Protein 8QFU (pdb70)

Radius of gyration: 28.44 Å; Cα contacts (8 Å, |Δi|>4): 1563; chains: 4; bounding box: 62×61×77 Å

Solvent-accessible surface area: 24102 Å² total; per-residue (Å²): 89,93,23,24,5,20,71,1,56,55,4,52,23,62,141,83,118,70,88,25,76,130,87,58,14,43,73,28,31,60,4,126,21,47,12,48,0,50,45,134,95,53,51,92,42,10,58,3,53,6,62,18,30,0,22,9,81,25,96,69,88,36,0,19,10,0,34,6,66,3,68,0,64,13,112,59,10,37,0,40,0,43,6,56,7,17,19,39,43,14,116,73,38,108,107,9,50,1,42,2,61,4,72,45,54,121,5,123,57,13,54,3,3,2,19,24,58,52,34,88,101,217,140,5,6,47,4,26,0,0,0,0,78,166,82,15,53,9,22,96,1,61,52,5,54,21,77,108,71,89,68,86,21,71,136,95,64,13,41,76,46,29,65,5,101,22,32,13,46,0,50,45,170,92,54,49,91,41,9,58,2,55,6,66,19,114,1,36,10,80,24,66,6,67,36,0,19,8,0,58,6,71,4,68,0,67,13,110,51,9,37,0,50,0,61,5,72,7,13,16,40,39,13,111,74,34,107,96,5,62,1,52,2,59,5,73,44,54,158,8,127,59,27,58,4,3,3,16,26,59,48,45,71,101,213,117,10,7,49,3,29,0,0,0,0,95,174,92,17,36,9,21,99,0,64,53,2,58,34,70,117,45,106,41,83,11,80,12,18,22,14,47,74,43,25,62,4,103,21,25,12,45,0,47,44,170,89,52,52,92,40,8,57,2,53,6,65,20,127,1,44,9,79,23,93,69,88,32,0,20,9,0,64,4,71,3,66,0,66,13,111,61,8,38,0,49,0,60,6,67,7,14,12,38,43,8,44,23,36,107,103,5,58,2,41,2,62,5,73,43,54,145,4,126,56,28,56,4,3,3,19,29,62,25,71,5,38,74,126,14,11,51,4,26,0,0,0,0,106,170,79,14,31,10,19,63,1,56,52,2,51,21,72,124,64,98,68,92,18,69,109,91,66,23,44,76,45,28,62,5,84,21,42,10,50,0,51,37,127,94,52,53,92,42,9,58,2,47,4,56,17,128,1,45,10,77,25,93,70,86,35,0,21,10,0,57,6,71,4,67,0,67,14,110,63,10,37,0,50,0,58,5,69,8,17,12,61,42,12,112,84,39,119,101,5,61,1,45,2,62,5,73,45,55,131,4,126,56,29,57,4,3,2,17,23,56,52,33,86,104,197,95,7,6,49,4,24,0,0,0,0,90

Foldseek 3Di:
DQKDKAWFAKKFWPDKDWDADVPDGDFFTKMWTKIWTAHPVRDTFWIKTKMKGQHDQDVVPRFRKMKIWMWTDGPFFIKIWIDIDGVVQQVVFHKDKTKIQTDDGPRHPKIDMKMKTADPDPRIIIIMDMIGD/DQKDKDWFAKKFWPDKDWPADLVDGDAAIKMWTKIWTADPVRDTFWMKTWMKGQHDQDPVPRFRKMKIWMWIDGPFFIKTWIDIDGVVQQSVFHKDKTKIQTPDGPRHPWIDMKMWTDHPPDRMIIIMDMIGD/DFKDKAWFAKKWWPDKDWDADLVDGDFFTKMWTKIWTADPVRDTFWMKTKMKGQHDQDPVPRFRKMWIWMWIDGPFFIKTWIDIDGSVQQSVFHKTKTKIQTVDGPRHPKIGMKIWTDPDVSTMITIMDMIGD/DQKDKDWFAKKFFPDKDWPAPLVDGDFQTKMWTKIWTADPVRDTFWMKTWMKGFHDQDVVPRFRKMKIWMWIDGPFFIKTWIDIDGVVQQSVFHKTKTKIQTDDGPRHPKIDMKIWTADPDPRIIIIMDMIGD

B-factor: mean 40.86, std 17.47, range [19.28, 162.32]

Structure (mmCIF, N/CA/C/O backbone):
data_8QFU
#
_entry.id   8QFU
#
_cell.length_a   49.710
_cell.length_b   53.820
_cell.length_c   60.480
_cell.angle_alpha   90.110
_cell.angle_beta   96.980
_cell.angle_gamma   94.660
#
_symmetry.space_group_name_H-M   'P 1'
#
loop_
_entity.id
_entity.type
_entity.pdbx_description
1 polymer 'YD repeat-containing protein'
2 non-polymer '4-(2-HYDROXYETHYL)-1-PIPERAZINE ETHANESULFONIC ACID'
3 water water
#
loop_
_atom_site.group_PDB
_atom_site.id
_atom_site.type_symbol
_atom_site.label_atom_id
_atom_site.label_alt_id
_atom_site.label_comp_id
_atom_site.label_asym_id
_atom_site.label_entity_id
_atom_site.label_seq_id
_atom_site.pdbx_PDB_ins_code
_atom_site.Cartn_x
_atom_site.Cartn_y
_atom_site.Cartn_z
_atom_site.occupancy
_atom_site.B_iso_or_equiv
_atom_site.auth_seq_id
_atom_site.auth_comp_id
_atom_site.auth_asym_id
_atom_site.auth_atom_id
_atom_site.pdbx_PDB_model_num
ATOM 1 N N . PRO A 1 28 ? 17.331 3.451 25.232 1.000 69.908 9 PRO A N 1
ATOM 2 C CA . PRO A 1 28 ? 18.088 4.120 26.325 1.000 93.737 9 PRO A CA 1
ATOM 3 C C . PRO A 1 28 ? 17.361 3.893 27.655 1.000 81.600 9 PRO A C 1
ATOM 4 O O . PRO A 1 28 ? 16.739 2.842 27.812 1.000 90.105 9 PRO A O 1
ATOM 16 N N . GLN A 1 29 ? 17.440 4.831 28.623 1.000 81.094 10 GLN A N 1
ATOM 17 C CA . GLN A 1 29 ? 16.356 4.889 29.594 1.000 55.280 10 GLN A CA 1
ATOM 18 C C . GLN A 1 29 ? 15.195 5.652 28.947 1.000 40.590 10 GLN A C 1
ATOM 19 O O . GLN A 1 29 ? 14.131 5.059 28.950 1.000 35.584 10 GLN A O 1
ATOM 33 N N . ALA A 1 30 ? 15.357 6.921 28.507 1.000 38.027 11 ALA A N 1
ATOM 34 C CA . ALA A 1 30 ? 14.251 7.712 27.972 1.000 35.479 11 ALA A CA 1
ATOM 35 C C . ALA A 1 30 ? 14.672 8.503 26.727 1.000 34.460 11 ALA A C 1
ATOM 36 O O . ALA A 1 30 ? 15.755 9.032 26.681 1.000 32.220 11 ALA A O 1
ATOM 43 N N . LEU A 1 31 ? 13.776 8.623 25.776 1.000 26.566 12 LEU A N 1
ATOM 44 C CA . LEU A 1 31 ? 14.062 9.271 24.481 1.000 28.500 12 LEU A CA 1
ATOM 45 C C . LEU A 1 31 ? 12.916 10.188 24.124 1.000 28.774 12 LEU A C 1
ATOM 46 O O . LEU A 1 31 ? 11.734 9.788 24.112 1.000 27.238 12 LEU A O 1
ATOM 62 N N . LEU A 1 32 ? 13.224 11.410 23.731 1.000 27.727 13 LEU A N 1
ATOM 63 C CA . LEU A 1 32 ? 12.236 12.296 23.187 1.000 24.965 13 LEU A CA 1
ATOM 64 C C . LEU A 1 32 ? 12.670 12.624 21.761 1.000 26.272 13 LEU A C 1
ATOM 65 O O . LEU A 1 32 ? 13.842 13.062 21.580 1.000 31.550 13 LEU A O 1
ATOM 81 N N . ILE A 1 33 ? 11.795 12.298 20.814 1.000 23.580 14 ILE A N 1
ATOM 82 C CA . ILE A 1 33 ? 11.981 12.648 19.435 1.000 25.857 14 ILE A CA 1
ATOM 83 C C . ILE A 1 33 ? 11.095 13.821 19.184 1.000 26.281 14 ILE A C 1
ATOM 84 O O . ILE A 1 33 ? 9.865 13.687 19.161 1.000 24.769 14 ILE A O 1
ATOM 100 N N . LYS A 1 34 ? 11.687 14.989 18.856 1.000 27.148 15 LYS A N 1
ATOM 101 C CA . LYS A 1 34 ? 10.929 16.155 18.485 1.000 25.879 15 LYS A CA 1
ATOM 102 C C . LYS A 1 34 ? 10.740 16.179 16.973 1.000 25.577 15 LYS A C 1
ATOM 103 O O . LYS A 1 34 ? 11.667 15.842 16.258 1.000 28.960 15 LYS A O 1
ATOM 122 N N . VAL A 1 35 ? 9.521 16.479 16.555 1.000 25.077 16 VAL A N 1
ATOM 123 C CA . VAL A 1 35 ? 9.142 16.494 15.140 1.000 26.248 16 VAL A CA 1
ATOM 124 C C . VAL A 1 35 ? 8.495 17.853 14.887 1.000 25.354 16 VAL A C 1
ATOM 125 O O . VAL A 1 35 ? 7.274 18.029 14.975 1.000 25.278 16 VAL A O 1
ATOM 138 N N . PRO A 1 36 ? 9.283 18.931 14.766 1.000 25.619 17 PRO A N 1
ATOM 139 C CA . PRO A 1 36 ? 8.709 20.262 14.632 1.000 27.558 17 PRO A CA 1
ATOM 140 C C . PRO A 1 36 ? 7.814 20.500 13.458 1.000 28.076 17 PRO A C 1
ATOM 141 O O . PRO A 1 36 ? 6.933 21.382 13.560 1.000 29.740 17 PRO A O 1
ATOM 152 N N . THR A 1 37 ? 8.013 19.714 12.389 1.000 22.986 18 THR A N 1
ATOM 153 C CA . THR A 1 37 ? 7.154 19.743 11.240 1.000 27.304 18 THR A CA 1
ATOM 154 C C . THR A 1 37 ? 6.824 18.323 10.773 1.000 24.456 18 THR A C 1
ATOM 155 O O . THR A 1 37 ? 7.719 17.567 10.497 1.000 26.294 18 THR A O 1
ATOM 166 N N . GLU A 1 38 ? 5.549 18.063 10.669 1.000 25.453 19 GLU A N 1
ATOM 167 C CA . GLU A 1 38 ? 5.056 16.849 10.069 1.000 26.361 19 GLU A CA 1
ATOM 168 C C . GLU A 1 38 ? 4.067 17.262 8.997 1.000 29.457 19 GLU A C 1
ATOM 169 O O . GLU A 1 38 ? 3.083 17.936 9.292 1.000 31.775 19 GLU A O 1
ATOM 181 N N . ILE A 1 39 ? 4.402 16.928 7.735 1.000 28.841 20 ILE A N 1
ATOM 182 C CA . ILE A 1 39 ? 3.600 17.308 6.560 1.000 33.571 20 ILE A CA 1
ATOM 183 C C . ILE A 1 39 ? 2.726 16.127 6.130 1.000 30.447 20 ILE A C 1
ATOM 184 O O . ILE A 1 39 ? 3.228 15.008 5.998 1.000 33.122 20 ILE A O 1
ATOM 200 N N . VAL A 1 40 ? 1.459 16.400 5.901 1.000 33.043 21 VAL A N 1
ATOM 201 C CA . VAL A 1 40 ? 0.585 15.392 5.337 1.000 43.416 21 VAL A CA 1
ATOM 202 C C . VAL A 1 40 ? 0.724 15.407 3.827 1.000 45.622 21 VAL A C 1
ATOM 203 O O . VAL A 1 40 ? 0.339 16.413 3.225 1.000 48.817 21 VAL A O 1
ATOM 216 N N . VAL A 1 41 ? 1.283 14.336 3.261 1.000 44.201 22 VAL A N 1
ATOM 217 C CA . VAL A 1 41 ? 1.568 14.279 1.830 1.000 46.335 22 VAL A CA 1
ATOM 218 C C . VAL A 1 41 ? 0.419 13.616 1.076 1.000 59.680 22 VAL A C 1
ATOM 219 O O . VAL A 1 41 ? 0.311 13.798 -0.125 1.000 56.403 22 VAL A O 1
ATOM 232 N N . LYS A 1 42 ? -0.448 12.877 1.766 1.000 46.435 23 LYS A N 1
ATOM 233 C CA . LYS A 1 42 ? -1.615 12.261 1.136 1.000 51.631 23 LYS A CA 1
ATOM 234 C C . LYS A 1 42 ? -2.638 12.012 2.231 1.000 49.023 23 LYS A C 1
ATOM 235 O O . LYS A 1 42 ? -2.259 11.386 3.223 1.000 40.075 23 LYS A O 1
ATOM 254 N N . VAL A 1 43 ? -3.870 12.513 2.072 1.000 45.039 24 VAL A N 1
ATOM 255 C CA . VAL A 1 43 ? -5.004 12.153 2.923 1.000 47.727 24 VAL A CA 1
ATOM 256 C C . VAL A 1 43 ? -6.243 11.845 2.065 1.000 56.014 24 VAL A C 1
ATOM 257 O O . VAL A 1 43 ? -6.695 12.672 1.270 1.000 52.629 24 VAL A O 1
ATOM 270 N N . VAL A 1 44 ? -6.787 10.637 2.229 1.000 47.358 25 VAL A N 1
ATOM 271 C CA . VAL A 1 44 ? -8.042 10.237 1.602 1.000 49.058 25 VAL A CA 1
ATOM 272 C C . VAL A 1 44 ? -9.013 10.005 2.748 1.000 50.853 25 VAL A C 1
ATOM 273 O O . VAL A 1 44 ? -8.760 9.096 3.546 1.000 46.823 25 VAL A O 1
ATOM 286 N N . ASP A 1 45 ? -10.088 10.800 2.841 1.000 49.923 26 ASP A N 1
ATOM 287 C CA . ASP A 1 45 ? -11.057 10.637 3.925 1.000 50.990 26 ASP A CA 1
ATOM 288 C C . ASP A 1 45 ? -12.463 10.958 3.424 1.000 56.732 26 ASP A C 1
ATOM 289 O O . ASP A 1 45 ? -12.624 11.412 2.288 1.000 55.352 26 ASP A O 1
ATOM 298 N N . ASP A 1 46 ? -13.463 10.740 4.285 1.000 50.380 27 ASP A N 1
ATOM 299 C CA . ASP A 1 46 ? -14.855 11.105 4.007 1.000 49.421 27 ASP A CA 1
ATOM 300 C C . ASP A 1 46 ? -15.413 11.914 5.177 1.000 46.731 27 ASP A C 1
ATOM 301 O O . ASP A 1 46 ? -16.601 11.867 5.473 1.000 54.119 27 ASP A O 1
ATOM 310 N N . VAL A 1 47 ? -14.530 12.628 5.885 1.000 46.825 28 VAL A N 1
ATOM 311 C CA . VAL A 1 47 ? -14.888 13.399 7.058 1.000 58.006 28 VAL A CA 1
ATOM 312 C C . VAL A 1 47 ? -15.644 14.623 6.547 1.000 62.977 28 VAL A C 1
ATOM 313 O O . VAL A 1 47 ? -15.152 15.290 5.639 1.000 58.502 28 VAL A O 1
ATOM 326 N N . ASP A 1 48 ? -16.834 14.868 7.096 1.000 67.092 29 ASP A N 1
ATOM 327 C CA . ASP A 1 48 ? -17.613 16.042 6.727 1.000 76.263 29 ASP A CA 1
ATOM 328 C C . ASP A 1 48 ? -17.006 17.239 7.456 1.000 67.600 29 ASP A C 1
ATOM 329 O O . ASP A 1 48 ? -17.049 17.330 8.683 1.000 74.614 29 ASP A O 1
ATOM 338 N N . VAL A 1 49 ? -16.334 18.098 6.689 1.000 78.929 30 VAL A N 1
ATOM 339 C CA . VAL A 1 49 ? -15.714 19.287 7.247 1.000 81.463 30 VAL A CA 1
ATOM 340 C C . VAL A 1 49 ? -16.801 20.021 8.032 1.000 82.404 30 VAL A C 1
ATOM 341 O O . VAL A 1 49 ? -17.990 19.901 7.718 1.000 79.509 30 VAL A O 1
ATOM 354 N N . ALA A 1 50 ? -16.406 20.652 9.144 1.000 76.641 31 ALA A N 1
ATOM 355 C CA . ALA A 1 50 ? -17.325 21.392 10.003 1.000 78.223 31 ALA A CA 1
ATOM 356 C C . ALA A 1 50 ? -18.298 20.471 10.745 1.000 85.247 31 ALA A C 1
ATOM 357 O O . ALA A 1 50 ? -18.601 20.731 11.907 1.000 92.768 31 ALA A O 1
ATOM 364 N N . ALA A 1 51 ? -18.799 19.403 10.100 1.000 78.291 32 ALA A N 1
ATOM 365 C CA . ALA A 1 51 ? -19.745 18.508 10.757 1.000 61.178 32 ALA A CA 1
ATOM 366 C C . ALA A 1 51 ? -19.215 17.071 10.781 1.000 57.798 32 ALA A C 1
ATOM 367 O O . ALA A 1 51 ? -19.862 16.178 10.262 1.000 50.918 32 ALA A O 1
ATOM 374 N N . PRO A 1 52 ? -18.042 16.788 11.390 1.000 53.653 33 PRO A N 1
ATOM 375 C CA . PRO A 1 52 ? -17.533 15.407 11.479 1.000 49.778 33 PRO A CA 1
ATOM 376 C C . PRO A 1 52 ? -18.484 14.487 12.222 1.000 48.796 33 PRO A C 1
ATOM 377 O O . PRO A 1 52 ? -19.133 14.934 13.185 1.000 49.674 33 PRO A O 1
ATOM 388 N N . ALA A 1 53 ? -18.516 13.190 11.842 1.000 46.835 34 ALA A N 1
ATOM 389 C CA . ALA A 1 53 ? -19.498 12.303 12.453 1.000 47.863 34 ALA A CA 1
ATOM 390 C C . ALA A 1 53 ? -18.971 10.873 12.573 1.000 39.424 34 ALA A C 1
ATOM 391 O O . ALA A 1 53 ? -18.140 10.471 11.773 1.000 39.593 34 ALA A O 1
ATOM 398 N N . VAL A 1 54 ? -19.611 10.123 13.470 1.000 38.805 35 VAL A N 1
ATOM 399 C CA . VAL A 1 54 ? -19.371 8.696 13.663 1.000 38.776 35 VAL A CA 1
ATOM 400 C C . VAL A 1 54 ? -19.419 7.964 12.321 1.000 45.169 35 VAL A C 1
ATOM 401 O O . VAL A 1 54 ? -20.290 8.196 11.474 1.000 44.230 35 VAL A O 1
ATOM 414 N N . GLY A 1 55 ? -18.415 7.121 12.078 1.000 41.357 36 GLY A N 1
ATOM 415 C CA . GLY A 1 55 ? -18.320 6.303 10.887 1.000 37.767 36 GLY A CA 1
ATOM 416 C C . GLY A 1 55 ? -17.459 6.895 9.799 1.000 33.482 36 GLY A C 1
ATOM 417 O O . GLY A 1 55 ? -17.023 6.181 8.919 1.000 39.981 36 GLY A O 1
ATOM 421 N N . GLN A 1 56 ? -17.077 8.184 9.912 1.000 32.517 37 GLN A N 1
ATOM 422 C CA . GLN A 1 56 ? -16.145 8.762 8.991 1.000 34.141 37 GLN A CA 1
ATOM 423 C C . GLN A 1 56 ? -14.741 8.252 9.301 1.000 33.125 37 GLN A C 1
ATOM 424 O O . GLN A 1 56 ? -14.400 8.013 10.468 1.000 39.343 37 GLN A O 1
ATOM 438 N N . VAL A 1 57 ? -14.018 8.057 8.224 1.000 33.706 38 VAL A N 1
ATOM 439 C CA . VAL A 1 57 ? -12.706 7.426 8.172 1.000 35.275 38 VAL A CA 1
ATOM 440 C C . VAL A 1 57 ? -11.744 8.275 7.364 1.000 41.402 38 VAL A C 1
ATOM 441 O O . VAL A 1 57 ? -12.155 9.134 6.597 1.000 40.867 38 VAL A O 1
ATOM 454 N N . GLY A 1 58 ? -10.441 8.009 7.537 1.000 35.490 39 GLY A N 1
ATOM 455 C CA . GLY A 1 58 ? -9.360 8.704 6.871 1.000 36.349 39 GLY A CA 1
ATOM 456 C C . GLY A 1 58 ? -8.121 7.827 6.850 1.000 36.886 39 GLY A C 1
ATOM 457 O O . GLY A 1 58 ? -7.922 6.966 7.739 1.000 35.221 39 GLY A O 1
ATOM 461 N N . LYS A 1 59 ? -7.320 8.019 5.813 1.000 34.708 40 LYS A N 1
ATOM 462 C CA . LYS A 1 59 ? -6.025 7.389 5.596 1.000 35.390 40 LYS A CA 1
ATOM 463 C C . LYS A 1 59 ? -5.042 8.516 5.355 1.000 39.464 40 LYS A C 1
ATOM 464 O O . LYS A 1 59 ? -5.374 9.494 4.709 1.000 45.082 40 LYS A O 1
ATOM 483 N N . PHE A 1 60 ? -3.846 8.432 5.926 1.000 36.396 41 PHE A N 1
ATOM 484 C CA . PHE A 1 60 ? -2.872 9.503 5.854 1.000 31.955 41 PHE A CA 1
ATOM 485 C C . PHE A 1 60 ? -1.504 8.906 5.685 1.000 31.245 41 PHE A C 1
ATOM 486 O O . PHE A 1 60 ? -1.208 7.825 6.138 1.000 32.529 41 PHE A O 1
ATOM 503 N N . ASP A 1 61 ? -0.692 9.681 4.942 1.000 28.236 42 ASP A N 1
ATOM 504 C CA . ASP A 1 61 ? 0.699 9.421 4.752 1.000 30.298 42 ASP A CA 1
ATOM 505 C C . ASP A 1 61 ? 1.404 10.745 5.034 1.000 34.519 42 ASP A C 1
ATOM 506 O O . ASP A 1 61 ? 1.114 11.766 4.377 1.000 31.174 42 ASP A O 1
ATOM 515 N N . ASP A 1 62 ? 2.387 10.706 5.961 1.000 30.240 43 ASP A N 1
ATOM 516 C CA . ASP A 1 62 ? 3.039 11.933 6.426 1.000 30.227 43 ASP A CA 1
ATOM 517 C C . ASP A 1 62 ? 4.533 11.813 6.291 1.000 28.209 43 ASP A C 1
ATOM 518 O O . ASP A 1 62 ? 5.118 10.748 6.178 1.000 31.318 43 ASP A O 1
ATOM 527 N N . GLU A 1 63 ? 5.223 12.976 6.179 1.000 25.676 44 GLU A N 1
ATOM 528 C CA . GLU A 1 63 ? 6.648 13.014 6.262 1.000 24.919 44 GLU A CA 1
ATOM 529 C C . GLU A 1 63 ? 7.008 13.849 7.502 1.000 27.729 44 GLU A C 1
ATOM 530 O O . GLU A 1 63 ? 6.377 14.901 7.746 1.000 28.842 44 GLU A O 1
ATOM 542 N N . LEU A 1 64 ? 8.049 13.404 8.195 1.000 25.360 45 LEU A N 1
ATOM 543 C CA . LEU A 1 64 ? 8.463 13.935 9.491 1.000 25.203 45 LEU A CA 1
ATOM 544 C C . LEU A 1 64 ? 9.825 14.590 9.358 1.000 24.923 45 LEU A C 1
ATOM 545 O O . LEU A 1 64 ? 10.761 14.056 8.742 1.000 28.701 45 LEU A O 1
ATOM 561 N N . TYR A 1 65 ? 9.952 15.803 9.935 1.000 25.916 46 TYR A N 1
ATOM 562 C CA . TYR A 1 65 ? 11.175 16.579 9.851 1.000 25.327 46 TYR A CA 1
ATOM 563 C C . TYR A 1 65 ? 11.683 17.035 11.205 1.000 26.745 46 TYR A C 1
ATOM 564 O O . TYR A 1 65 ? 10.892 17.276 12.114 1.000 27.935 46 TYR A O 1
ATOM 582 N N . ASP A 1 66 ? 13.005 17.040 11.360 1.000 26.842 47 ASP A N 1
ATOM 583 C CA . ASP A 1 66 ? 13.643 17.438 12.577 1.000 29.274 47 ASP A CA 1
ATOM 584 C C . ASP A 1 66 ? 13.918 18.963 12.595 1.000 29.634 47 ASP A C 1
ATOM 585 O O . ASP A 1 66 ? 13.360 19.672 11.720 1.000 29.673 47 ASP A O 1
ATOM 594 N N . GLU A 1 67 ? 14.573 19.435 13.668 1.000 28.907 48 GLU A N 1
ATOM 595 C CA A GLU A 1 67 ? 14.730 20.866 13.946 0.500 30.787 48 GLU A CA 1
ATOM 596 C CA B GLU A 1 67 ? 14.755 20.863 13.962 0.500 30.735 48 GLU A CA 1
ATOM 597 C C . GLU A 1 67 ? 15.549 21.586 12.875 1.000 35.874 48 GLU A C 1
ATOM 598 O O . GLU A 1 67 ? 15.482 22.822 12.752 1.000 35.517 48 GLU A O 1
ATOM 620 N N . ALA A 1 68 ? 16.348 20.847 12.116 1.000 29.826 49 ALA A N 1
ATOM 621 C CA . ALA A 1 68 ? 17.149 21.391 11.019 1.000 36.224 49 ALA A CA 1
ATOM 622 C C . ALA A 1 68 ? 16.462 21.288 9.678 1.000 32.093 49 ALA A C 1
ATOM 623 O O . ALA A 1 68 ? 17.065 21.591 8.654 1.000 34.260 49 ALA A O 1
ATOM 630 N N . GLY A 1 69 ? 15.219 20.839 9.648 1.000 28.471 50 GLY A N 1
ATOM 631 C CA . GLY A 1 69 ? 14.463 20.708 8.412 1.000 29.921 50 GLY A CA 1
ATOM 632 C C . GLY A 1 69 ? 14.837 19.474 7.552 1.000 30.165 50 GLY A C 1
ATOM 633 O O . GLY A 1 69 ? 14.498 19.384 6.407 1.000 32.288 50 GLY A O 1
ATOM 637 N N . ALA A 1 70 ? 15.500 18.491 8.154 1.000 29.579 51 ALA A N 1
ATOM 638 C CA . ALA A 1 70 ? 15.882 17.268 7.436 1.000 32.187 51 ALA A CA 1
ATOM 639 C C . ALA A 1 70 ? 14.788 16.218 7.671 1.000 30.923 51 ALA A C 1
ATOM 640 O O . ALA A 1 70 ? 14.257 16.138 8.806 1.000 29.689 51 ALA A O 1
ATOM 647 N N . GLN A 1 71 ? 14.350 15.536 6.604 1.000 29.899 52 GLN A N 1
ATOM 648 C CA . GLN A 1 71 ? 13.354 14.471 6.763 1.000 30.087 52 GLN A CA 1
ATOM 649 C C . GLN A 1 71 ? 13.962 13.358 7.607 1.000 33.456 52 GLN A C 1
ATOM 650 O O . GLN A 1 71 ? 15.075 12.929 7.326 1.000 33.312 52 GLN A O 1
ATOM 664 N N . ILE A 1 72 ? 13.250 12.955 8.678 1.000 28.307 53 ILE A N 1
ATOM 665 C CA . ILE A 1 72 ? 13.655 11.881 9.583 1.000 30.654 53 ILE A CA 1
ATOM 666 C C . ILE A 1 72 ? 12.818 10.626 9.409 1.000 30.543 53 ILE A C 1
ATOM 667 O O . ILE A 1 72 ? 13.207 9.588 9.942 1.000 31.617 53 ILE A O 1
ATOM 683 N N . GLY A 1 73 ? 11.672 10.713 8.747 1.000 30.387 54 GLY A N 1
ATOM 684 C CA . GLY A 1 73 ? 10.875 9.532 8.511 1.000 30.402 54 GLY A CA 1
ATOM 685 C C . GLY A 1 73 ? 9.568 9.855 7.883 1.000 29.487 54 GLY A C 1
ATOM 686 O O . GLY A 1 73 ? 9.378 10.944 7.328 1.000 30.605 54 GLY A O 1
ATOM 690 N N . THR A 1 74 ? 8.734 8.826 7.875 1.000 24.466 55 THR A N 1
ATOM 691 C CA . THR A 1 74 ? 7.387 8.882 7.379 1.000 23.061 55 THR A CA 1
ATOM 692 C C . THR A 1 74 ? 6.447 8.217 8.361 1.000 26.116 55 THR A C 1
ATOM 693 O O . THR A 1 74 ? 6.930 7.475 9.205 1.000 29.151 55 THR A O 1
ATOM 704 N N . SER A 1 75 ? 5.129 8.479 8.193 1.000 26.811 56 SER A N 1
ATOM 705 C CA . SER A 1 75 ? 4.122 7.679 8.854 1.000 28.380 56 SER A CA 1
ATOM 706 C C . SER A 1 75 ? 3.006 7.356 7.901 1.000 32.284 56 SER A C 1
ATOM 707 O O . SER A 1 75 ? 2.632 8.175 7.076 1.000 31.885 56 SER A O 1
ATOM 715 N N . SER A 1 76 ? 2.376 6.231 8.141 1.000 27.696 57 SER A N 1
ATOM 716 C CA . SER A 1 76 ? 1.221 5.806 7.392 1.000 29.608 57 SER A CA 1
ATOM 717 C C . SER A 1 76 ? 0.228 5.289 8.379 1.000 26.837 57 SER A C 1
ATOM 718 O O . SER A 1 76 ? 0.598 4.373 9.171 1.000 28.113 57 SER A O 1
ATOM 726 N N . GLY A 1 77 ? -0.994 5.826 8.347 1.000 29.809 58 GLY A N 1
ATOM 727 C CA . GLY A 1 77 ? -1.962 5.386 9.312 1.000 32.513 58 GLY A CA 1
ATOM 728 C C . GLY A 1 77 ? -3.376 5.630 8.824 1.000 30.416 58 GLY A C 1
ATOM 729 O O . GLY A 1 77 ? -3.588 6.079 7.696 1.000 30.063 58 GLY A O 1
ATOM 733 N N . ASN A 1 78 ? -4.323 5.356 9.695 1.000 27.993 59 ASN A N 1
ATOM 734 C CA . ASN A 1 78 ? -5.712 5.593 9.424 1.000 29.061 59 ASN A CA 1
ATOM 735 C C . ASN A 1 78 ? -6.460 5.881 10.697 1.000 33.291 59 ASN A C 1
ATOM 736 O O . ASN A 1 78 ? -5.952 5.689 11.811 1.000 34.815 59 ASN A O 1
ATOM 747 N N . PHE A 1 79 ? -7.705 6.334 10.551 1.000 29.735 60 PHE A N 1
ATOM 748 C CA . PHE A 1 79 ? -8.549 6.586 11.689 1.000 30.446 60 PHE A CA 1
ATOM 749 C C . PHE A 1 79 ? -10.001 6.363 11.343 1.000 30.831 60 PHE A C 1
ATOM 750 O O . PHE A 1 79 ? -10.345 6.377 10.168 1.000 31.695 60 PHE A O 1
ATOM 767 N N . ARG A 1 80 ? -10.774 6.188 12.395 1.000 31.318 61 ARG A N 1
ATOM 768 C CA . ARG A 1 80 ? -12.228 6.101 12.285 1.000 28.996 61 ARG A CA 1
ATOM 769 C C . ARG A 1 80 ? -12.837 6.787 13.454 1.000 31.310 61 ARG A C 1
ATOM 770 O O . ARG A 1 80 ? -12.498 6.491 14.623 1.000 32.114 61 ARG A O 1
ATOM 791 N N . ILE A 1 81 ? -13.793 7.691 13.188 1.000 30.366 62 ILE A N 1
ATOM 792 C CA . ILE A 1 81 ? -14.587 8.248 14.243 1.000 29.015 62 ILE A CA 1
ATOM 793 C C . ILE A 1 81 ? -15.600 7.196 14.721 1.000 32.655 62 ILE A C 1
ATOM 794 O O . ILE A 1 81 ? -16.406 6.673 13.961 1.000 34.420 62 ILE A O 1
ATOM 810 N N . GLU A 1 82 ? -15.565 6.908 16.003 1.000 32.227 63 GLU A N 1
ATOM 811 C CA . GLU A 1 82 ? -16.172 5.735 16.586 1.000 34.727 63 GLU A CA 1
ATOM 812 C C . GLU A 1 82 ? -17.417 6.033 17.410 1.000 40.861 63 GLU A C 1
ATOM 813 O O . GLU A 1 82 ? -18.381 5.258 17.339 1.000 36.506 63 GLU A O 1
ATOM 825 N N . TYR A 1 83 ? -17.392 7.065 18.247 1.000 36.741 64 TYR A N 1
ATOM 826 C CA . TYR A 1 83 ? -18.500 7.325 19.138 1.000 35.703 64 TYR A CA 1
ATOM 827 C C . TYR A 1 83 ? -18.452 8.746 19.671 1.000 38.304 64 TYR A C 1
ATOM 828 O O . TYR A 1 83 ? -17.433 9.422 19.618 1.000 35.905 64 TYR A O 1
ATOM 846 N N . VAL A 1 84 ? -19.615 9.195 20.156 1.000 39.282 65 VAL A N 1
ATOM 847 C CA . VAL A 1 84 ? -19.754 10.493 20.770 1.000 36.926 65 VAL A CA 1
ATOM 848 C C . VAL A 1 84 ? -19.676 10.320 22.270 1.000 40.648 65 VAL A C 1
ATOM 849 O O . VAL A 1 84 ? -20.432 9.518 22.848 1.000 40.509 65 VAL A O 1
ATOM 862 N N . ARG A 1 85 ? -18.735 11.041 22.882 1.000 40.935 66 ARG A N 1
ATOM 863 C CA . ARG A 1 85 ? -18.519 10.974 24.309 1.000 37.673 66 ARG A CA 1
ATOM 864 C C . ARG A 1 85 ? -19.621 11.826 24.916 1.000 43.923 66 ARG A C 1
ATOM 865 O O . ARG A 1 85 ? -19.673 12.986 24.597 1.000 39.670 66 ARG A O 1
ATOM 886 N N . PRO A 1 86 ? -20.482 11.268 25.798 1.000 53.598 67 PRO A N 1
ATOM 887 C CA . PRO A 1 86 ? -21.604 12.029 26.358 1.000 53.359 67 PRO A CA 1
ATOM 888 C C . PRO A 1 86 ? -21.251 13.188 27.287 1.000 56.113 67 PRO A C 1
ATOM 889 O O . PRO A 1 86 ? -22.083 14.077 27.478 1.000 56.584 67 PRO A O 1
ATOM 900 N N . THR A 1 87 ? -20.074 13.162 27.933 1.000 47.683 68 THR A N 1
ATOM 901 C CA . THR A 1 87 ? -19.717 14.199 28.880 1.000 47.589 68 THR A CA 1
ATOM 902 C C . THR A 1 87 ? -19.525 15.552 28.211 1.000 57.633 68 THR A C 1
ATOM 903 O O . THR A 1 87 ? -19.854 16.563 28.816 1.000 61.051 68 THR A O 1
ATOM 914 N N . ASP A 1 88 ? -18.986 15.592 26.986 1.000 51.089 69 ASP A N 1
ATOM 915 C CA . ASP A 1 88 ? -18.644 16.868 26.387 1.000 42.702 69 ASP A CA 1
ATOM 916 C C . ASP A 1 88 ? -18.989 16.913 24.889 1.000 39.852 69 ASP A C 1
ATOM 917 O O . ASP A 1 88 ? -18.604 17.820 24.171 1.000 46.227 69 ASP A O 1
ATOM 926 N N . GLY A 1 89 ? -19.618 15.881 24.357 1.000 43.064 70 GLY A N 1
ATOM 927 C CA . GLY A 1 89 ? -19.800 15.776 22.916 1.000 42.490 70 GLY A CA 1
ATOM 928 C C . GLY A 1 89 ? -18.507 15.499 22.133 1.000 46.228 70 GLY A C 1
ATOM 929 O O . GLY A 1 89 ? -18.526 15.556 20.900 1.000 38.965 70 GLY A O 1
ATOM 933 N N . GLY A 1 90 ? -17.406 15.107 22.790 1.000 41.868 71 GLY A N 1
ATOM 934 C CA . GLY A 1 90 ? -16.229 14.673 22.016 1.000 38.791 71 GLY A CA 1
ATOM 935 C C . GLY A 1 90 ? -16.518 13.654 20.903 1.000 35.653 71 GLY A C 1
ATOM 936 O O . GLY A 1 90 ? -17.319 12.733 21.082 1.000 38.205 71 GLY A O 1
ATOM 940 N N . LEU A 1 91 ? -15.826 13.780 19.763 1.000 36.492 72 LEU A N 1
ATOM 941 C CA . LEU A 1 91 ? -15.878 12.796 18.707 1.000 38.652 72 LEU A CA 1
ATOM 942 C C . LEU A 1 91 ? -14.659 11.883 18.842 1.000 35.376 72 LEU A C 1
ATOM 943 O O . LEU A 1 91 ? -13.603 12.121 18.227 1.000 32.513 72 LEU A O 1
ATOM 959 N N . LEU A 1 92 ? -14.898 10.780 19.570 1.000 33.030 73 LEU A N 1
ATOM 960 C CA . LEU A 1 92 ? -13.817 9.900 19.956 1.000 34.475 73 LEU A CA 1
ATOM 961 C C . LEU A 1 92 ? -13.461 9.003 18.783 1.000 33.516 73 LEU A C 1
ATOM 962 O O . LEU A 1 92 ? -14.283 8.305 18.151 1.000 32.690 73 LEU A O 1
ATOM 978 N N . THR A 1 93 ? -12.180 9.155 18.400 1.000 30.498 74 THR A N 1
ATOM 979 C CA . THR A 1 93 ? -11.676 8.676 17.149 1.000 32.436 74 THR A CA 1
ATOM 980 C C . THR A 1 93 ? -10.493 7.759 17.443 1.000 33.488 74 THR A C 1
ATOM 981 O O . THR A 1 93 ? -9.730 8.040 18.360 1.000 30.393 74 THR A O 1
ATOM 992 N N . TYR A 1 94 ? -10.422 6.656 16.737 1.000 29.391 75 TYR A N 1
ATOM 993 C CA . TYR A 1 94 ? -9.411 5.654 16.971 1.000 29.282 75 TYR A CA 1
ATOM 994 C C . TYR A 1 94 ? -8.419 5.753 15.829 1.000 29.637 75 TYR A C 1
ATOM 995 O O . TYR A 1 94 ? -8.771 5.539 14.653 1.000 29.071 75 TYR A O 1
ATOM 1013 N N . PHE A 1 95 ? -7.148 6.067 16.176 1.000 27.680 76 PHE A N 1
ATOM 1014 C CA . PHE A 1 95 ? -6.028 6.216 15.264 1.000 27.889 76 PHE A CA 1
ATOM 1015 C C . PHE A 1 95 ? -5.103 5.024 15.336 1.000 27.509 76 PHE A C 1
ATOM 1016 O O . PHE A 1 95 ? -4.845 4.503 16.406 1.000 26.617 76 PHE A O 1
ATOM 1033 N N . GLN A 1 96 ? -4.528 4.627 14.202 1.000 26.727 77 GLN A N 1
ATOM 1034 C CA A GLN A 1 96 ? -3.481 3.633 14.131 0.500 29.092 77 GLN A CA 1
ATOM 1035 C CA B GLN A 1 96 ? -3.479 3.630 14.125 0.500 29.079 77 GLN A CA 1
ATOM 1036 C C . GLN A 1 96 ? -2.479 4.070 13.077 1.000 30.447 77 GLN A C 1
ATOM 1037 O O . GLN A 1 96 ? -2.879 4.542 11.985 1.000 31.121 77 GLN A O 1
ATOM 1063 N N . GLU A 1 97 ? -1.166 3.968 13.406 1.000 26.219 78 GLU A N 1
ATOM 1064 C CA . GLU A 1 97 ? -0.170 4.306 12.410 1.000 26.543 78 GLU A CA 1
ATOM 1065 C C . GLU A 1 97 ? 1.136 3.587 12.709 1.000 24.501 78 GLU A C 1
ATOM 1066 O O . GLU A 1 97 ? 1.406 3.081 13.802 1.000 27.606 78 GLU A O 1
ATOM 1078 N N . ASP A 1 98 ? 1.903 3.432 11.682 1.000 25.477 79 ASP A N 1
ATOM 1079 C CA . ASP A 1 98 ? 3.275 2.980 11.736 1.000 27.721 79 ASP A CA 1
ATOM 1080 C C . ASP A 1 98 ? 4.173 4.136 11.313 1.000 27.507 79 ASP A C 1
ATOM 1081 O O . ASP A 1 98 ? 4.061 4.680 10.191 1.000 27.687 79 ASP A O 1
ATOM 1090 N N . ILE A 1 99 ? 5.135 4.489 12.149 1.000 25.035 80 ILE A N 1
ATOM 1091 C CA . ILE A 1 99 ? 6.070 5.580 11.959 1.000 23.027 80 ILE A CA 1
ATOM 1092 C C . ILE A 1 99 ? 7.420 4.967 11.688 1.000 26.706 80 ILE A C 1
ATOM 1093 O O . ILE A 1 99 ? 7.970 4.224 12.510 1.000 25.615 80 ILE A O 1
ATOM 1109 N N . THR A 1 100 ? 7.866 5.132 10.424 1.000 25.616 81 THR A N 1
ATOM 1110 C CA . THR A 1 100 ? 9.131 4.608 9.975 1.000 27.098 81 THR A CA 1
ATOM 1111 C C . THR A 1 100 ? 10.177 5.690 10.018 1.000 28.991 81 THR A C 1
ATOM 1112 O O . THR A 1 100 ? 10.161 6.616 9.167 1.000 30.927 81 THR A O 1
ATOM 1123 N N . LEU A 1 101 ? 11.160 5.534 10.893 1.000 28.048 82 LEU A N 1
ATOM 1124 C CA . LEU A 1 101 ? 12.268 6.474 11.001 1.000 29.865 82 LEU A CA 1
ATOM 1125 C C . LEU A 1 101 ? 13.447 5.786 10.343 1.000 35.240 82 LEU A C 1
ATOM 1126 O O . LEU A 1 101 ? 13.331 4.611 10.028 1.000 33.447 82 LEU A O 1
ATOM 1142 N N . SER A 1 102 ? 14.577 6.486 10.279 1.000 36.200 83 SER A N 1
ATOM 1143 C CA . SER A 1 102 ? 15.773 5.996 9.603 1.000 38.922 83 SER A CA 1
ATOM 1144 C C . SER A 1 102 ? 16.358 4.796 10.336 1.000 37.387 83 SER A C 1
ATOM 1145 O O . SER A 1 102 ? 17.002 3.983 9.701 1.000 36.486 83 SER A O 1
ATOM 1153 N N . ASP A 1 103 ? 16.163 4.653 11.653 1.000 34.601 84 ASP A N 1
ATOM 1154 C CA . ASP A 1 103 ? 16.816 3.616 12.423 1.000 34.100 84 ASP A CA 1
ATOM 1155 C C . ASP A 1 103 ? 15.827 2.695 13.162 1.000 29.825 84 ASP A C 1
ATOM 1156 O O . ASP A 1 103 ? 16.283 1.907 14.015 1.000 31.770 84 ASP A O 1
ATOM 1165 N N . GLY A 1 104 ? 14.570 2.693 12.730 1.000 30.131 85 GLY A N 1
ATOM 1166 C CA . GLY A 1 104 ? 13.601 1.771 13.327 1.000 27.783 85 GLY A CA 1
ATOM 1167 C C . GLY A 1 104 ? 12.188 2.193 13.053 1.000 25.738 85 GLY A C 1
ATOM 1168 O O . GLY A 1 104 ? 11.944 3.241 12.545 1.000 30.102 85 GLY A O 1
ATOM 1172 N N . VAL A 1 105 ? 11.254 1.405 13.529 1.000 23.215 86 VAL A N 1
ATOM 1173 C CA . VAL A 1 105 ? 9.842 1.614 13.321 1.000 22.180 86 VAL A CA 1
ATOM 1174 C C . VAL A 1 105 ? 9.112 1.642 14.680 1.000 23.121 86 VAL A C 1
ATOM 1175 O O . VAL A 1 105 ? 9.452 0.870 15.609 1.000 21.936 86 VAL A O 1
ATOM 1188 N N . ILE A 1 106 ? 8.119 2.525 14.764 1.000 23.900 87 ILE A N 1
ATOM 1189 C CA . ILE A 1 106 ? 7.293 2.744 15.955 1.000 22.641 87 ILE A CA 1
ATOM 1190 C C . ILE A 1 106 ? 5.851 2.659 15.548 1.000 22.273 87 ILE A C 1
ATOM 1191 O O . ILE A 1 106 ? 5.429 3.381 14.675 1.000 25.384 87 ILE A O 1
ATOM 1207 N N . HIS A 1 107 ? 5.126 1.763 16.226 1.000 20.645 88 HIS A N 1
ATOM 1208 C CA . HIS A 1 107 ? 3.709 1.656 16.030 1.000 20.548 88 HIS A CA 1
ATOM 1209 C C . HIS A 1 107 ? 3.024 2.556 17.053 1.000 23.269 88 H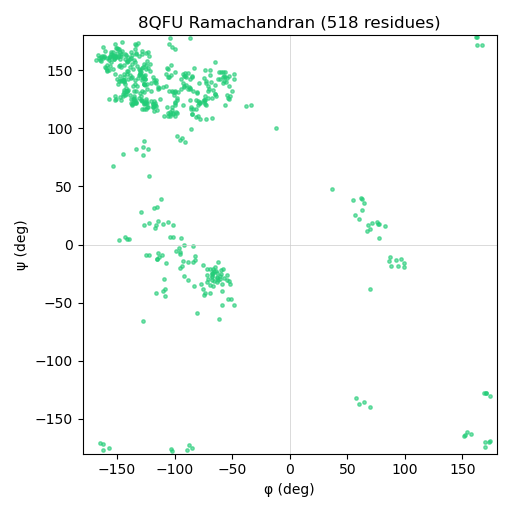IS A C 1
ATOM 1210 O O . HIS A 1 107 ? 3.479 2.642 18.188 1.000 27.377 88 HIS A O 1
ATOM 1225 N N . ALA A 1 108 ? 1.918 3.163 16.668 1.000 23.348 89 ALA A N 1
ATOM 1226 C CA . ALA A 1 108 ? 1.169 3.940 17.637 1.000 22.534 89 ALA A CA 1
ATOM 1227 C C . ALA A 1 108 ? -0.303 3.777 17.360 1.000 23.621 89 ALA A C 1
ATOM 1228 O O . ALA A 1 108 ? -0.702 3.744 16.213 1.000 24.993 89 ALA A O 1
ATOM 1235 N N . GLU A 1 109 ? -1.094 3.667 18.404 1.000 22.505 90 GLU A N 1
ATOM 1236 C CA . GLU A 1 109 ? -2.545 3.547 18.219 1.000 24.253 90 GLU A CA 1
ATOM 1237 C C . GLU A 1 109 ? -3.265 3.944 19.496 1.000 24.484 90 GLU A C 1
ATOM 1238 O O . GLU A 1 109 ? -2.814 3.679 20.604 1.000 26.608 90 GLU A O 1
ATOM 1250 N N . GLY A 1 110 ? -4.461 4.479 19.321 1.000 23.943 91 GLY A N 1
ATOM 1251 C CA . GLY A 1 110 ? -5.323 4.818 20.413 1.000 26.286 91 GLY A CA 1
ATOM 1252 C C . GLY A 1 110 ? -6.354 5.873 20.071 1.000 24.143 91 GLY A C 1
ATOM 1253 O O . GLY A 1 110 ? -6.543 6.218 18.909 1.000 25.944 91 GLY A O 1
ATOM 1257 N N . TRP A 1 111 ? -6.896 6.440 21.156 1.000 25.893 92 TRP A N 1
ATOM 1258 C CA . TRP A 1 111 ? -8.041 7.351 21.130 1.000 27.113 92 TRP A CA 1
ATOM 1259 C C . TRP A 1 111 ? -7.617 8.829 21.098 1.000 28.416 92 TRP A C 1
ATOM 1260 O O . TRP A 1 111 ? -6.773 9.212 21.855 1.000 27.480 92 TRP A O 1
ATOM 1281 N N . ALA A 1 112 ? -8.354 9.660 20.347 1.000 27.892 93 ALA A N 1
ATOM 1282 C CA . ALA A 1 112 ? -8.259 11.088 20.391 1.000 29.315 93 ALA A CA 1
ATOM 1283 C C . ALA A 1 112 ? -9.632 11.661 20.103 1.000 32.476 93 ALA A C 1
ATOM 1284 O O . ALA A 1 112 ? -10.410 11.045 19.377 1.000 31.101 93 ALA A O 1
ATOM 1291 N N . ASP A 1 113 ? -9.842 12.865 20.617 1.000 29.787 94 ASP A N 1
ATOM 1292 C CA . ASP A 1 113 ? -11.041 13.633 20.358 1.000 30.919 94 ASP A CA 1
ATOM 1293 C C . ASP A 1 113 ? -10.853 14.418 19.067 1.000 29.072 94 ASP A C 1
ATOM 1294 O O . ASP A 1 113 ? -9.979 15.288 18.937 1.000 30.356 94 ASP A O 1
ATOM 1303 N N . PHE A 1 114 ? -11.682 14.120 18.051 1.000 30.703 95 PHE A N 1
ATOM 1304 C CA . PHE A 1 114 ? -11.497 14.791 16.771 1.000 31.377 95 PHE A CA 1
ATOM 1305 C C . PHE A 1 114 ? -11.808 16.288 16.901 1.000 31.411 95 PHE A C 1
ATOM 1306 O O . PHE A 1 114 ? -11.403 17.094 16.066 1.000 33.396 95 PHE A O 1
ATOM 1323 N N . ASN A 1 115 ? -12.565 16.670 17.919 1.000 34.513 96 ASN A N 1
ATOM 1324 C CA . ASN A 1 115 ? -12.802 18.089 18.153 1.000 36.135 96 ASN A CA 1
ATOM 1325 C C . ASN A 1 115 ? -11.517 18.789 18.589 1.000 42.899 96 ASN A C 1
ATOM 1326 O O . ASN A 1 115 ? -11.267 19.942 18.228 1.000 41.108 96 ASN A O 1
ATOM 1337 N N . ASP A 1 116 ? -10.609 18.050 19.228 1.000 35.576 97 ASP A N 1
ATOM 1338 C CA . ASP A 1 116 ? -9.284 18.607 19.489 1.000 30.650 97 ASP A CA 1
ATOM 1339 C C . ASP A 1 116 ? -8.437 18.647 18.222 1.000 30.654 97 ASP A C 1
ATOM 1340 O O . ASP A 1 116 ? -7.663 19.608 18.024 1.000 34.357 97 ASP A O 1
ATOM 1349 N N . VAL A 1 117 ? -8.459 17.570 17.434 1.000 27.586 98 VAL A N 1
ATOM 1350 C CA . VAL A 1 117 ? -7.748 17.499 16.198 1.000 29.145 98 VAL A CA 1
ATOM 1351 C C . VAL A 1 117 ? -8.065 18.768 15.416 1.000 35.128 98 VAL A C 1
ATOM 1352 O O . VAL A 1 117 ? -7.170 19.469 14.980 1.000 33.574 98 VAL A O 1
ATOM 1365 N N . ARG A 1 118 ? -9.350 19.076 15.261 1.000 34.723 99 ARG A N 1
ATOM 1366 C CA . ARG A 1 118 ? -9.691 20.124 14.278 1.000 37.301 99 ARG A CA 1
ATOM 1367 C C . ARG A 1 118 ? -9.577 21.524 14.856 1.000 38.158 99 ARG A C 1
ATOM 1368 O O . ARG A 1 118 ? -9.768 22.474 14.097 1.000 41.364 99 ARG A O 1
ATOM 1389 N N . THR A 1 119 ? -9.221 21.688 16.127 1.000 36.091 100 THR A N 1
ATOM 1390 C CA . THR A 1 119 ? -9.050 22.978 16.757 1.000 36.666 100 THR A CA 1
ATOM 1391 C C . THR A 1 119 ? -7.586 23.188 17.140 1.000 37.551 100 THR A C 1
ATOM 1392 O O . THR A 1 119 ? -7.259 23.969 18.049 1.000 33.291 100 THR A O 1
ATOM 1403 N N . SER A 1 120 ? -6.678 22.421 16.481 1.000 34.845 101 SER A N 1
ATOM 1404 C CA . SER A 1 120 ? -5.253 22.562 16.717 1.000 36.806 101 SER A CA 1
ATOM 1405 C C . SER A 1 120 ? -4.850 22.412 18.188 1.000 32.782 101 SER A C 1
ATOM 1406 O O . SER A 1 120 ? -3.914 23.078 18.637 1.000 34.440 101 SER A O 1
ATOM 1414 N N . LYS A 1 121 ? -5.473 21.502 18.922 1.000 30.156 102 LYS A N 1
ATOM 1415 C CA . LYS A 1 121 ? -5.043 21.089 20.236 1.000 30.955 102 LYS A CA 1
ATOM 1416 C C . LYS A 1 121 ? -4.266 19.752 20.180 1.000 27.546 102 LYS A C 1
ATOM 1417 O O . LYS A 1 121 ? -4.434 19.045 19.173 1.000 30.384 102 LYS A O 1
ATOM 1436 N N . TRP A 1 122 ? -3.313 19.605 21.110 1.000 29.296 103 TRP A N 1
ATOM 1437 C CA . TRP A 1 122 ? -2.517 18.364 21.157 1.000 26.869 103 TRP A CA 1
ATOM 1438 C C . TRP A 1 122 ? -3.450 17.175 21.395 1.000 25.763 103 TRP A C 1
ATOM 1439 O O . TRP A 1 122 ? -4.364 17.225 22.215 1.000 27.310 103 TRP A O 1
ATOM 1460 N N . VAL A 1 123 ? -3.153 16.063 20.755 1.000 24.320 104 VAL A N 1
ATOM 1461 C CA . VAL A 1 123 ? -3.716 14.750 21.047 1.000 23.582 104 VAL A CA 1
ATOM 1462 C C . VAL A 1 123 ? -2.554 13.779 21.224 1.000 25.289 104 VAL A C 1
ATOM 1463 O O . VAL A 1 123 ? -1.367 14.110 20.932 1.000 23.429 104 VAL A O 1
ATOM 1476 N N . PHE A 1 124 ? -2.850 12.605 21.768 1.000 23.275 105 PHE A N 1
ATOM 1477 C CA . PHE A 1 124 ? -1.776 11.653 21.992 1.000 23.171 105 PHE A CA 1
ATOM 1478 C C . PHE A 1 124 ? -2.400 10.250 22.046 1.000 25.991 105 PHE A C 1
ATOM 1479 O O . PHE A 1 124 ? -3.602 10.134 22.320 1.000 25.046 105 PHE A O 1
ATOM 1496 N N . TYR A 1 125 ? -1.575 9.236 21.885 1.000 22.673 106 TYR A N 1
ATOM 1497 C CA . TYR A 1 125 ? -1.965 7.841 22.130 1.000 22.394 106 TYR A CA 1
ATOM 1498 C C . TYR A 1 125 ? -0.739 7.004 22.298 1.000 22.714 106 TYR A C 1
ATOM 1499 O O . TYR A 1 125 ? 0.366 7.440 21.998 1.000 21.743 106 TYR A O 1
ATOM 1517 N N . PRO A 1 126 ? -0.835 5.811 22.895 1.000 21.982 107 PRO A N 1
ATOM 1518 C CA . PRO A 1 126 ? 0.337 4.974 23.105 1.000 22.320 107 PRO A CA 1
ATOM 1519 C C . PRO A 1 126 ? 1.119 4.592 21.870 1.000 22.032 107 PRO A C 1
ATOM 1520 O O . PRO A 1 126 ? 0.568 4.443 20.799 1.000 24.039 107 PRO A O 1
ATOM 1531 N N . ALA A 1 127 ? 2.414 4.440 22.077 1.000 22.437 108 ALA A N 1
ATOM 1532 C CA . ALA A 1 127 ? 3.376 4.100 21.050 1.000 23.548 108 ALA A CA 1
ATOM 1533 C C . ALA A 1 127 ? 4.242 2.957 21.566 1.000 24.261 108 ALA A C 1
ATOM 1534 O O . ALA A 1 127 ? 4.583 2.865 22.740 1.000 25.790 108 ALA A O 1
ATOM 1541 N N . THR A 1 128 ? 4.589 2.066 20.638 1.000 21.594 109 THR A N 1
ATOM 1542 C CA . THR A 1 128 ? 5.358 0.883 20.910 1.000 24.940 109 THR A CA 1
ATOM 1543 C C . THR A 1 128 ? 6.435 0.763 19.850 1.000 22.862 109 THR A C 1
ATOM 1544 O O . THR A 1 128 ? 6.070 0.631 18.668 1.000 24.603 109 THR A O 1
ATOM 1555 N N . GLY A 1 129 ? 7.706 0.725 20.227 1.000 22.844 110 GLY A N 1
ATOM 1556 C CA . GLY A 1 129 ? 8.791 0.474 19.268 1.000 24.457 110 GLY A CA 1
ATOM 1557 C C . GLY A 1 129 ? 8.759 -0.968 18.816 1.000 24.704 110 GLY A C 1
ATOM 1558 O O . GLY A 1 129 ? 8.555 -1.844 19.651 1.000 26.383 110 GLY A O 1
ATOM 1562 N N . VAL A 1 130 ? 8.721 -1.209 17.504 1.000 22.858 111 VAL A N 1
ATOM 1563 C CA . VAL A 1 130 ? 8.601 -2.580 16.976 1.000 23.435 111 VAL A CA 1
ATOM 1564 C C . VAL A 1 130 ? 9.824 -3.036 16.221 1.000 27.823 111 VAL A C 1
ATOM 1565 O O . VAL A 1 130 ? 9.970 -4.241 16.059 1.000 28.418 111 VAL A O 1
ATOM 1578 N N . SER A 1 131 ? 10.813 -2.160 15.892 1.000 24.427 112 SER A N 1
ATOM 1579 C CA . SER A 1 131 ? 12.058 -2.627 15.279 1.000 29.147 112 SER A CA 1
ATOM 1580 C C . SER A 1 131 ? 13.153 -1.598 15.342 1.000 31.534 112 SER A C 1
ATOM 1581 O O . SER A 1 131 ? 12.904 -0.396 15.603 1.000 27.455 112 SER A O 1
ATOM 1589 N N . GLY A 1 132 ? 14.396 -2.079 15.166 1.000 27.569 113 GLY A N 1
ATOM 1590 C CA . GLY A 1 132 ? 15.558 -1.240 15.171 1.000 32.009 113 GLY A CA 1
ATOM 1591 C C . GLY A 1 132 ? 15.839 -0.706 16.578 1.000 29.586 113 GLY A C 1
ATOM 1592 O O . GLY A 1 132 ? 15.655 -1.377 17.589 1.000 27.479 113 GLY A O 1
ATOM 1596 N N . ARG A 1 133 ? 16.215 0.554 16.593 1.000 27.980 114 ARG A N 1
ATOM 1597 C CA . ARG A 1 133 ? 16.570 1.269 17.804 1.000 31.852 114 ARG A CA 1
ATOM 1598 C C . ARG A 1 133 ? 15.411 1.225 18.813 1.000 29.121 114 ARG A C 1
ATOM 1599 O O . ARG A 1 133 ? 15.647 1.355 19.984 1.000 30.336 114 ARG A O 1
ATOM 1620 N N . TYR A 1 134 ? 14.183 1.132 18.332 1.000 27.166 115 TYR A N 1
ATOM 1621 C CA . TYR A 1 134 ? 13.047 1.386 19.216 1.000 26.205 115 TYR A CA 1
ATOM 1622 C C . TYR A 1 134 ? 12.483 0.099 19.805 1.000 27.909 115 TYR A C 1
ATOM 1623 O O . TYR A 1 134 ? 11.589 0.113 20.665 1.000 24.306 115 TYR A O 1
ATOM 1641 N N . LEU A 1 135 ? 12.950 -1.063 19.344 1.000 25.003 116 LEU A N 1
ATOM 1642 C CA . LEU A 1 135 ? 12.461 -2.311 19.948 1.000 24.503 116 LEU A CA 1
ATOM 1643 C C . LEU A 1 135 ? 12.620 -2.354 21.450 1.000 29.095 116 LEU A C 1
ATOM 1644 O O . LEU A 1 135 ? 13.678 -2.059 21.987 1.000 33.001 116 LEU A O 1
ATOM 1660 N N . GLY A 1 136 ? 11.514 -2.616 22.113 1.000 30.821 117 GLY A N 1
ATOM 1661 C CA . GLY A 1 136 ? 11.502 -2.737 23.546 1.000 36.466 117 GLY A CA 1
ATOM 1662 C C . GLY A 1 136 ? 11.010 -1.454 24.203 1.000 40.406 117 GLY A C 1
ATOM 1663 O O . GLY A 1 136 ? 10.645 -1.505 25.362 1.000 46.276 117 GLY A O 1
ATOM 1667 N N . LEU A 1 137 ? 11.048 -0.338 23.474 1.000 26.147 118 LEU A N 1
ATOM 1668 C CA . LEU A 1 137 ? 10.704 0.959 24.094 1.000 25.833 118 LEU A CA 1
ATOM 1669 C C . LEU A 1 137 ? 9.215 1.160 23.907 1.000 26.718 118 LEU A C 1
ATOM 1670 O O . LEU A 1 137 ? 8.607 0.795 22.912 1.000 27.596 118 LEU A O 1
ATOM 1686 N N . THR A 1 138 ? 8.574 1.778 24.917 1.000 26.272 119 THR A N 1
ATOM 1687 C CA . THR A 1 138 ? 7.185 2.130 24.798 1.000 24.820 119 THR A CA 1
ATOM 1688 C C . THR A 1 138 ? 6.972 3.544 25.386 1.000 22.323 119 THR A C 1
ATOM 1689 O O . THR A 1 138 ? 7.790 4.009 26.135 1.000 23.086 119 THR A O 1
ATOM 1700 N N . GLY A 1 139 ? 5.885 4.153 25.004 1.000 23.610 120 GLY A N 1
ATOM 1701 C CA . GLY A 1 139 ? 5.587 5.508 25.457 1.000 20.818 120 GLY A CA 1
ATOM 1702 C C . GLY A 1 139 ? 4.410 6.012 24.683 1.000 19.279 120 GLY A C 1
ATOM 1703 O O . GLY A 1 139 ? 3.361 5.335 24.619 1.000 22.705 120 GLY A O 1
ATOM 1707 N N . PHE A 1 140 ? 4.589 7.205 24.099 1.000 19.352 121 PHE A N 1
ATOM 1708 C CA . PHE A 1 140 ? 3.466 7.968 23.598 1.000 22.393 121 PHE A CA 1
ATOM 1709 C C . PHE A 1 140 ? 3.821 8.735 22.343 1.000 19.836 121 PHE A C 1
ATOM 1710 O O . PHE A 1 140 ? 4.905 9.327 22.251 1.000 22.851 121 PHE A O 1
ATOM 1727 N N . ARG A 1 141 ? 2.877 8.774 21.424 1.000 20.271 122 ARG A N 1
ATOM 1728 C CA . ARG A 1 141 ? 2.927 9.588 20.221 1.000 20.779 122 ARG A CA 1
ATOM 1729 C C . ARG A 1 141 ? 2.025 10.803 20.470 1.000 24.364 122 ARG A C 1
ATOM 1730 O O . ARG A 1 141 ? 0.863 10.623 20.863 1.000 21.727 122 ARG A O 1
ATOM 1751 N N . GLN A 1 142 ? 2.500 12.024 20.180 1.000 24.471 123 GLN A N 1
ATOM 1752 C CA . GLN A 1 142 ? 1.707 13.221 20.394 1.000 24.878 123 GLN A CA 1
ATOM 1753 C C . GLN A 1 142 ? 1.825 14.098 19.150 1.000 24.400 123 GLN A C 1
ATOM 1754 O O . GLN A 1 142 ? 2.860 14.110 18.467 1.000 23.974 123 GLN A O 1
ATOM 1768 N N . TRP A 1 143 ? 0.708 14.742 18.766 1.000 23.169 124 TRP A N 1
ATOM 1769 C CA . TRP A 1 143 ? 0.774 15.681 17.670 1.000 22.197 124 TRP A CA 1
ATOM 1770 C C . TRP A 1 143 ? -0.361 16.716 17.795 1.000 24.487 124 TRP A C 1
ATOM 1771 O O . TRP A 1 143 ? -1.332 16.551 18.506 1.000 24.225 124 TRP A O 1
ATOM 1792 N N . ARG A 1 144 ? -0.167 17.812 17.035 1.000 25.859 125 ARG A N 1
ATOM 1793 C CA . ARG A 1 144 ? -1.106 18.915 16.950 1.000 28.539 125 ARG A CA 1
ATOM 1794 C C . ARG A 1 144 ? -1.113 19.477 15.522 1.000 28.064 125 ARG A C 1
ATOM 1795 O O . ARG A 1 144 ? -0.067 19.745 15.017 1.000 29.806 125 ARG A O 1
ATOM 1816 N N . MET A 1 145 ? -2.277 19.658 14.935 1.000 29.485 126 MET A N 1
ATOM 1817 C CA . MET A 1 145 ? -2.351 20.334 13.626 1.000 35.961 126 MET A CA 1
ATOM 1818 C C . MET A 1 145 ? -2.082 21.811 13.858 1.000 40.019 126 MET A C 1
ATOM 1819 O O . MET A 1 145 ? -2.570 22.335 14.850 1.000 35.185 126 MET A O 1
ATOM 1833 N N . THR A 1 146 ? -1.308 22.467 12.989 1.000 37.333 127 THR A N 1
ATOM 1834 C CA . THR A 1 146 ? -0.963 23.856 13.285 1.000 49.562 127 THR A CA 1
ATOM 1835 C C . THR A 1 146 ? -1.828 24.795 12.434 1.000 59.434 127 THR A C 1
ATOM 1836 O O . THR A 1 146 ? -2.643 24.336 11.640 1.000 50.021 127 THR A O 1
ATOM 1847 N N . GLY A 1 147 ? -1.600 26.119 12.547 1.000 67.256 128 GLY A N 1
ATOM 1848 C CA . GLY A 1 147 ? -2.191 27.073 11.601 1.000 70.476 128 GLY A CA 1
ATOM 1849 C C . GLY A 1 147 ? -1.887 26.788 10.116 1.000 73.126 128 GLY A C 1
ATOM 1850 O O . GLY A 1 147 ? -2.668 27.172 9.247 1.000 72.359 128 GLY A O 1
ATOM 1854 N N . VAL A 1 148 ? -0.766 26.112 9.819 1.000 65.295 129 VAL A N 1
ATOM 1855 C CA . VAL A 1 148 ? -0.210 25.990 8.470 1.000 68.587 129 VAL A CA 1
ATOM 1856 C C . VAL A 1 148 ? -0.881 24.845 7.705 1.000 79.586 129 VAL A C 1
ATOM 1857 O O . VAL A 1 148 ? -0.961 23.735 8.223 1.000 90.237 129 VAL A O 1
ATOM 1870 N N . ARG A 1 149 ? -1.309 25.118 6.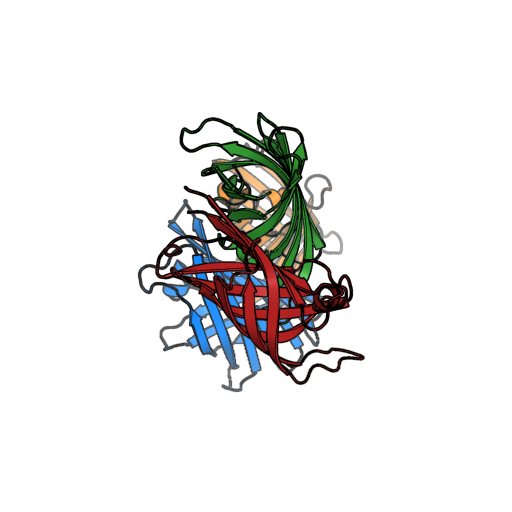458 1.000 87.469 130 ARG A N 1
ATOM 1871 C CA . ARG A 1 149 ? -1.878 24.135 5.533 1.000 98.616 130 ARG A CA 1
ATOM 1872 C C . ARG A 1 149 ? -1.172 22.773 5.623 1.000 91.926 130 ARG A C 1
ATOM 1873 O O . ARG A 1 149 ? 0.028 22.704 5.319 1.000 66.269 130 ARG A O 1
ATOM 1894 N N . LYS A 1 150 ? -1.933 21.709 5.992 1.000 86.530 131 LYS A N 1
ATOM 1895 C CA . LYS A 1 150 ? -1.533 20.301 5.866 1.000 78.296 131 LYS A CA 1
ATOM 1896 C C . LYS A 1 150 ? -0.296 19.966 6.716 1.000 63.436 131 LYS A C 1
ATOM 1897 O O . LYS A 1 150 ? 0.545 19.149 6.300 1.000 52.970 131 LYS A O 1
ATOM 1916 N N . SER A 1 151 ? -0.133 20.687 7.841 1.000 48.972 132 SER A N 1
ATOM 1917 C CA . SER A 1 151 ? 1.074 20.634 8.656 1.000 47.548 132 SER A CA 1
ATOM 1918 C C . SER A 1 151 ? 0.686 20.355 10.104 1.000 37.783 132 SER A C 1
ATOM 1919 O O . SER A 1 151 ? -0.368 20.764 10.623 1.000 39.466 132 SER A O 1
ATOM 1927 N N . ALA A 1 152 ? 1.519 19.583 10.748 1.000 34.288 133 ALA A N 1
ATOM 1928 C CA . ALA A 1 152 ? 1.387 19.364 12.176 1.000 28.926 133 ALA A CA 1
ATOM 1929 C C . ALA A 1 152 ? 2.743 19.558 12.839 1.000 26.195 133 ALA A C 1
ATOM 1930 O O . ALA A 1 152 ? 3.795 19.637 12.196 1.000 28.733 133 ALA A O 1
ATOM 1937 N N . GLU A 1 153 ? 2.728 19.512 14.170 1.000 25.752 134 GLU A N 1
ATOM 1938 C CA . GLU A 1 153 ? 3.932 19.377 14.937 1.000 26.664 134 GLU A CA 1
ATOM 1939 C C . GLU A 1 153 ? 3.744 18.138 15.853 1.000 24.655 134 GLU A C 1
ATOM 1940 O O . GLU A 1 153 ? 2.619 17.800 16.134 1.000 25.250 134 GLU A O 1
ATOM 1952 N N . ALA A 1 154 ? 4.803 17.462 16.205 1.000 23.301 135 ALA A N 1
ATOM 1953 C CA . ALA A 1 154 ? 4.628 16.189 16.935 1.000 22.196 135 ALA A CA 1
ATOM 1954 C C . ALA A 1 154 ? 5.810 15.948 17.868 1.000 23.419 135 ALA A C 1
ATOM 1955 O O . ALA A 1 154 ? 6.897 16.576 17.801 1.000 25.647 135 ALA A O 1
ATOM 1962 N N . ARG A 1 155 ? 5.625 14.932 18.730 1.000 22.371 136 ARG A N 1
ATOM 1963 C CA . ARG A 1 155 ? 6.623 14.501 19.688 1.000 25.987 136 ARG A CA 1
ATOM 1964 C C . ARG A 1 155 ? 6.410 13.001 19.895 1.000 24.727 136 ARG A C 1
ATOM 1965 O O . ARG A 1 155 ? 5.295 12.545 19.747 1.000 25.141 136 ARG A O 1
ATOM 1986 N N . ILE A 1 156 ? 7.492 12.225 20.041 1.000 21.794 137 ILE A N 1
ATOM 1987 C CA . ILE A 1 156 ? 7.395 10.831 20.428 1.000 20.707 137 ILE A CA 1
ATOM 1988 C C . ILE A 1 156 ? 8.262 10.680 21.658 1.000 26.095 137 ILE A C 1
ATOM 1989 O O . ILE A 1 156 ? 9.453 10.983 21.646 1.000 24.464 137 ILE A O 1
ATOM 2005 N N . LEU A 1 157 ? 7.673 10.208 22.740 1.000 22.248 138 LEU A N 1
ATOM 2006 C CA . LEU A 1 157 ? 8.328 10.049 24.001 1.000 22.301 138 LEU A CA 1
ATOM 2007 C C . LEU A 1 157 ? 8.293 8.578 24.358 1.000 22.540 138 LEU A C 1
ATOM 2008 O O . LEU A 1 157 ? 7.196 8.002 24.438 1.000 24.817 138 LEU A O 1
ATOM 2024 N N . LEU A 1 158 ? 9.460 7.983 24.490 1.000 21.829 139 LEU A N 1
ATOM 2025 C CA . LEU A 1 158 ? 9.621 6.581 24.755 1.000 22.991 139 LEU A CA 1
ATOM 2026 C C . LEU A 1 158 ? 10.537 6.330 25.941 1.000 25.659 139 LEU A C 1
ATOM 2027 O O . LEU A 1 158 ? 11.475 7.089 26.235 1.000 27.321 139 LEU A O 1
ATOM 2043 N N . GLY A 1 159 ? 10.280 5.184 26.590 1.000 25.913 140 GLY A N 1
ATOM 2044 C CA . GLY A 1 159 ? 11.223 4.751 27.604 1.000 29.219 140 GLY A CA 1
ATOM 2045 C C . GLY A 1 159 ? 11.326 3.243 27.625 1.000 28.831 140 GLY A C 1
ATOM 2046 O O . GLY A 1 159 ? 10.446 2.500 27.166 1.000 26.402 140 GLY A O 1
ATOM 2050 N N . GLU A 1 160 ? 12.359 2.790 28.314 1.000 27.737 141 GLU A N 1
ATOM 2051 C CA . GLU A 1 160 ? 12.560 1.359 28.428 1.000 32.806 141 GLU A CA 1
ATOM 2052 C C . GLU A 1 160 ? 11.586 0.657 29.375 1.000 44.315 141 GLU A C 1
ATOM 2053 O O . GLU A 1 160 ? 10.895 1.355 30.167 1.000 47.672 141 GLU A O 1
ATOM 2065 N N . PRO B 1 28 ? 18.976 16.755 30.896 1.000 88.461 9 PRO B N 1
ATOM 2066 C CA . PRO B 1 28 ? 18.373 15.722 30.024 1.000 85.436 9 PRO B CA 1
ATOM 2067 C C . PRO B 1 28 ? 17.026 16.143 29.416 1.000 81.388 9 PRO B C 1
ATOM 2068 O O . PRO B 1 28 ? 16.121 16.656 30.099 1.000 60.708 9 PRO B O 1
ATOM 2080 N N . GLN B 1 29 ? 16.843 15.894 28.113 1.000 60.019 10 GLN B N 1
ATOM 2081 C CA . GLN B 1 29 ? 15.600 16.344 27.503 1.000 48.770 10 GLN B CA 1
ATOM 2082 C C . GLN B 1 29 ? 14.418 15.367 27.737 1.000 35.412 10 GLN B C 1
ATOM 2083 O O . GLN B 1 29 ? 13.287 15.733 27.477 1.000 35.218 10 GLN B O 1
ATOM 2097 N N . ALA B 1 30 ? 14.665 14.130 28.196 1.000 38.670 11 ALA B N 1
ATOM 2098 C CA . ALA B 1 30 ? 13.636 13.187 28.585 1.000 32.478 11 ALA B CA 1
ATOM 2099 C C . ALA B 1 30 ? 14.084 12.438 29.844 1.000 31.820 11 ALA B C 1
ATOM 2100 O O . ALA B 1 30 ? 15.248 12.072 29.975 1.000 33.232 11 ALA B O 1
ATOM 2107 N N . LEU B 1 31 ? 13.087 12.061 30.645 1.000 28.689 12 LEU B N 1
ATOM 2108 C CA A LEU B 1 31 ? 13.273 11.357 31.904 0.500 31.485 12 LEU B CA 1
ATOM 2109 C CA B LEU B 1 31 ? 13.264 11.365 31.926 0.500 30.500 12 LEU B CA 1
ATOM 2110 C C . LEU B 1 31 ? 12.195 10.297 32.057 1.000 26.719 12 LEU B C 1
ATOM 2111 O O . LEU B 1 31 ? 11.009 10.534 31.781 1.000 26.927 12 LEU B O 1
ATOM 2141 N N . LEU B 1 32 ? 12.597 9.103 32.543 1.000 27.839 13 LEU B N 1
ATOM 2142 C CA . LEU B 1 32 ? 11.738 8.009 32.907 1.000 25.394 13 LEU B CA 1
ATOM 2143 C C . LEU B 1 32 ? 11.941 7.758 34.399 1.000 27.932 13 LEU B C 1
ATOM 2144 O O . LEU B 1 32 ? 13.084 7.554 34.758 1.000 29.212 13 LEU B O 1
ATOM 2160 N N . ILE B 1 33 ? 10.893 7.893 35.192 1.000 25.206 14 ILE B N 1
ATOM 2161 C CA . ILE B 1 33 ? 10.907 7.513 36.598 1.000 27.865 14 ILE B CA 1
ATOM 2162 C C . ILE B 1 33 ? 10.157 6.196 36.731 1.000 26.166 14 ILE B C 1
ATOM 2163 O O . ILE B 1 33 ? 8.960 6.090 36.446 1.000 24.924 14 ILE B O 1
ATOM 2179 N N . LYS B 1 34 ? 10.878 5.114 37.041 1.000 26.806 15 LYS B N 1
ATOM 2180 C CA . LYS B 1 34 ? 10.273 3.828 37.253 1.000 30.850 15 LYS B CA 1
ATOM 2181 C C . LYS B 1 34 ? 9.874 3.719 38.724 1.000 26.706 15 LYS B C 1
ATOM 2182 O O . LYS B 1 34 ? 10.607 4.242 39.593 1.000 33.013 15 LYS B O 1
ATOM 2201 N N . VAL B 1 35 ? 8.661 3.247 38.934 1.000 24.525 16 VAL B N 1
ATOM 2202 C CA . VAL B 1 35 ? 8.066 3.089 40.265 1.000 25.580 16 VAL B CA 1
ATOM 2203 C C . VAL B 1 35 ? 7.654 1.634 40.433 1.000 27.837 16 VAL B C 1
ATOM 2204 O O . VAL B 1 35 ? 6.529 1.261 40.189 1.000 25.009 16 VAL B O 1
ATOM 2217 N N . PRO B 1 36 ? 8.602 0.720 40.796 1.000 27.891 17 PRO B N 1
ATOM 2218 C CA . PRO B 1 36 ? 8.289 -0.717 40.869 1.000 30.939 17 PRO B CA 1
ATOM 2219 C C . PRO B 1 36 ? 7.212 -1.096 41.856 1.000 32.714 17 PRO B C 1
ATOM 2220 O O . PRO B 1 36 ? 6.559 -2.119 41.668 1.000 32.069 17 PRO B O 1
ATOM 2231 N N . THR B 1 37 ? 7.036 -0.300 42.925 1.000 26.265 18 THR B N 1
ATOM 2232 C CA . THR B 1 37 ? 5.952 -0.518 43.855 1.000 25.554 18 THR B CA 1
ATOM 2233 C C . THR B 1 37 ? 5.317 0.818 44.242 1.000 27.691 18 THR B C 1
ATOM 2234 O O . THR B 1 37 ? 5.984 1.722 44.722 1.000 28.499 18 THR B O 1
ATOM 2245 N N . GLU B 1 38 ? 4.018 0.884 44.051 1.000 25.570 19 GLU B N 1
ATOM 2246 C CA . GLU B 1 38 ? 3.231 1.963 44.590 1.000 33.540 19 GLU B CA 1
ATOM 2247 C C . GLU B 1 38 ? 2.131 1.343 45.405 1.000 32.155 19 GLU B C 1
ATOM 2248 O O . GLU B 1 38 ? 1.372 0.536 44.907 1.000 34.715 19 GLU B O 1
ATOM 2260 N N . ILE B 1 39 ? 2.054 1.770 46.672 1.000 31.849 20 ILE B N 1
ATOM 2261 C CA . ILE B 1 39 ? 1.122 1.219 47.654 1.000 37.300 20 ILE B CA 1
ATOM 2262 C C . ILE B 1 39 ? 0.018 2.218 47.938 1.000 38.448 20 ILE B C 1
ATOM 2263 O O . ILE B 1 39 ? 0.312 3.400 48.136 1.000 34.720 20 ILE B O 1
ATOM 2279 N N . VAL B 1 40 ? -1.224 1.734 47.994 1.000 37.315 21 VAL B N 1
ATOM 2280 C CA . VAL B 1 40 ? -2.350 2.546 48.434 1.000 44.627 21 VAL B CA 1
ATOM 2281 C C . VAL B 1 40 ? -2.416 2.499 49.949 1.000 52.738 21 VAL B C 1
ATOM 2282 O O . VAL B 1 40 ? -2.689 1.427 50.487 1.000 49.143 21 VAL B O 1
ATOM 2295 N N . VAL B 1 41 ? -2.145 3.637 50.602 1.000 49.850 22 VAL B N 1
ATOM 2296 C CA . VAL B 1 41 ? -2.117 3.712 52.060 1.000 52.350 22 VAL B CA 1
ATOM 2297 C C . VAL B 1 41 ? -3.490 4.116 52.595 1.000 62.370 22 VAL B C 1
ATOM 2298 O O . VAL B 1 41 ? -3.859 3.704 53.688 1.000 70.287 22 VAL B O 1
ATOM 2311 N N . LYS B 1 42 ? -4.278 4.847 51.811 1.000 56.211 23 LYS B N 1
ATOM 2312 C CA . LYS B 1 42 ? -5.571 5.347 52.260 1.000 49.483 23 LYS B CA 1
ATOM 2313 C C . LYS B 1 42 ? -6.435 5.469 51.011 1.000 61.209 23 LYS B C 1
ATOM 2314 O O . LYS B 1 42 ? -5.986 6.030 50.010 1.000 48.446 23 LYS B O 1
ATOM 2333 N N . VAL B 1 43 ? -7.635 4.881 51.053 1.000 52.468 24 VAL B N 1
ATOM 2334 C CA . VAL B 1 43 ? -8.597 5.016 49.967 1.000 61.801 24 VAL B CA 1
ATOM 2335 C C . VAL B 1 43 ? -10.006 5.148 50.558 1.000 63.097 24 VAL B C 1
ATOM 2336 O O . VAL B 1 43 ? -10.349 4.396 51.467 1.000 68.772 24 VAL B O 1
ATOM 2349 N N . VAL B 1 44 ? -10.789 6.142 50.092 1.000 50.939 25 VAL B N 1
ATOM 2350 C CA . VAL B 1 44 ? -12.190 6.256 50.463 1.000 47.477 25 VAL B CA 1
ATOM 2351 C C . VAL B 1 44 ? -12.982 6.289 49.163 1.000 51.386 25 VAL B C 1
ATOM 2352 O O . VAL B 1 44 ? -12.784 7.206 48.366 1.000 48.110 25 VAL B O 1
ATOM 2365 N N . ASP B 1 45 ? -13.849 5.286 48.931 1.000 49.452 26 ASP B N 1
ATOM 2366 C CA . ASP B 1 45 ? -14.629 5.230 47.698 1.000 51.444 26 ASP B CA 1
ATOM 2367 C C . ASP B 1 45 ? -16.010 4.608 47.936 1.000 64.187 26 ASP B C 1
ATOM 2368 O O . ASP B 1 45 ? -16.232 3.946 48.956 1.000 63.524 26 ASP B O 1
ATOM 2377 N N . ASP B 1 46 ? -16.915 4.821 46.969 1.000 56.273 27 ASP B N 1
ATOM 2378 C CA . ASP B 1 46 ? -18.211 4.138 46.884 1.000 56.538 27 ASP B CA 1
ATOM 2379 C C . ASP B 1 46 ? -18.240 3.265 45.625 1.000 52.984 27 ASP B C 1
ATOM 2380 O O . ASP B 1 46 ? -19.265 3.121 44.972 1.000 57.691 27 ASP B O 1
ATOM 2389 N N . VAL B 1 47 ? -17.071 2.730 45.240 1.000 54.758 28 VAL B N 1
ATOM 2390 C CA . VAL B 1 47 ? -17.008 1.848 44.096 1.000 55.269 28 VAL B CA 1
ATOM 2391 C C . VAL B 1 47 ? -17.482 0.467 44.542 1.000 60.687 28 VAL B C 1
ATOM 2392 O O . VAL B 1 47 ? -16.914 -0.144 45.462 1.000 57.294 28 VAL B O 1
ATOM 2405 N N . ASP B 1 48 ? -18.509 0.005 43.831 1.000 62.291 29 ASP B N 1
ATOM 2406 C CA . ASP B 1 48 ? -19.085 -1.316 44.001 1.000 74.172 29 ASP B CA 1
ATOM 2407 C C . ASP B 1 48 ? -18.101 -2.332 43.430 1.000 76.484 29 ASP B C 1
ATOM 2408 O O . ASP B 1 48 ? -17.947 -2.408 42.213 1.000 73.291 29 ASP B O 1
ATOM 2417 N N . VAL B 1 49 ? -17.454 -3.096 44.324 1.000 77.289 30 VAL B N 1
ATOM 2418 C CA . VAL B 1 49 ? -16.387 -4.026 43.977 1.000 82.805 30 VAL B CA 1
ATOM 2419 C C . VAL B 1 49 ? -16.874 -5.077 42.969 1.000 86.867 30 VAL B C 1
ATOM 2420 O O . VAL B 1 49 ? -16.109 -5.488 42.101 1.000 92.513 30 VAL B O 1
ATOM 2433 N N . ALA B 1 50 ? -18.146 -5.495 43.044 1.000 89.116 31 ALA B N 1
ATOM 2434 C CA . ALA B 1 50 ? -18.656 -6.555 42.181 1.000 85.356 31 ALA B CA 1
ATOM 2435 C C . ALA B 1 50 ? -19.072 -6.015 40.811 1.000 79.709 31 ALA B C 1
ATOM 2436 O O . ALA B 1 50 ? -18.905 -6.712 39.815 1.000 77.131 31 ALA B O 1
ATOM 2443 N N . ALA B 1 51 ? -19.629 -4.795 40.765 1.000 67.017 32 ALA B N 1
ATOM 2444 C CA . ALA B 1 51 ? -20.082 -4.171 39.529 1.000 65.618 32 ALA B CA 1
ATOM 2445 C C . ALA B 1 51 ? -19.833 -2.654 39.588 1.000 64.314 32 ALA B C 1
ATOM 2446 O O . ALA B 1 51 ? -20.699 -1.825 39.871 1.000 55.253 32 ALA B O 1
ATOM 2453 N N . PRO B 1 52 ? -18.583 -2.206 39.382 1.000 70.902 33 PRO B N 1
ATOM 2454 C CA . PRO B 1 52 ? -18.290 -0.773 39.363 1.000 58.763 33 PRO B CA 1
ATOM 2455 C C . PRO B 1 52 ? -19.297 -0.107 38.453 1.000 45.286 33 PRO B C 1
ATOM 2456 O O . PRO B 1 52 ? -19.639 -0.687 37.427 1.000 54.773 33 PRO B O 1
ATOM 2467 N N . ALA B 1 53 ? -19.689 1.129 38.761 1.000 46.224 34 ALA B N 1
ATOM 2468 C CA . ALA B 1 53 ? -20.645 1.814 37.907 1.000 51.331 34 ALA B CA 1
ATOM 2469 C C . ALA B 1 53 ? -20.381 3.316 37.865 1.000 46.895 34 ALA B C 1
ATOM 2470 O O . ALA B 1 53 ? -19.702 3.859 38.737 1.000 51.986 34 ALA B O 1
ATOM 2477 N N . VAL B 1 54 ? -20.971 3.927 36.838 1.000 43.182 35 VAL B N 1
ATOM 2478 C CA . VAL B 1 54 ? -20.939 5.326 36.543 1.000 43.668 35 VAL B CA 1
ATOM 2479 C C . VAL B 1 54 ? -21.441 6.078 37.769 1.000 56.463 35 VAL B C 1
ATOM 2480 O O . VAL B 1 54 ? -22.379 5.638 38.419 1.000 57.464 35 VAL B O 1
ATOM 2493 N N . GLY B 1 55 ? -20.800 7.211 38.079 1.000 49.406 36 GLY B N 1
ATOM 2494 C CA . GLY B 1 55 ? -21.154 8.061 39.205 1.000 48.679 36 GLY B CA 1
ATOM 2495 C C . GLY B 1 55 ? -20.356 7.746 40.456 1.000 44.755 36 GLY B C 1
ATOM 2496 O O . GLY B 1 55 ? -20.284 8.570 41.352 1.000 55.910 36 GLY B O 1
ATOM 2500 N N . GLN B 1 56 ? -19.744 6.560 40.517 1.000 44.050 37 GLN B N 1
ATOM 2501 C CA . GLN B 1 56 ? -18.922 6.177 41.649 1.000 41.333 37 GLN B CA 1
ATOM 2502 C C . GLN B 1 56 ? -17.640 7.016 41.650 1.000 52.764 37 GLN B C 1
ATOM 2503 O O . GLN B 1 56 ? -17.152 7.363 40.573 1.000 43.321 37 GLN B O 1
ATOM 2517 N N . VAL B 1 57 ? -17.102 7.263 42.856 1.000 44.482 38 VAL B N 1
ATOM 2518 C CA . VAL B 1 57 ? -15.958 8.140 43.099 1.000 44.428 38 VAL B CA 1
ATOM 2519 C C . VAL B 1 57 ? -15.045 7.484 44.127 1.000 46.393 38 VAL B C 1
ATOM 2520 O O . VAL B 1 57 ? -15.440 6.578 44.852 1.000 43.879 38 VAL B O 1
ATOM 2533 N N . GLY B 1 58 ? -13.785 7.935 44.140 1.000 43.642 39 GLY B N 1
ATOM 2534 C CA . GLY B 1 58 ? -12.817 7.536 45.134 1.000 34.916 39 GLY B CA 1
ATOM 2535 C C . GLY B 1 58 ? -11.769 8.618 45.341 1.000 37.240 39 GLY B C 1
ATOM 2536 O O . GLY B 1 58 ? -11.534 9.461 44.459 1.000 36.867 39 GLY B O 1
ATOM 2540 N N . LYS B 1 59 ? -11.118 8.537 46.488 1.000 38.236 40 LYS B N 1
ATOM 2541 C CA . LYS B 1 59 ? -9.998 9.372 46.877 1.000 42.071 40 LYS B CA 1
ATOM 2542 C C . LYS B 1 59 ? -8.879 8.422 47.276 1.000 47.510 40 LYS B C 1
ATOM 2543 O O . LYS B 1 59 ? -9.158 7.391 47.891 1.000 49.672 40 LYS B O 1
ATOM 2562 N N . PHE B 1 60 ? -7.628 8.715 46.875 1.000 39.561 41 PHE B N 1
ATOM 2563 C CA . PHE B 1 60 ? -6.524 7.862 47.237 1.000 30.619 41 PHE B CA 1
ATOM 2564 C C . PHE B 1 60 ? -5.330 8.687 47.655 1.000 32.772 41 PHE B C 1
ATOM 2565 O O . PHE B 1 60 ? -5.103 9.784 47.157 1.000 34.490 41 PHE B O 1
ATOM 2582 N N . ASP B 1 61 ? -4.512 8.025 48.464 1.000 30.090 42 ASP B N 1
ATOM 2583 C CA . ASP B 1 61 ? -3.235 8.471 48.926 1.000 32.880 42 ASP B CA 1
ATOM 2584 C C . ASP B 1 61 ? -2.294 7.282 48.795 1.000 35.684 42 ASP B C 1
ATOM 2585 O O . ASP B 1 61 ? -2.524 6.200 49.356 1.000 35.854 42 ASP B O 1
ATOM 2594 N N . ASP B 1 62 ? -1.196 7.487 48.080 1.000 33.605 43 ASP B N 1
ATOM 2595 C CA . ASP B 1 62 ? -0.236 6.430 47.844 1.000 31.813 43 ASP B CA 1
ATOM 2596 C C . ASP B 1 62 ? 1.154 6.811 48.281 1.000 32.490 43 ASP B C 1
ATOM 2597 O O . ASP B 1 62 ? 1.503 8.003 48.388 1.000 32.597 43 ASP B O 1
ATOM 2606 N N . GLU B 1 63 ? 1.984 5.765 48.382 1.000 27.325 44 GLU B N 1
ATOM 2607 C CA . GLU B 1 63 ? 3.405 5.839 48.629 1.000 28.497 44 GLU B CA 1
ATOM 2608 C C . GLU B 1 63 ? 4.126 5.167 47.446 1.000 28.591 44 GLU B C 1
ATOM 2609 O O . GLU B 1 63 ? 3.772 4.045 47.062 1.000 30.899 44 GLU B O 1
ATOM 2621 N N . LEU B 1 64 ? 5.156 5.846 46.914 1.000 29.144 45 LEU B N 1
ATOM 2622 C CA . LEU B 1 64 ? 5.880 5.381 45.749 1.000 27.348 45 LEU B CA 1
ATOM 2623 C C . LEU B 1 64 ? 7.258 4.954 46.199 1.000 27.060 45 LEU B C 1
ATOM 2624 O O . LEU B 1 64 ? 7.898 5.673 46.969 1.000 30.675 45 LEU B O 1
ATOM 2640 N N . TYR B 1 65 ? 7.723 3.795 45.715 1.000 24.663 46 TYR B N 1
ATOM 2641 C CA . TYR B 1 65 ? 9.011 3.224 46.047 1.000 26.565 46 TYR B CA 1
ATOM 2642 C C . TYR B 1 65 ? 9.868 2.882 44.841 1.000 29.829 46 TYR B C 1
ATOM 2643 O O . TYR B 1 65 ? 9.321 2.473 43.824 1.000 30.837 46 TYR B O 1
ATOM 2661 N N . ASP B 1 66 ? 11.196 3.056 44.995 1.000 26.865 47 ASP B N 1
ATOM 2662 C CA . ASP B 1 66 ? 12.202 2.743 43.983 1.000 30.790 47 ASP B CA 1
ATOM 2663 C C . ASP B 1 66 ? 12.647 1.274 44.064 1.000 30.328 47 ASP B C 1
ATOM 2664 O O . ASP B 1 66 ? 12.020 0.515 44.846 1.000 30.473 47 ASP B O 1
ATOM 2673 N N . GLU B 1 67 ? 13.542 0.885 43.144 1.000 31.969 48 GLU B N 1
ATOM 2674 C CA . GLU B 1 67 ? 13.966 -0.510 42.960 1.000 32.728 48 GLU B CA 1
ATOM 2675 C C . GLU B 1 67 ? 14.676 -1.069 44.220 1.000 38.596 48 GLU B C 1
ATOM 2676 O O . GLU B 1 67 ? 14.711 -2.294 44.401 1.000 34.339 48 GLU B O 1
ATOM 2688 N N . ALA B 1 68 ? 15.101 -0.211 45.170 1.000 36.967 49 ALA B N 1
ATOM 2689 C CA . ALA B 1 68 ? 15.769 -0.675 46.374 1.000 43.225 49 ALA B CA 1
ATOM 2690 C C . ALA B 1 68 ? 14.857 -0.644 47.591 1.000 37.040 49 ALA B C 1
ATOM 2691 O O . ALA B 1 68 ? 15.280 -0.879 48.721 1.000 38.650 49 ALA B O 1
ATOM 2698 N N . GLY B 1 69 ? 13.577 -0.336 47.404 1.000 30.038 50 GLY B N 1
ATOM 2699 C CA . GLY B 1 69 ? 12.563 -0.319 48.426 1.000 33.841 50 GLY B CA 1
ATOM 2700 C C . GLY B 1 69 ? 12.550 0.989 49.225 1.000 34.767 50 GLY B C 1
ATOM 2701 O O . GLY B 1 69 ? 11.851 1.036 50.206 1.000 36.198 50 GLY B O 1
ATOM 2705 N N . ALA B 1 70 ? 13.209 2.031 48.685 1.000 36.618 51 ALA B N 1
ATOM 2706 C CA . ALA B 1 70 ? 13.211 3.354 49.317 1.000 35.108 51 ALA B CA 1
ATOM 2707 C C . ALA B 1 70 ? 11.990 4.164 48.868 1.000 35.156 51 ALA B C 1
ATOM 2708 O O . ALA B 1 70 ? 11.595 4.125 47.702 1.000 32.446 51 ALA B O 1
ATOM 2715 N N . GLN B 1 71 ? 11.303 4.803 49.802 1.000 33.201 52 GLN B N 1
ATOM 2716 C CA . GLN B 1 71 ? 10.201 5.663 49.424 1.000 33.210 52 GLN B CA 1
ATOM 2717 C C . GLN B 1 71 ? 10.776 6.829 48.625 1.000 37.034 52 GLN B C 1
ATOM 2718 O O . GLN B 1 71 ? 11.710 7.501 49.080 1.000 34.199 52 GLN B O 1
ATOM 2732 N N . ILE B 1 72 ? 10.183 7.102 47.437 1.000 29.196 53 ILE B N 1
ATOM 2733 C CA . ILE B 1 72 ? 10.593 8.231 46.616 1.000 30.984 53 ILE B CA 1
ATOM 2734 C C . ILE B 1 72 ? 9.535 9.331 46.563 1.000 30.188 53 ILE B C 1
ATOM 2735 O O . ILE B 1 72 ? 9.812 10.419 46.020 1.000 33.090 53 ILE B O 1
ATOM 2751 N N . GLY B 1 73 ? 8.354 9.083 47.071 1.000 29.817 54 GLY B N 1
ATOM 2752 C CA . GLY B 1 73 ? 7.297 10.082 47.091 1.000 31.612 54 GLY B CA 1
ATOM 2753 C C . GLY B 1 73 ? 5.957 9.539 47.479 1.000 29.753 54 GLY B C 1
ATOM 2754 O O . GLY B 1 73 ? 5.831 8.429 47.982 1.000 31.492 54 GLY B O 1
ATOM 2758 N N . THR B 1 74 ? 4.962 10.385 47.293 1.000 27.622 55 THR B N 1
ATOM 2759 C CA . THR B 1 74 ? 3.573 10.154 47.571 1.000 27.678 55 THR B CA 1
ATOM 2760 C C . THR B 1 74 ? 2.743 10.692 46.414 1.000 29.406 55 THR B C 1
ATOM 2761 O O . THR B 1 74 ? 3.240 11.508 45.622 1.000 29.726 55 THR B O 1
ATOM 2772 N N . SER B 1 75 ? 1.510 10.253 46.370 1.000 29.083 56 SER B N 1
ATOM 2773 C CA . SER B 1 75 ? 0.539 10.803 45.470 1.000 30.261 56 SER B CA 1
ATOM 2774 C C . SER B 1 75 ? -0.780 10.882 46.196 1.000 30.982 56 SER B C 1
ATOM 2775 O O . SER B 1 75 ? -1.060 10.041 47.047 1.000 35.496 56 SER B O 1
ATOM 2783 N N . SER B 1 76 ? -1.501 11.963 45.911 1.000 31.333 57 SER B N 1
ATOM 2784 C CA . SER B 1 76 ? -2.838 12.187 46.395 1.000 35.220 57 SER B CA 1
ATOM 2785 C C . SER B 1 76 ? -3.741 12.546 45.250 1.000 32.450 57 SER B C 1
ATOM 2786 O O . SER B 1 76 ? -3.391 13.482 44.549 1.000 29.224 57 SER B O 1
ATOM 2794 N N . GLY B 1 77 ? -4.875 11.857 45.100 1.000 30.783 58 GLY B N 1
ATOM 2795 C CA . GLY B 1 77 ? -5.774 12.198 44.043 1.000 32.869 58 GLY B CA 1
ATOM 2796 C C . GLY B 1 77 ? -7.146 11.597 44.198 1.000 35.081 58 GLY B C 1
ATOM 2797 O O . GLY B 1 77 ? -7.486 11.086 45.260 1.000 35.457 58 GLY B O 1
ATOM 2801 N N . ASN B 1 78 ? -7.940 11.724 43.151 1.000 31.268 59 ASN B N 1
ATOM 2802 C CA . ASN B 1 78 ? -9.303 11.260 43.147 1.000 34.966 59 ASN B CA 1
ATOM 2803 C C . ASN B 1 78 ? -9.709 10.863 41.740 1.000 35.941 59 ASN B C 1
ATOM 2804 O O . ASN B 1 78 ? -9.003 11.182 40.763 1.000 34.158 59 ASN B O 1
ATOM 2815 N N . PHE B 1 79 ? -10.815 10.128 41.654 1.000 33.584 60 PHE B N 1
ATOM 2816 C CA . PHE B 1 79 ? -11.390 9.730 40.395 1.000 32.713 60 PHE B CA 1
ATOM 2817 C C . PHE B 1 79 ? -12.914 9.738 40.444 1.000 38.784 60 PHE B C 1
ATOM 2818 O O . PHE B 1 79 ? -13.495 9.686 41.538 1.000 35.643 60 PHE B O 1
ATOM 2835 N N . ARG B 1 80 ? -13.502 9.715 39.250 1.000 36.331 61 ARG B N 1
ATOM 2836 C CA . ARG B 1 80 ? -14.948 9.591 39.025 1.000 36.020 61 ARG B CA 1
ATOM 2837 C C . ARG B 1 80 ? -15.226 8.801 37.754 1.000 39.053 61 ARG B C 1
ATOM 2838 O O . ARG B 1 80 ? -14.690 9.169 36.698 1.000 37.436 61 ARG B O 1
ATOM 2859 N N . ILE B 1 81 ? -16.023 7.713 37.880 1.000 36.320 62 ILE B N 1
ATOM 2860 C CA . ILE B 1 81 ? -16.467 6.923 36.736 1.000 33.897 62 ILE B CA 1
ATOM 2861 C C . ILE B 1 81 ? -17.537 7.724 36.019 1.000 43.610 62 ILE B C 1
ATOM 2862 O O . ILE B 1 81 ? -18.532 8.132 36.632 1.000 45.460 62 ILE B O 1
ATOM 2878 N N . GLU B 1 82 ? -17.316 7.990 34.732 1.000 37.071 63 GLU B N 1
ATOM 2879 C CA . GLU B 1 82 ? -18.085 9.006 34.008 1.000 39.215 63 GLU B CA 1
ATOM 2880 C C . GLU B 1 82 ? -19.051 8.438 32.967 1.000 42.252 63 GLU B C 1
ATOM 2881 O O . GLU B 1 82 ? -20.122 9.003 32.772 1.000 42.535 63 GLU B O 1
ATOM 2893 N N . TYR B 1 83 ? -18.681 7.407 32.207 1.000 45.223 64 TYR B N 1
ATOM 2894 C CA . TYR B 1 83 ? -19.560 6.940 31.139 1.000 43.311 64 TYR B CA 1
ATOM 2895 C C . TYR B 1 83 ? -19.069 5.586 30.676 1.000 43.337 64 TYR B C 1
ATOM 2896 O O . TYR B 1 83 ? -17.916 5.217 30.953 1.000 38.018 64 TYR B O 1
ATOM 2914 N N . VAL B 1 84 ? -19.955 4.873 29.959 1.000 42.473 65 VAL B N 1
ATOM 2915 C CA . VAL B 1 84 ? -19.601 3.605 29.355 1.000 45.516 65 VAL B CA 1
ATOM 2916 C C . VAL B 1 84 ? -19.253 3.832 27.892 1.000 45.357 65 VAL B C 1
ATOM 2917 O O . VAL B 1 84 ? -20.066 4.367 27.141 1.000 42.907 65 VAL B O 1
ATOM 2930 N N . ARG B 1 85 ? -18.064 3.374 27.492 1.000 40.949 66 ARG B N 1
ATOM 2931 C CA . ARG B 1 85 ? -17.630 3.481 26.124 1.000 38.465 66 ARG B CA 1
ATOM 2932 C C . ARG B 1 85 ? -18.267 2.336 25.338 1.000 42.284 66 ARG B C 1
ATOM 2933 O O . ARG B 1 85 ? -18.089 1.186 25.666 1.000 37.905 66 ARG B O 1
ATOM 2954 N N . PRO B 1 86 ? -19.008 2.612 24.259 1.000 45.100 67 PRO B N 1
ATOM 2955 C CA . PRO B 1 86 ? -19.634 1.525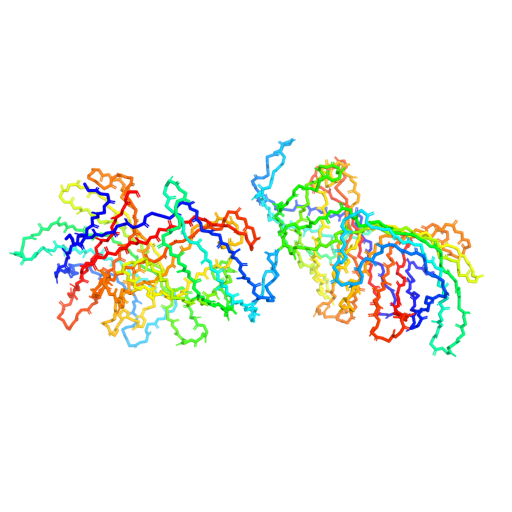 23.469 1.000 44.485 67 PRO B CA 1
ATOM 2956 C C . PRO B 1 86 ? -18.769 0.478 22.736 1.000 47.145 67 PRO B C 1
ATOM 2957 O O . PRO B 1 86 ? -19.204 -0.631 22.438 1.000 45.250 67 PRO B O 1
ATOM 2968 N N . THR B 1 87 ? -17.578 0.879 22.337 1.000 38.383 68 THR B N 1
ATOM 2969 C CA . THR B 1 87 ? -16.692 0.049 21.540 1.000 42.451 68 THR B CA 1
ATOM 2970 C C . THR B 1 87 ? -16.277 -1.221 22.304 1.000 42.113 68 THR B C 1
ATOM 2971 O O . THR B 1 87 ? -16.047 -2.284 21.675 1.000 42.817 68 THR B O 1
ATOM 2982 N N . ASP B 1 88 ? -16.167 -1.104 23.657 1.000 39.632 69 ASP B N 1
ATOM 2983 C CA . ASP B 1 88 ? -15.668 -2.213 24.451 1.000 38.441 69 ASP B CA 1
ATOM 2984 C C . ASP B 1 88 ? -16.373 -2.344 25.805 1.000 41.812 69 ASP B C 1
ATOM 2985 O O . ASP B 1 88 ? -15.952 -3.176 26.588 1.000 45.316 69 ASP B O 1
ATOM 2994 N N . GLY B 1 89 ? -17.422 -1.559 26.072 1.000 37.304 70 GLY B N 1
ATOM 2995 C CA . GLY B 1 89 ? -18.046 -1.507 27.391 1.000 41.064 70 GLY B CA 1
ATOM 2996 C C . GLY B 1 89 ? -17.158 -0.896 28.492 1.000 45.726 70 GLY B C 1
ATOM 2997 O O . GLY B 1 89 ? -17.505 -0.937 29.687 1.000 39.400 70 GLY B O 1
ATOM 3001 N N . GLY B 1 90 ? -16.034 -0.275 28.113 1.000 43.062 71 GLY B N 1
ATOM 3002 C CA . GLY B 1 90 ? -15.140 0.322 29.120 1.000 37.351 71 GLY B CA 1
ATOM 3003 C C . GLY B 1 90 ? -15.822 1.344 30.010 1.000 34.807 71 GLY B C 1
ATOM 3004 O O . GLY B 1 90 ? -16.643 2.113 29.563 1.000 40.260 71 GLY B O 1
ATOM 3008 N N . LEU B 1 91 ? -15.481 1.349 31.307 1.000 36.852 72 LEU B N 1
ATOM 3009 C CA . LEU B 1 91 ? -15.975 2.301 32.277 1.000 32.996 72 LEU B CA 1
ATOM 3010 C C . LEU B 1 91 ? -14.962 3.446 32.360 1.000 33.704 72 LEU B C 1
ATOM 3011 O O . LEU B 1 91 ? -14.027 3.430 33.171 1.000 33.121 72 LEU B O 1
ATOM 3027 N N . LEU B 1 92 ? -15.226 4.444 31.529 1.000 34.729 73 LEU B N 1
ATOM 3028 C CA . LEU B 1 92 ? -14.297 5.533 31.350 1.000 34.986 73 LEU B CA 1
ATOM 3029 C C . LEU B 1 92 ? -14.385 6.417 32.572 1.000 33.630 73 LEU B C 1
ATOM 3030 O O . LEU B 1 92 ? -15.452 6.916 32.928 1.000 36.098 73 LEU B O 1
ATOM 3046 N N . THR B 1 93 ? -13.209 6.608 33.174 1.000 31.951 74 THR B N 1
ATOM 3047 C CA . THR B 1 93 ? -13.045 7.214 34.485 1.000 33.092 74 THR B CA 1
ATOM 3048 C C . THR B 1 93 ? -12.046 8.373 34.398 1.000 38.831 74 THR B C 1
ATOM 3049 O O . THR B 1 93 ? -11.021 8.261 33.747 1.000 30.058 74 THR B O 1
ATOM 3060 N N . TYR B 1 94 ? -12.338 9.483 35.060 1.000 30.128 75 TYR B N 1
ATOM 3061 C CA . TYR B 1 94 ? -11.466 10.628 35.034 1.000 32.904 75 TYR B CA 1
ATOM 3062 C C . TYR B 1 94 ? -10.690 10.685 36.330 1.000 32.415 75 TYR B C 1
ATOM 3063 O O . TYR B 1 94 ? -11.248 10.776 37.433 1.000 31.924 75 TYR B O 1
ATOM 3081 N N . PHE B 1 95 ? -9.351 10.584 36.241 1.000 28.897 76 PHE B N 1
ATOM 3082 C CA . PHE B 1 95 ? -8.423 10.620 37.366 1.000 28.532 76 PHE B CA 1
ATOM 3083 C C . PHE B 1 95 ? -7.732 11.959 37.484 1.000 30.904 76 PHE B C 1
ATOM 3084 O O . PHE B 1 95 ? -7.468 12.563 36.455 1.000 29.760 76 PHE B O 1
ATOM 3101 N N . GLN B 1 96 ? -7.426 12.436 38.715 1.000 28.059 77 GLN B N 1
ATOM 3102 C CA . GLN B 1 96 ? -6.664 13.641 38.944 1.000 29.700 77 GLN B CA 1
ATOM 3103 C C . GLN B 1 96 ? -5.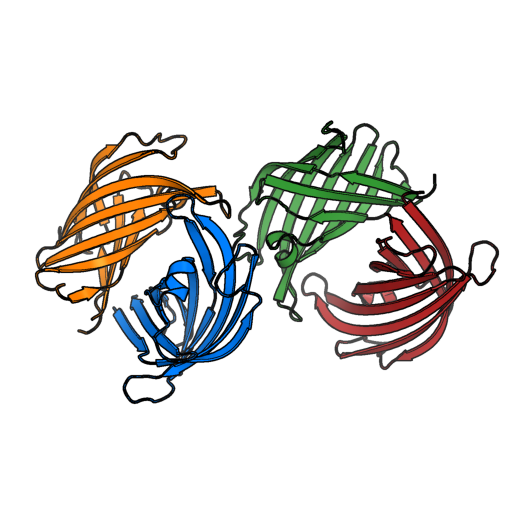821 13.443 40.156 1.000 28.233 77 GLN B C 1
ATOM 3104 O O . GLN B 1 96 ? -6.340 12.941 41.157 1.000 34.174 77 GLN B O 1
ATOM 3118 N N . GLU B 1 97 ? -4.532 13.726 40.063 1.000 26.420 78 GLU B N 1
ATOM 3119 C CA . GLU B 1 97 ? -3.633 13.561 41.183 1.000 28.943 78 GLU B CA 1
ATOM 3120 C C . GLU B 1 97 ? -2.455 14.513 41.125 1.000 27.508 78 GLU B C 1
ATOM 3121 O O . GLU B 1 97 ? -2.064 15.070 40.094 1.000 27.637 78 GLU B O 1
ATOM 3133 N N . ASP B 1 98 ? -1.835 14.674 42.297 1.000 26.512 79 ASP B N 1
ATOM 3134 C CA . ASP B 1 98 ? -0.593 15.340 42.470 1.000 25.967 79 ASP B CA 1
ATOM 3135 C C . ASP B 1 98 ? 0.392 14.360 43.071 1.000 29.806 79 ASP B C 1
ATOM 3136 O O . ASP B 1 98 ? 0.186 13.775 44.175 1.000 32.132 79 ASP B O 1
ATOM 3145 N N . ILE B 1 99 ? 1.500 14.208 42.346 1.000 26.699 80 ILE B N 1
ATOM 3146 C CA . ILE B 1 99 ? 2.566 13.337 42.753 1.000 26.083 80 ILE B CA 1
ATOM 3147 C C . ILE B 1 99 ? 3.700 14.164 43.299 1.000 24.964 80 ILE B C 1
ATOM 3148 O O . ILE B 1 99 ? 4.304 14.969 42.643 1.000 27.822 80 ILE B O 1
ATOM 3164 N N . THR B 1 100 ? 3.961 14.018 44.614 1.000 27.114 81 THR B N 1
ATOM 3165 C CA . THR B 1 100 ? 5.051 14.671 45.287 1.000 29.457 81 THR B CA 1
ATOM 3166 C C . THR B 1 100 ? 6.217 13.726 45.454 1.000 27.622 81 THR B C 1
ATOM 3167 O O . THR B 1 100 ? 6.255 12.838 46.322 1.000 31.992 81 THR B O 1
ATOM 3178 N N . LEU B 1 101 ? 7.282 13.998 44.727 1.000 27.177 82 LEU B N 1
ATOM 3179 C CA . LEU B 1 101 ? 8.550 13.314 44.776 1.000 31.327 82 LEU B CA 1
ATOM 3180 C C . LEU B 1 101 ? 9.473 14.151 45.624 1.000 35.311 82 LEU B C 1
ATOM 3181 O O . LEU B 1 101 ? 9.139 15.261 45.985 1.000 34.576 82 LEU B O 1
ATOM 3197 N N . SER B 1 102 ? 10.610 13.574 45.996 1.000 36.494 83 SER B N 1
ATOM 3198 C CA . SER B 1 102 ? 11.524 14.217 46.901 1.000 38.951 83 SER B CA 1
ATOM 3199 C C . SER B 1 102 ? 12.079 15.508 46.294 1.000 43.621 83 SER B C 1
ATOM 3200 O O . SER B 1 102 ? 12.453 16.409 47.046 1.000 40.268 83 SER B O 1
ATOM 3208 N N . ASP B 1 103 ? 12.172 15.597 44.957 1.000 36.202 84 ASP B N 1
ATOM 3209 C CA . ASP B 1 103 ? 12.771 16.752 44.283 1.000 34.667 84 ASP B CA 1
ATOM 3210 C C . ASP B 1 103 ? 11.801 17.552 43.388 1.000 30.069 84 ASP B C 1
ATOM 3211 O O . ASP B 1 103 ? 12.233 18.364 42.580 1.000 34.067 84 ASP B O 1
ATOM 3220 N N . GLY B 1 104 ? 10.491 17.374 43.542 1.000 30.826 85 GLY B N 1
ATOM 3221 C CA . GLY B 1 104 ? 9.549 18.140 42.736 1.000 27.663 85 GLY B CA 1
ATOM 3222 C C . GLY B 1 104 ? 8.195 17.520 42.760 1.000 26.086 85 GLY B C 1
ATOM 3223 O O . GLY B 1 104 ? 8.020 16.400 43.242 1.000 29.705 85 GLY B O 1
ATOM 3227 N N . VAL B 1 105 ? 7.202 18.201 42.219 1.000 26.873 86 VAL B N 1
ATOM 3228 C CA . VAL B 1 105 ? 5.830 17.814 42.136 1.000 24.863 86 VAL B CA 1
ATOM 3229 C C . VAL B 1 105 ? 5.440 17.693 40.641 1.000 25.951 86 VAL B C 1
ATOM 3230 O O . VAL B 1 105 ? 5.827 18.517 39.844 1.000 24.922 86 VAL B O 1
ATOM 3243 N N . ILE B 1 106 ? 4.625 16.679 40.359 1.000 26.190 87 ILE B N 1
ATOM 3244 C CA . ILE B 1 106 ? 4.068 16.377 39.027 1.000 21.765 87 ILE B CA 1
ATOM 3245 C C . ILE B 1 106 ? 2.571 16.235 39.200 1.000 25.303 87 ILE B C 1
ATOM 3246 O O . ILE B 1 106 ? 2.104 15.416 39.987 1.000 27.485 87 ILE B O 1
ATOM 3262 N N . HIS B 1 107 ? 1.805 17.017 38.465 1.000 23.273 88 HIS B N 1
ATOM 3263 C CA . HIS B 1 107 ? 0.376 16.906 38.338 1.000 22.340 88 HIS B CA 1
ATOM 3264 C C . HIS B 1 107 ? 0.080 15.870 37.248 1.000 26.691 88 HIS B C 1
ATOM 3265 O O . HIS B 1 107 ? 0.755 15.883 36.212 1.000 28.358 88 HIS B O 1
ATOM 3280 N N . ALA B 1 108 ? -0.981 15.103 37.411 1.000 24.677 89 ALA B N 1
ATOM 3281 C CA . ALA B 1 108 ? -1.443 14.251 36.311 1.000 25.841 89 ALA B CA 1
ATOM 3282 C C . ALA B 1 108 ? -2.951 14.120 36.342 1.000 25.892 89 ALA B C 1
ATOM 3283 O O . ALA B 1 108 ? -3.529 13.976 37.414 1.000 28.141 89 ALA B O 1
ATOM 3290 N N . GLU B 1 109 ? -3.549 14.127 35.178 1.000 25.155 90 GLU B N 1
ATOM 3291 C CA . GLU B 1 109 ? -4.991 13.920 35.082 1.000 25.001 90 GLU B CA 1
ATOM 3292 C C . GLU B 1 109 ? -5.379 13.446 33.694 1.000 26.070 90 GLU B C 1
ATOM 3293 O O . GLU B 1 109 ? -4.779 13.849 32.695 1.000 28.681 90 GLU B O 1
ATOM 3305 N N . GLY B 1 110 ? -6.453 12.664 33.665 1.000 26.932 91 GLY B N 1
ATOM 3306 C CA . GLY B 1 110 ? -7.129 12.308 32.435 1.000 26.747 91 GLY B CA 1
ATOM 3307 C C . GLY B 1 110 ? -7.871 11.003 32.530 1.000 25.452 91 GLY B C 1
ATOM 3308 O O . GLY B 1 110 ? -8.203 10.516 33.612 1.000 29.153 91 GLY B O 1
ATOM 3312 N N . TRP B 1 111 ? -8.171 10.444 31.345 1.000 27.782 92 TRP B N 1
ATOM 3313 C CA . TRP B 1 111 ? -9.062 9.302 31.189 1.000 31.103 92 TRP B CA 1
ATOM 3314 C C . TRP B 1 111 ? -8.366 7.954 31.371 1.000 31.800 92 TRP B C 1
ATOM 3315 O O . TRP B 1 111 ? -7.253 7.726 30.896 1.000 27.811 92 TRP B O 1
ATOM 3336 N N . ALA B 1 112 ? -9.063 6.983 31.967 1.000 29.029 93 ALA B N 1
ATOM 3337 C CA . ALA B 1 112 ? -8.650 5.598 32.060 1.000 28.551 93 ALA B CA 1
ATOM 3338 C C . ALA B 1 112 ? -9.905 4.714 32.138 1.000 33.355 93 ALA B C 1
ATOM 3339 O O . ALA B 1 112 ? -10.906 5.112 32.699 1.000 33.238 93 ALA B O 1
ATOM 3346 N N . ASP B 1 113 ? -9.815 3.531 31.575 1.000 30.429 94 ASP B N 1
ATOM 3347 C CA . ASP B 1 113 ? -10.884 2.545 31.617 1.000 30.654 94 ASP B CA 1
ATOM 3348 C C . ASP B 1 113 ? -10.783 1.767 32.938 1.000 31.666 94 ASP B C 1
ATOM 3349 O O . ASP B 1 113 ? -9.871 1.014 33.193 1.000 31.705 94 ASP B O 1
ATOM 3358 N N . PHE B 1 114 ? -11.796 1.890 33.776 1.000 33.512 95 PHE B N 1
ATOM 3359 C CA . PHE B 1 114 ? -11.806 1.192 35.051 1.000 32.758 95 PHE B CA 1
ATOM 3360 C C . PHE B 1 114 ? -11.838 -0.315 34.880 1.000 33.173 95 PHE B C 1
ATOM 3361 O O . PHE B 1 114 ? -11.428 -0.989 35.797 1.000 35.973 95 PHE B O 1
ATOM 3378 N N . ASN B 1 115 ? -12.309 -0.868 33.731 1.000 31.838 96 ASN B N 1
ATOM 3379 C CA . ASN B 1 115 ? -12.208 -2.291 33.474 1.000 33.963 96 ASN B CA 1
ATOM 3380 C C . ASN B 1 115 ? -10.767 -2.751 33.332 1.000 36.768 96 ASN B C 1
ATOM 3381 O O . ASN B 1 115 ? -10.400 -3.861 33.701 1.000 37.236 96 ASN B O 1
ATOM 3392 N N . ASP B 1 116 ? -9.900 -1.864 32.817 1.000 38.880 97 ASP B N 1
ATOM 3393 C CA . ASP B 1 116 ? -8.471 -2.150 32.769 1.000 33.211 97 ASP B CA 1
ATOM 3394 C C . ASP B 1 116 ? -7.858 -2.039 34.169 1.000 30.715 97 ASP B C 1
ATOM 3395 O O . ASP B 1 116 ? -6.978 -2.785 34.531 1.000 32.523 97 ASP B O 1
ATOM 3404 N N . VAL B 1 117 ? -8.255 -1.028 34.932 1.000 33.837 98 VAL B N 1
ATOM 3405 C CA . VAL B 1 117 ? -7.757 -0.817 36.287 1.000 32.991 98 VAL B CA 1
ATOM 3406 C C . VAL B 1 117 ? -7.980 -2.119 37.080 1.000 33.563 98 VAL B C 1
ATOM 3407 O O . VAL B 1 117 ? -7.043 -2.691 37.592 1.000 36.864 98 VAL B O 1
ATOM 3420 N N . ARG B 1 118 ? -9.206 -2.667 36.946 1.000 36.236 99 ARG B N 1
ATOM 3421 C CA . ARG B 1 118 ? -9.571 -3.824 37.770 1.000 42.902 99 ARG B CA 1
ATOM 3422 C C . ARG B 1 118 ? -9.072 -5.153 37.242 1.000 45.322 99 ARG B C 1
ATOM 3423 O O . ARG B 1 118 ? -9.313 -6.115 37.943 1.000 43.693 99 ARG B O 1
ATOM 3444 N N . THR B 1 119 ? -8.534 -5.237 36.015 1.000 40.676 100 THR B N 1
ATOM 3445 C CA . THR B 1 119 ? -7.992 -6.453 35.422 1.000 40.670 100 THR B CA 1
ATOM 3446 C C . THR B 1 119 ? -6.465 -6.368 35.307 1.000 37.885 100 THR B C 1
ATOM 3447 O O . THR B 1 119 ? -5.831 -7.060 34.516 1.000 39.812 100 THR B O 1
ATOM 3458 N N . SER B 1 120 ? -5.834 -5.442 36.049 1.000 36.227 101 SER B N 1
ATOM 3459 C CA . SER B 1 120 ? -4.382 -5.406 36.120 1.000 36.476 101 SER B CA 1
ATOM 3460 C C . SER B 1 120 ? -3.749 -5.075 34.751 1.000 32.848 101 SER B C 1
ATOM 3461 O O . SER B 1 120 ? -2.691 -5.551 34.449 1.000 36.400 101 SER B O 1
ATOM 3469 N N . LYS B 1 121 ? -4.376 -4.222 33.951 1.000 29.824 102 LYS B N 1
ATOM 3470 C CA . LYS B 1 121 ? -3.805 -3.719 32.721 1.000 29.621 102 LYS B CA 1
ATOM 3471 C C . LYS B 1 121 ? -3.318 -2.274 32.961 1.000 27.607 102 LYS B C 1
ATOM 3472 O O . LYS B 1 121 ? -3.822 -1.590 33.866 1.000 29.879 102 LYS B O 1
ATOM 3491 N N . TRP B 1 122 ? -2.344 -1.851 32.175 1.000 33.785 103 TRP B N 1
ATOM 3492 C CA . TRP B 1 122 ? -1.774 -0.497 32.298 1.000 32.267 103 TRP B CA 1
ATOM 3493 C C . TRP B 1 122 ? -2.827 0.516 31.867 1.000 31.348 103 TRP B C 1
ATOM 3494 O O . TRP B 1 122 ? -3.601 0.317 30.904 1.000 28.415 103 TRP B O 1
ATOM 3515 N N . VAL B 1 123 ? -2.894 1.632 32.615 1.000 26.789 104 VAL B N 1
ATOM 3516 C CA . VAL B 1 123 ? -3.586 2.829 32.254 1.000 25.594 104 VAL B CA 1
ATOM 3517 C C . VAL B 1 123 ? -2.597 3.994 32.273 1.000 21.942 104 VAL B C 1
ATOM 3518 O O . VAL B 1 123 ? -1.443 3.835 32.736 1.000 22.036 104 VAL B O 1
ATOM 3531 N N . PHE B 1 124 ? -2.986 5.112 31.697 1.000 24.955 105 PHE B N 1
ATOM 3532 C CA . PHE B 1 124 ? -2.118 6.268 31.534 1.000 24.117 105 PHE B CA 1
ATOM 3533 C C . PHE B 1 124 ? -2.958 7.516 31.403 1.000 26.033 105 PHE B C 1
ATOM 3534 O O . PHE B 1 124 ? -4.058 7.441 30.893 1.000 26.659 105 PHE B O 1
ATOM 3551 N N . TYR B 1 125 ? -2.316 8.661 31.633 1.000 23.187 106 TYR B N 1
ATOM 3552 C CA . TYR B 1 125 ? -2.920 9.942 31.359 1.000 22.609 106 TYR B CA 1
ATOM 3553 C C . TYR B 1 125 ? -1.860 10.993 31.446 1.000 25.475 106 TYR B C 1
ATOM 3554 O O . TYR B 1 125 ? -0.764 10.706 31.955 1.000 23.215 106 TYR B O 1
ATOM 3572 N N . PRO B 1 126 ? -2.096 12.160 30.815 1.000 23.322 107 PRO B N 1
ATOM 3573 C CA . PRO B 1 126 ? -1.072 13.218 30.810 1.000 24.799 107 PRO B CA 1
ATOM 3574 C C . PRO B 1 126 ? -0.599 13.699 32.178 1.000 24.069 107 PRO B C 1
ATOM 3575 O O . PRO B 1 126 ? -1.338 13.736 33.124 1.000 26.475 107 PRO B O 1
ATOM 3586 N N . ALA B 1 127 ? 0.690 14.025 32.222 1.000 25.851 108 ALA B N 1
ATOM 3587 C CA . ALA B 1 127 ? 1.380 14.506 33.397 1.000 26.925 108 ALA B CA 1
ATOM 3588 C C . ALA B 1 127 ? 2.121 15.791 33.042 1.000 24.000 108 ALA B C 1
ATOM 3589 O O . ALA B 1 127 ? 2.616 16.031 31.928 1.000 23.804 108 ALA B O 1
ATOM 3596 N N . THR B 1 128 ? 2.161 16.687 34.036 1.000 25.245 109 THR B N 1
ATOM 3597 C CA . THR B 1 128 ? 2.792 18.005 33.854 1.000 26.501 109 THR B CA 1
ATOM 3598 C C . THR B 1 128 ? 3.634 18.280 35.105 1.000 25.395 109 THR B C 1
ATOM 3599 O O . THR B 1 128 ? 3.092 18.273 36.201 1.000 25.263 109 THR B O 1
ATOM 3610 N N . GLY B 1 129 ? 4.937 18.504 34.957 1.000 23.381 110 GLY B N 1
ATOM 3611 C CA . GLY B 1 129 ? 5.746 18.900 36.067 1.000 26.992 110 GLY B CA 1
ATOM 3612 C C . GLY B 1 129 ? 5.421 20.330 36.488 1.000 27.044 110 GLY B C 1
ATOM 3613 O O . GLY B 1 129 ? 5.343 21.205 35.605 1.000 27.234 110 GLY B O 1
ATOM 3617 N N . VAL B 1 130 ? 5.315 20.520 37.797 1.000 25.626 111 VAL B N 1
ATOM 3618 C CA . VAL B 1 130 ? 4.848 21.830 38.283 1.000 26.200 111 VAL B CA 1
ATOM 3619 C C . VAL B 1 130 ? 5.839 22.439 39.254 1.000 29.589 111 VAL B C 1
ATOM 3620 O O . VAL B 1 130 ? 5.726 23.652 39.496 1.000 28.942 111 VAL B O 1
ATOM 3633 N N . SER B 1 131 ? 6.869 21.718 39.709 1.000 23.665 112 SER B N 1
ATOM 3634 C CA . SER B 1 131 ? 7.896 22.320 40.546 1.000 28.133 112 SER B CA 1
ATOM 3635 C C . SER B 1 131 ? 9.123 21.489 40.593 1.000 29.784 112 SER B C 1
ATOM 3636 O O . SER B 1 131 ? 9.123 20.308 40.217 1.000 27.724 112 SER B O 1
ATOM 3644 N N . GLY B 1 132 ? 10.180 22.072 41.173 1.000 27.626 113 GLY B N 1
ATOM 3645 C CA . GLY B 1 132 ? 11.458 21.452 41.341 1.000 27.350 113 GLY B CA 1
ATOM 3646 C C . GLY B 1 132 ? 12.099 20.987 40.015 1.000 28.576 113 GLY B C 1
ATOM 3647 O O . GLY B 1 132 ? 12.072 21.646 38.998 1.000 28.155 113 GLY B O 1
ATOM 3651 N N . ARG B 1 133 ? 12.575 19.749 40.045 1.000 29.978 114 ARG B N 1
ATOM 3652 C CA . ARG B 1 133 ? 13.267 19.107 38.956 1.000 32.476 114 ARG B CA 1
ATOM 3653 C C . ARG B 1 133 ? 12.339 18.967 37.767 1.000 29.730 114 ARG B C 1
ATOM 3654 O O . ARG B 1 133 ? 12.827 18.929 36.631 1.000 31.830 114 ARG B O 1
ATOM 3675 N N . TYR B 1 134 ? 11.030 18.939 37.987 1.000 28.033 115 TYR B N 1
ATOM 3676 C CA . TYR B 1 134 ? 10.093 18.616 36.890 1.000 27.998 115 TYR B CA 1
ATOM 3677 C C . TYR B 1 134 ? 9.509 19.858 36.214 1.000 27.255 115 TYR B C 1
ATOM 3678 O O . TYR B 1 134 ? 8.716 19.788 35.271 1.000 24.933 115 TYR B O 1
ATOM 3696 N N . LEU B 1 135 ? 9.863 21.061 36.731 1.000 27.930 116 LEU B N 1
ATOM 3697 C CA . LEU B 1 135 ? 9.260 22.279 36.198 1.000 28.993 116 LEU B CA 1
ATOM 3698 C C . LEU B 1 135 ? 9.447 22.348 34.687 1.000 26.262 116 LEU B C 1
ATOM 3699 O O . LEU B 1 135 ? 10.556 22.236 34.196 1.000 29.543 116 LEU B O 1
ATOM 3715 N N . GLY B 1 136 ? 8.372 22.575 33.975 1.000 30.129 117 GLY B N 1
ATOM 3716 C CA . GLY B 1 136 ? 8.369 22.736 32.531 1.000 33.671 117 GLY B CA 1
ATOM 3717 C C . GLY B 1 136 ? 8.269 21.427 31.760 1.000 34.729 117 GLY B C 1
ATOM 3718 O O . GLY B 1 136 ? 8.116 21.484 30.547 1.000 37.452 117 GLY B O 1
ATOM 3722 N N . LEU B 1 137 ? 8.488 20.280 32.412 1.000 27.487 118 LEU B N 1
ATOM 3723 C CA . LEU B 1 137 ? 8.467 19.000 31.702 1.000 25.618 118 LEU B CA 1
ATOM 3724 C C . LEU B 1 137 ? 7.028 18.546 31.595 1.000 27.666 118 LEU B C 1
ATOM 3725 O O . LEU B 1 137 ? 6.202 18.781 32.475 1.000 27.079 118 LEU B O 1
ATOM 3741 N N . THR B 1 138 ? 6.711 17.756 30.542 1.000 25.822 119 THR B N 1
ATOM 3742 C CA . THR B 1 138 ? 5.373 17.259 30.330 1.000 23.196 119 THR B CA 1
ATOM 3743 C C . THR B 1 138 ? 5.525 15.831 29.753 1.000 24.152 119 THR B C 1
ATOM 3744 O O . THR B 1 138 ? 6.556 15.567 29.113 1.000 25.182 119 THR B O 1
ATOM 3755 N N . GLY B 1 139 ? 4.511 15.043 29.983 1.000 22.689 120 GLY B N 1
ATOM 3756 C CA . GLY B 1 139 ? 4.506 13.655 29.512 1.000 20.604 120 GLY B CA 1
ATOM 3757 C C . GLY B 1 139 ? 3.321 12.941 30.026 1.000 20.455 120 GLY B C 1
ATOM 3758 O O . GLY B 1 139 ? 2.163 13.417 29.874 1.000 23.534 120 GLY B O 1
ATOM 3762 N N . PHE B 1 140 ? 3.586 11.773 30.600 1.000 22.095 121 PHE B N 1
ATOM 3763 C CA . PHE B 1 140 ? 2.565 10.821 30.927 1.000 20.444 121 PHE B CA 1
ATOM 3764 C C . PHE B 1 140 ? 2.846 10.074 32.230 1.000 20.960 121 PHE B C 1
ATOM 3765 O O . PHE B 1 140 ? 3.956 9.684 32.519 1.000 25.327 121 PHE B O 1
ATOM 3782 N N . ARG B 1 141 ? 1.756 9.889 32.964 1.000 21.706 122 ARG B N 1
ATOM 3783 C CA . ARG B 1 141 ? 1.649 9.042 34.145 1.000 22.897 122 ARG B CA 1
ATOM 3784 C C . ARG B 1 141 ? 1.081 7.690 33.743 1.000 23.132 122 ARG B C 1
ATOM 3785 O O . ARG B 1 141 ? 0.049 7.684 33.122 1.000 23.215 122 ARG B O 1
ATOM 3806 N N . GLN B 1 142 ? 1.699 6.603 34.174 1.000 24.713 123 GLN B N 1
ATOM 3807 C CA . GLN B 1 142 ? 1.254 5.263 33.812 1.000 24.841 123 GLN B CA 1
ATOM 3808 C C . GLN B 1 142 ? 1.234 4.386 35.070 1.000 25.753 123 GLN B C 1
ATOM 3809 O O . GLN B 1 142 ? 2.061 4.588 35.935 1.000 25.211 123 GLN B O 1
ATOM 3823 N N . TRP B 1 143 ? 0.210 3.553 35.268 1.000 23.675 124 TRP B N 1
ATOM 3824 C CA . TRP B 1 143 ? 0.251 2.642 36.408 1.000 22.448 124 TRP B CA 1
ATOM 3825 C C . TRP B 1 143 ? -0.613 1.405 36.049 1.000 23.756 124 TRP B C 1
ATOM 3826 O O . TRP B 1 143 ? -1.438 1.445 35.135 1.000 25.631 124 TRP B O 1
ATOM 3847 N N . ARG B 1 144 ? -0.421 0.351 36.875 1.000 28.210 125 ARG B N 1
ATOM 3848 C CA . ARG B 1 144 ? -1.072 -0.936 36.699 1.000 27.014 125 ARG B CA 1
ATOM 3849 C C . ARG B 1 144 ? -1.196 -1.573 38.073 1.000 29.506 125 ARG B C 1
ATOM 3850 O O . ARG B 1 144 ? -0.193 -1.609 38.803 1.000 31.694 125 ARG B O 1
ATOM 3871 N N . MET B 1 145 ? -2.421 -1.915 38.430 1.000 29.103 126 MET B N 1
ATOM 3872 C CA . MET B 1 145 ? -2.668 -2.681 39.664 1.000 36.098 126 MET B CA 1
ATOM 3873 C C . MET B 1 145 ? -2.150 -4.102 39.471 1.000 35.063 126 MET B C 1
ATOM 3874 O O . MET B 1 145 ? -2.426 -4.695 38.433 1.000 40.003 126 MET B O 1
ATOM 3888 N N . THR B 1 146 ? -1.415 -4.621 40.464 1.000 33.108 127 THR B N 1
ATOM 3889 C CA . THR B 1 146 ? -0.667 -5.849 40.250 1.000 37.540 127 THR B CA 1
ATOM 3890 C C . THR B 1 146 ? -1.508 -7.091 40.561 1.000 47.073 127 THR B C 1
ATOM 3891 O O . THR B 1 146 ? -1.105 -8.186 40.162 1.000 49.453 127 THR B O 1
ATOM 3902 N N . GLY B 1 147 ? -2.631 -6.932 41.242 1.000 42.601 128 GLY B N 1
ATOM 3903 C CA . GLY B 1 147 ? -3.354 -8.098 41.755 1.000 68.423 128 GLY B CA 1
ATOM 3904 C C . GLY B 1 147 ? -2.874 -8.575 43.140 1.000 65.656 128 GLY B C 1
ATOM 3905 O O . GLY B 1 147 ? -3.498 -9.444 43.741 1.000 77.047 128 GLY B O 1
ATOM 3909 N N . VAL B 1 148 ? -1.741 -8.042 43.623 1.000 64.834 129 VAL B N 1
ATOM 3910 C CA . VAL B 1 148 ? -1.376 -8.079 45.039 1.000 63.292 129 VAL B CA 1
ATOM 3911 C C . VAL B 1 148 ? -2.126 -6.970 45.797 1.000 74.403 129 VAL B C 1
ATOM 3912 O O . VAL B 1 148 ? -2.114 -5.811 45.382 1.000 59.031 129 VAL B O 1
ATOM 3925 N N . ARG B 1 149 ? -2.756 -7.322 46.928 1.000 75.952 130 ARG B N 1
ATOM 3926 C CA . ARG B 1 149 ? -3.341 -6.381 47.879 1.000 81.857 130 ARG B CA 1
ATOM 3927 C C . ARG B 1 149 ? -2.910 -4.925 47.618 1.000 73.527 130 ARG B C 1
ATOM 3928 O O . ARG B 1 149 ? -1.816 -4.555 48.039 1.000 68.654 130 ARG B O 1
ATOM 3949 N N . LYS B 1 150 ? -3.772 -4.103 46.964 1.000 62.654 131 LYS B N 1
ATOM 3950 C CA . LYS B 1 150 ? -3.616 -2.647 46.812 1.000 72.581 131 LYS B CA 1
ATOM 3951 C C . LYS B 1 150 ? -2.141 -2.204 46.626 1.000 62.193 131 LYS B C 1
ATOM 3952 O O . LYS B 1 150 ? -1.612 -1.243 47.239 1.000 52.675 131 LYS B O 1
ATOM 3971 N N . SER B 1 151 ? -1.464 -2.918 45.719 1.000 47.503 132 SER B N 1
ATOM 3972 C CA . SER B 1 151 ? -0.187 -2.483 45.192 1.000 39.735 132 SER B CA 1
ATOM 3973 C C . SER B 1 151 ? -0.268 -2.333 43.661 1.000 35.658 132 SER B C 1
ATOM 3974 O O . SER B 1 151 ? -1.053 -2.965 42.917 1.000 39.555 132 SER B O 1
ATOM 3982 N N . ALA B 1 152 ? 0.529 -1.408 43.190 1.000 37.488 133 ALA B N 1
ATOM 3983 C CA . ALA B 1 152 ? 0.591 -1.133 41.769 1.000 29.787 133 ALA B CA 1
ATOM 3984 C C . ALA B 1 152 ? 2.031 -1.045 41.412 1.000 28.444 133 ALA B C 1
ATOM 3985 O O . ALA B 1 152 ? 2.922 -0.968 42.301 1.000 28.922 133 ALA B O 1
ATOM 3992 N N . GLU B 1 153 ? 2.265 -0.975 40.080 1.000 28.963 134 GLU B N 1
ATOM 3993 C CA . GLU B 1 153 ? 3.523 -0.525 39.565 1.000 30.009 134 GLU B CA 1
ATOM 3994 C C . GLU B 1 153 ? 3.251 0.695 38.683 1.000 26.018 134 GLU B C 1
ATOM 3995 O O . GLU B 1 153 ? 2.135 0.855 38.257 1.000 26.996 134 GLU B O 1
ATOM 4007 N N . ALA B 1 154 ? 4.242 1.544 38.521 1.000 27.499 135 ALA B N 1
ATOM 4008 C CA . ALA B 1 154 ? 4.035 2.792 37.788 1.000 25.465 135 ALA B CA 1
ATOM 4009 C C . ALA B 1 154 ? 5.257 3.217 37.053 1.000 21.877 135 ALA B C 1
ATOM 4010 O O . ALA B 1 154 ? 6.415 2.757 37.287 1.000 24.743 135 ALA B O 1
ATOM 4017 N N . ARG B 1 155 ? 5.017 4.189 36.134 1.000 24.312 136 ARG B N 1
ATOM 4018 C CA . ARG B 1 155 ? 6.050 4.838 35.358 1.000 22.936 136 ARG B CA 1
ATOM 4019 C C . ARG B 1 155 ? 5.642 6.286 35.161 1.000 23.613 136 ARG B C 1
ATOM 4020 O O . ARG B 1 155 ? 4.470 6.529 34.990 1.000 25.237 136 ARG B O 1
ATOM 4041 N N . ILE B 1 156 ? 6.607 7.204 35.210 1.000 23.162 137 ILE B N 1
ATOM 4042 C CA . ILE B 1 156 ? 6.352 8.568 34.783 1.000 23.372 137 ILE B CA 1
ATOM 4043 C C . ILE B 1 156 ? 7.361 8.896 33.707 1.000 23.629 137 ILE B C 1
ATOM 4044 O O . ILE B 1 156 ? 8.560 8.841 33.943 1.000 25.445 137 ILE B O 1
ATOM 4060 N N . LEU B 1 157 ? 6.898 9.267 32.510 1.000 24.536 138 LEU B N 1
ATOM 4061 C CA . LEU B 1 157 ? 7.753 9.588 31.422 1.000 21.871 138 LEU B CA 1
ATOM 4062 C C . LEU B 1 157 ? 7.543 11.053 31.047 1.000 22.615 138 LEU B C 1
ATOM 4063 O O . LEU B 1 157 ? 6.419 11.444 30.764 1.000 24.965 138 LEU B O 1
ATOM 4079 N N . LEU B 1 158 ? 8.593 11.835 31.097 1.000 23.821 139 LEU B N 1
ATOM 4080 C CA . LEU B 1 158 ? 8.527 13.285 30.889 1.000 25.078 139 LEU B CA 1
ATOM 4081 C C . LEU B 1 158 ? 9.573 13.755 29.892 1.000 27.673 139 LEU B C 1
ATOM 4082 O O . LEU B 1 158 ? 10.622 13.153 29.718 1.000 28.720 139 LEU B O 1
ATOM 4098 N N . GLY B 1 159 ? 9.192 14.783 29.122 1.000 28.594 140 GLY B N 1
ATOM 4099 C CA . GLY B 1 159 ? 10.102 15.389 28.165 1.000 26.967 140 GLY B CA 1
ATOM 4100 C C . GLY B 1 159 ? 10.035 16.919 28.235 1.000 27.254 140 GLY B C 1
ATOM 4101 O O . GLY B 1 159 ? 8.983 17.485 28.572 1.000 28.599 140 GLY B O 1
ATOM 4105 N N . GLU B 1 160 ? 11.092 17.582 27.753 1.000 30.380 141 GLU B N 1
ATOM 4106 C CA . GLU B 1 160 ? 11.138 19.049 27.716 1.000 37.954 141 GLU B CA 1
ATOM 4107 C C . GLU B 1 160 ? 10.303 19.631 26.561 1.000 49.120 141 GLU B C 1
ATOM 4108 O O . GLU B 1 160 ? 9.872 18.839 25.699 1.000 49.949 141 GLU B O 1
ATOM 4120 N N . PRO C 1 28 ? -43.381 -23.540 -1.786 1.000 92.265 9 PRO C N 1
ATOM 4121 C CA . PRO C 1 28 ? -42.696 -22.352 -2.342 1.000 85.573 9 PRO C CA 1
ATOM 4122 C C . PRO C 1 28 ? -41.202 -22.615 -2.537 1.000 78.914 9 PRO C C 1
ATOM 4123 O O . PRO C 1 28 ? -40.558 -23.280 -1.712 1.000 62.879 9 PRO C O 1
ATOM 4135 N N . GLN C 1 29 ? -40.625 -22.141 -3.651 1.000 56.784 10 GLN C N 1
ATOM 4136 C CA . GLN C 1 29 ? -39.308 -22.674 -3.970 1.000 52.359 10 GLN C CA 1
ATOM 4137 C C . GLN C 1 29 ? -38.185 -21.770 -3.444 1.000 39.184 10 GLN C C 1
ATOM 4138 O O . GLN C 1 29 ? -37.052 -22.224 -3.424 1.000 36.411 10 GLN C O 1
ATOM 4152 N N . ALA C 1 30 ? -38.484 -20.491 -3.160 1.000 38.572 11 ALA C N 1
ATOM 4153 C CA . ALA C 1 30 ? -37.575 -19.612 -2.439 1.000 37.984 11 ALA C CA 1
ATOM 4154 C C . ALA C 1 30 ? -38.308 -18.979 -1.266 1.000 35.689 11 ALA C C 1
ATOM 4155 O O . ALA C 1 30 ? -39.458 -18.622 -1.372 1.000 35.110 11 ALA C O 1
ATOM 4162 N N . LEU C 1 31 ? -37.541 -18.630 -0.244 1.000 28.689 12 LEU C N 1
ATOM 4163 C CA . LEU C 1 31 ? -38.056 -18.026 0.967 1.000 29.457 12 LEU C CA 1
ATOM 4164 C C . LEU C 1 31 ? -37.052 -16.988 1.464 1.000 28.365 12 LEU C C 1
ATOM 4165 O O . LEU C 1 31 ? -35.839 -17.227 1.430 1.000 26.375 12 LEU C O 1
ATOM 4181 N N . LEU C 1 32 ? -37.571 -15.840 1.904 1.000 27.195 13 LEU C N 1
ATOM 4182 C CA . LEU C 1 32 ? -36.787 -14.751 2.424 1.000 24.915 13 LEU C CA 1
ATOM 4183 C C . LEU C 1 32 ? -37.351 -14.535 3.810 1.000 29.409 13 LEU C C 1
ATOM 4184 O O . LEU C 1 32 ? -38.540 -14.229 3.921 1.000 29.664 13 LEU C O 1
ATOM 4200 N N . ILE C 1 33 ? -36.516 -14.704 4.831 1.000 24.545 14 ILE C N 1
ATOM 4201 C CA . ILE C 1 33 ? -36.892 -14.379 6.203 1.000 25.404 14 ILE C CA 1
ATOM 4202 C C . ILE C 1 33 ? -36.225 -13.084 6.557 1.000 28.179 14 ILE C C 1
ATOM 4203 O O . ILE C 1 33 ? -34.984 -13.017 6.670 1.000 24.686 14 ILE C O 1
ATOM 4219 N N . LYS C 1 34 ? -37.030 -12.027 6.747 1.000 25.873 15 LYS C N 1
ATOM 4220 C CA . LYS C 1 34 ? -36.500 -10.749 7.154 1.000 28.908 15 LYS C CA 1
ATOM 4221 C C . LYS C 1 34 ? -36.394 -10.691 8.680 1.000 25.948 15 LYS C C 1
ATOM 4222 O O . LYS C 1 34 ? -37.218 -11.225 9.420 1.000 29.358 15 LYS C O 1
ATOM 4241 N N . VAL C 1 35 ? -35.253 -10.203 9.142 1.000 23.630 16 VAL C N 1
ATOM 4242 C CA . VAL C 1 35 ? -35.001 -10.115 10.575 1.000 23.260 16 VAL C CA 1
ATOM 4243 C C . VAL C 1 35 ? -34.585 -8.670 10.834 1.000 23.431 16 VAL C C 1
ATOM 4244 O O . VAL C 1 35 ? -33.402 -8.310 11.032 1.000 22.792 16 VAL C O 1
ATOM 4257 N N . PRO C 1 36 ? -35.559 -7.756 10.994 1.000 24.957 17 PRO C N 1
ATOM 4258 C CA . PRO C 1 36 ? -35.207 -6.351 11.186 1.000 28.152 17 PRO C CA 1
ATOM 4259 C C . PRO C 1 36 ? -34.460 -5.969 12.448 1.000 29.923 17 PRO C C 1
ATOM 4260 O O . PRO C 1 36 ? -33.766 -4.951 12.470 1.000 30.060 17 PRO C O 1
ATOM 4271 N N . THR C 1 37 ? -34.574 -6.798 13.482 1.000 24.522 18 THR C N 1
ATOM 4272 C CA . THR C 1 37 ? -33.789 -6.657 14.671 1.000 24.402 18 THR C CA 1
ATOM 4273 C C . THR C 1 37 ? -33.312 -8.014 15.179 1.000 27.448 18 THR C C 1
ATOM 4274 O O . THR C 1 37 ? -34.108 -8.918 15.363 1.000 28.245 18 THR C O 1
ATOM 4285 N N . GLU C 1 38 ? -32.020 -8.081 15.407 1.000 25.109 19 GLU C N 1
ATOM 4286 C CA . GLU C 1 38 ? -31.368 -9.193 16.093 1.000 24.945 19 GLU C CA 1
ATOM 4287 C C . GLU C 1 38 ? -30.562 -8.598 17.245 1.000 27.713 19 GLU C C 1
ATOM 4288 O O . GLU C 1 38 ? -29.699 -7.760 17.019 1.000 31.862 19 GLU C O 1
ATOM 4300 N N . ILE C 1 39 ? -30.875 -9.046 18.457 1.000 27.669 20 ILE C N 1
ATOM 4301 C CA . ILE C 1 39 ? -30.296 -8.594 19.722 1.000 31.242 20 ILE C CA 1
ATOM 4302 C C . ILE C 1 39 ? -29.240 -9.600 20.178 1.000 33.886 20 ILE C C 1
ATOM 4303 O O . ILE C 1 39 ? -29.506 -10.795 20.218 1.000 33.738 20 ILE C O 1
ATOM 4319 N N . VAL C 1 40 ? -28.051 -9.132 20.496 1.000 30.452 21 VAL C N 1
ATOM 4320 C CA . VAL C 1 40 ? -27.041 -9.954 21.109 1.000 35.010 21 VAL C CA 1
ATOM 4321 C C . VAL C 1 40 ? -27.361 -10.018 22.601 1.000 36.952 21 VAL C C 1
ATOM 4322 O O . VAL C 1 40 ? -27.281 -8.992 23.278 1.000 36.480 21 VAL C O 1
ATOM 4335 N N . VAL C 1 41 ? -27.797 -11.165 23.110 1.000 36.957 22 VAL C N 1
ATOM 4336 C CA . VAL C 1 41 ? -28.152 -11.316 24.530 1.000 37.165 22 VAL C CA 1
ATOM 4337 C C . VAL C 1 41 ? -26.958 -11.725 25.406 1.000 47.480 22 VAL C C 1
ATOM 4338 O O . VAL C 1 41 ? -26.850 -11.308 26.556 1.000 46.543 22 VAL C O 1
ATOM 4351 N N . LYS C 1 42 ? -26.001 -12.455 24.868 1.000 37.253 23 LYS C N 1
ATOM 4352 C CA . LYS C 1 42 ? -24.752 -12.783 25.530 1.000 44.906 23 LYS C CA 1
ATOM 4353 C C . LYS C 1 42 ? -23.667 -12.931 24.490 1.000 46.082 23 LYS C C 1
ATOM 4354 O O . LYS C 1 42 ? -23.866 -13.530 23.422 1.000 37.142 23 LYS C O 1
ATOM 4373 N N . VAL C 1 43 ? -22.507 -12.393 24.830 1.000 37.729 24 VAL C N 1
ATOM 4374 C CA . VAL C 1 43 ? -21.337 -12.482 24.004 1.000 42.095 24 VAL C CA 1
ATOM 4375 C C . VAL C 1 43 ? -20.135 -12.541 24.911 1.000 44.003 24 VAL C C 1
ATOM 4376 O O . VAL C 1 43 ? -20.060 -11.729 25.819 1.000 43.285 24 VAL C O 1
ATOM 4389 N N . VAL C 1 44 ? -19.305 -13.564 24.688 1.000 37.991 25 VAL C N 1
ATOM 4390 C CA . VAL C 1 44 ? -18.007 -13.697 25.329 1.000 38.476 25 VAL C CA 1
ATOM 4391 C C . VAL C 1 44 ? -16.924 -13.698 24.276 1.000 39.002 25 VAL C C 1
ATOM 4392 O O . VAL C 1 44 ? -16.889 -14.598 23.458 1.000 40.199 25 VAL C O 1
ATOM 4405 N N . ASP C 1 45 ? -16.007 -12.711 24.321 1.000 35.535 26 ASP C N 1
ATOM 4406 C CA . ASP C 1 45 ? -15.067 -12.560 23.232 1.000 38.107 26 ASP C CA 1
ATOM 4407 C C . ASP C 1 45 ? -13.834 -11.823 23.706 1.000 40.595 26 ASP C C 1
ATOM 4408 O O . ASP C 1 45 ? -13.889 -11.111 24.703 1.000 43.428 26 ASP C O 1
ATOM 4417 N N . ASP C 1 46 ? -12.760 -11.969 22.959 1.000 36.763 27 ASP C N 1
ATOM 4418 C CA . ASP C 1 46 ? -11.557 -11.187 23.212 1.000 43.542 27 ASP C CA 1
ATOM 4419 C C . ASP C 1 46 ? -11.245 -10.304 22.003 1.000 42.229 27 ASP C C 1
ATOM 4420 O O . ASP C 1 46 ? -10.098 -9.917 21.784 1.000 39.955 27 ASP C O 1
ATOM 4429 N N . VAL C 1 47 ? -12.295 -9.857 21.277 1.000 39.738 28 VAL C N 1
ATOM 4430 C CA . VAL C 1 47 ? -12.125 -8.992 20.129 1.000 35.302 28 VAL C CA 1
ATOM 4431 C C . VAL C 1 47 ? -11.877 -7.554 20.591 1.000 37.128 28 VAL C C 1
ATOM 4432 O O . VAL C 1 47 ? -12.539 -7.029 21.490 1.000 38.233 28 VAL C O 1
ATOM 4445 N N . ASP C 1 48 ? -10.944 -6.903 19.904 1.000 38.332 29 ASP C N 1
ATOM 4446 C CA A ASP C 1 48 ? -10.768 -5.466 20.044 0.500 38.542 29 ASP C CA 1
ATOM 4447 C CA B ASP C 1 48 ? -10.762 -5.468 20.052 0.500 37.720 29 A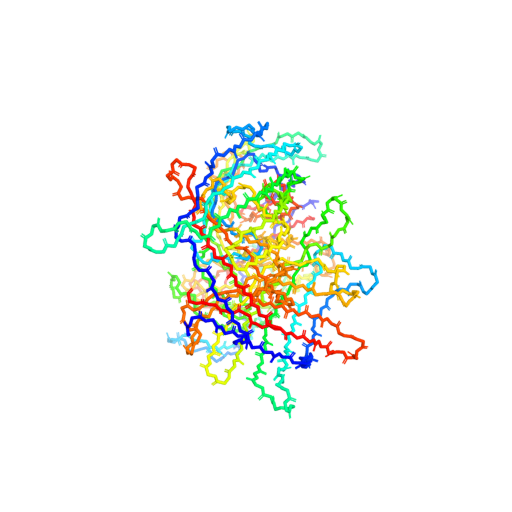SP C CA 1
ATOM 4448 C C . ASP C 1 48 ? -11.513 -4.792 18.896 1.000 36.266 29 ASP C C 1
ATOM 4449 O O . ASP C 1 48 ? -10.990 -4.723 17.784 1.000 39.922 29 ASP C O 1
ATOM 4465 N N . VAL C 1 49 ? -12.753 -4.311 19.161 1.000 35.930 30 VAL C N 1
ATOM 4466 C CA . VAL C 1 49 ? -13.591 -3.834 18.058 1.000 38.143 30 VAL C CA 1
ATOM 4467 C C . VAL C 1 49 ? -12.993 -2.632 17.306 1.000 35.286 30 VAL C C 1
ATOM 4468 O O . VAL C 1 49 ? -13.165 -2.493 16.082 1.000 36.893 30 VAL C O 1
ATOM 4481 N N . ALA C 1 50 ? -12.213 -1.785 17.997 1.000 41.379 31 ALA C N 1
ATOM 4482 C CA . ALA C 1 50 ? -11.588 -0.639 17.361 1.000 43.002 31 ALA C CA 1
ATOM 4483 C C . ALA C 1 50 ? -10.470 -1.087 16.429 1.000 40.230 31 ALA C C 1
ATOM 4484 O O . ALA C 1 50 ? -10.215 -0.411 15.428 1.000 37.526 31 ALA C O 1
ATOM 4491 N N . ALA C 1 51 ? -9.837 -2.230 16.759 1.000 37.347 32 ALA C N 1
ATOM 4492 C CA . ALA C 1 51 ? -8.617 -2.682 16.096 1.000 41.844 32 ALA C CA 1
ATOM 4493 C C . ALA C 1 51 ? -8.483 -4.188 16.176 1.000 42.181 32 ALA C C 1
ATOM 4494 O O . ALA C 1 51 ? -7.580 -4.703 16.833 1.000 40.802 32 ALA C O 1
ATOM 4501 N N . PRO C 1 52 ? -9.355 -4.973 15.512 1.000 39.998 33 PRO C N 1
ATOM 4502 C CA . PRO C 1 52 ? -9.304 -6.404 15.716 1.000 35.802 33 PRO C CA 1
ATOM 4503 C C . PRO C 1 52 ? -8.008 -7.008 15.210 1.000 33.959 33 PRO C C 1
ATOM 4504 O O . PRO C 1 52 ? -7.429 -6.499 14.241 1.000 39.249 33 PRO C O 1
ATOM 4515 N N . ALA C 1 53 ? -7.674 -8.165 15.754 1.000 35.128 34 ALA C N 1
ATOM 4516 C CA . ALA C 1 53 ? -6.514 -8.899 15.277 1.000 39.869 34 ALA C CA 1
ATOM 4517 C C . ALA C 1 53 ? -6.786 -10.393 15.083 1.000 33.153 34 ALA C C 1
ATOM 4518 O O . ALA C 1 53 ? -7.603 -10.976 15.756 1.000 37.167 34 ALA C O 1
ATOM 4525 N N . VAL C 1 54 ? -5.964 -10.999 14.224 1.000 38.965 35 VAL C N 1
ATOM 4526 C CA . VAL C 1 54 ? -5.993 -12.411 13.965 1.000 39.952 35 VAL C CA 1
ATOM 4527 C C . VAL C 1 54 ? -5.898 -13.161 15.300 1.000 41.772 35 VAL C C 1
ATOM 4528 O O . VAL C 1 54 ? -5.139 -12.813 16.208 1.000 41.299 35 VAL C O 1
ATOM 4541 N N . GLY C 1 55 ? -6.707 -14.200 15.480 1.000 38.651 36 GLY C N 1
ATOM 4542 C CA . GLY C 1 55 ? -6.659 -15.019 16.670 1.000 37.766 36 GLY C CA 1
ATOM 4543 C C . GLY C 1 55 ? -7.709 -14.691 17.693 1.000 41.940 36 GLY C C 1
ATOM 4544 O O . GLY C 1 55 ? -7.945 -15.500 18.573 1.000 41.685 36 GLY C O 1
ATOM 4548 N N . GLN C 1 56 ? -8.347 -13.504 17.581 1.000 36.402 37 GLN C N 1
ATOM 4549 C CA . GLN C 1 56 ? -9.420 -13.164 18.481 1.000 37.434 37 GLN C CA 1
ATOM 4550 C C . GLN C 1 56 ? -10.648 -13.993 18.097 1.000 40.823 37 GLN C C 1
ATOM 4551 O O . GLN C 1 56 ? -10.772 -14.384 16.927 1.000 40.465 37 GLN C O 1
ATOM 4565 N N . VAL C 1 57 ? -11.461 -14.273 19.114 1.000 36.683 38 VAL C N 1
ATOM 4566 C CA . VAL C 1 57 ? -12.566 -15.242 19.074 1.000 38.835 38 VAL C CA 1
ATOM 4567 C C . VAL C 1 57 ? -13.736 -14.650 19.841 1.000 41.340 38 VAL C C 1
ATOM 4568 O O . VAL C 1 57 ? -13.576 -13.783 20.692 1.000 39.527 38 VAL C O 1
ATOM 4581 N N . GLY C 1 58 ? -14.941 -15.151 19.535 1.000 36.570 39 GLY C N 1
ATOM 4582 C CA . GLY C 1 58 ? -16.121 -14.861 20.319 1.000 35.226 39 GLY C CA 1
ATOM 4583 C C . GLY C 1 58 ? -17.135 -15.990 20.178 1.000 31.856 39 GLY C C 1
ATOM 4584 O O . GLY C 1 58 ? -17.077 -16.810 19.227 1.000 33.373 39 GLY C O 1
ATOM 4588 N N . LYS C 1 59 ? -18.043 -15.984 21.127 1.000 32.836 40 LYS C N 1
ATOM 4589 C CA . LYS C 1 59 ? -19.164 -16.875 21.233 1.000 38.181 40 LYS C CA 1
ATOM 4590 C C . LYS C 1 59 ? -20.355 -15.987 21.549 1.000 40.426 40 LYS C C 1
ATOM 4591 O O . LYS C 1 59 ? -20.256 -15.155 22.457 1.000 41.783 40 LYS C O 1
ATOM 4610 N N . PHE C 1 60 ? -21.476 -16.165 20.821 1.000 36.609 41 PHE C N 1
ATOM 4611 C CA . PHE C 1 60 ? -22.626 -15.275 20.931 1.000 29.143 41 PHE C CA 1
ATOM 4612 C C . PHE C 1 60 ? -23.911 -16.037 20.923 1.000 34.421 41 PHE C C 1
ATOM 4613 O O . PHE C 1 60 ? -24.018 -17.128 20.334 1.000 33.756 41 PHE C O 1
ATOM 4630 N N . ASP C 1 61 ? -24.882 -15.405 21.566 1.000 29.312 42 ASP C N 1
ATOM 4631 C CA . ASP C 1 61 ? -26.227 -15.889 21.671 1.000 29.114 42 ASP C CA 1
ATOM 4632 C C . ASP C 1 61 ? -27.095 -14.685 21.368 1.000 33.969 42 ASP C C 1
ATOM 4633 O O . ASP C 1 61 ? -26.921 -13.629 22.013 1.000 34.272 42 ASP C O 1
ATOM 4642 N N . ASP C 1 62 ? -27.983 -14.844 20.367 1.000 32.588 43 ASP C N 1
ATOM 4643 C CA . ASP C 1 62 ? -28.806 -13.751 19.860 1.000 30.236 43 ASP C CA 1
ATOM 4644 C C . ASP C 1 62 ? -30.275 -14.097 19.931 1.000 30.607 43 ASP C C 1
ATOM 4645 O O . ASP C 1 62 ? -30.681 -15.278 19.931 1.000 30.310 43 ASP C O 1
ATOM 4654 N N . GLU C 1 63 ? -31.106 -13.073 19.937 1.000 27.430 44 GLU C N 1
ATOM 4655 C CA . GLU C 1 63 ? -32.554 -13.222 19.745 1.000 26.021 44 GLU C CA 1
ATOM 4656 C C . GLU C 1 63 ? -32.932 -12.482 18.470 1.000 29.274 44 GLU C C 1
ATOM 4657 O O . GLU C 1 63 ? -32.480 -11.360 18.280 1.000 29.779 44 GLU C O 1
ATOM 4669 N N . LEU C 1 64 ? -33.838 -13.074 17.669 1.000 26.208 45 LEU C N 1
ATOM 4670 C CA . LEU C 1 64 ? -34.245 -12.582 16.368 1.000 25.044 45 LEU C CA 1
ATOM 4671 C C . LEU C 1 64 ? -35.688 -12.163 16.445 1.000 25.693 45 LEU C C 1
ATOM 4672 O O . LEU C 1 64 ? -36.528 -12.853 17.017 1.000 27.277 45 LEU C O 1
ATOM 4688 N N . TYR C 1 65 ? -35.983 -10.995 15.884 1.000 23.683 46 TYR C N 1
ATOM 4689 C CA . TYR C 1 65 ? -37.307 -10.413 15.906 1.000 27.066 46 TYR C CA 1
ATOM 4690 C C . TYR C 1 65 ? -37.829 -10.051 14.542 1.000 27.972 46 TYR C C 1
ATOM 4691 O O . TYR C 1 65 ? -37.086 -9.629 13.662 1.000 27.879 46 TYR C O 1
ATOM 4709 N N . ASP C 1 66 ? -39.142 -10.182 14.329 1.000 25.562 47 ASP C N 1
ATOM 4710 C CA . ASP C 1 66 ? -39.813 -9.815 13.121 1.000 30.027 47 ASP C CA 1
ATOM 4711 C C . ASP C 1 66 ? -40.203 -8.321 13.074 1.000 28.708 47 ASP C C 1
ATOM 4712 O O . ASP C 1 66 ? -39.843 -7.614 14.009 1.000 28.202 47 ASP C O 1
ATOM 4721 N N . GLU C 1 67 ? -40.917 -7.939 12.024 1.000 28.292 48 GLU C N 1
ATOM 4722 C CA A GLU C 1 67 ? -41.263 -6.540 11.729 0.500 29.198 48 GLU C CA 1
ATOM 4723 C CA B GLU C 1 67 ? -41.258 -6.539 11.734 0.500 29.136 48 GLU C CA 1
ATOM 4724 C C . GLU C 1 67 ? -42.229 -5.978 12.776 1.000 34.546 48 GLU C C 1
ATOM 4725 O O . GLU C 1 67 ? -42.305 -4.758 12.919 1.000 33.129 48 GLU C O 1
ATOM 4747 N N . ALA C 1 68 ? -42.879 -6.871 13.552 1.000 34.935 49 ALA C N 1
ATOM 4748 C CA . ALA C 1 68 ? -43.835 -6.426 14.578 1.000 36.892 49 ALA C CA 1
ATOM 4749 C C . ALA C 1 68 ? -43.258 -6.454 15.976 1.000 35.081 49 ALA C C 1
ATOM 4750 O O . ALA C 1 68 ? -43.965 -6.292 16.978 1.000 35.144 49 ALA C O 1
ATOM 4757 N N . GLY C 1 69 ? -41.966 -6.737 16.081 1.000 29.932 50 GLY C N 1
ATOM 4758 C CA . GLY C 1 69 ? -41.223 -6.849 17.305 1.000 33.240 50 GLY C CA 1
ATOM 4759 C C . GLY C 1 69 ? -41.478 -8.155 18.096 1.000 31.294 50 GLY C C 1
ATOM 4760 O O . GLY C 1 69 ? -41.065 -8.202 19.245 1.000 31.744 50 GLY C O 1
ATOM 4764 N N . ALA C 1 70 ? -42.010 -9.174 17.428 1.000 34.896 51 ALA C N 1
ATOM 4765 C CA . ALA C 1 70 ? -42.190 -10.499 18.041 1.000 30.339 51 ALA C CA 1
ATOM 4766 C C . ALA C 1 70 ? -40.902 -11.306 17.843 1.000 31.707 51 ALA C C 1
ATOM 4767 O O . ALA C 1 70 ? -40.296 -11.246 16.760 1.000 29.503 51 ALA C O 1
ATOM 4774 N N . GLN C 1 71 ? -40.460 -11.975 18.914 1.000 33.446 52 GLN C N 1
ATOM 4775 C CA . GLN C 1 71 ? -39.346 -12.889 18.818 1.000 32.717 52 GLN C CA 1
ATOM 4776 C C . GLN C 1 71 ? -39.724 -14.076 17.903 1.000 37.851 52 GLN C C 1
ATOM 4777 O O . GLN C 1 71 ? -40.767 -14.704 18.045 1.000 33.556 52 GLN C O 1
ATOM 4791 N N . ILE C 1 72 ? -38.860 -14.365 16.918 1.000 29.690 53 ILE C N 1
ATOM 4792 C CA . ILE C 1 72 ? -39.062 -15.458 15.983 1.000 30.833 53 ILE C CA 1
ATOM 4793 C C . ILE C 1 72 ? -38.008 -16.524 16.160 1.000 30.368 53 ILE C C 1
ATOM 4794 O O . ILE C 1 72 ? -38.152 -17.564 15.490 1.000 35.314 53 ILE C O 1
ATOM 4810 N N . GLY C 1 73 ? -36.969 -16.322 16.978 1.000 29.700 54 GLY C N 1
ATOM 4811 C CA . GLY C 1 73 ? -35.950 -17.341 17.167 1.000 31.999 54 GLY C CA 1
ATOM 4812 C C . GLY C 1 73 ? -34.746 -16.847 17.906 1.000 28.759 54 GLY C C 1
ATOM 4813 O O . GLY C 1 73 ? -34.741 -15.725 18.456 1.000 29.314 54 GLY C O 1
ATOM 4817 N N . THR C 1 74 ? -33.784 -17.732 17.963 1.000 26.187 55 THR C N 1
ATOM 4818 C CA . THR C 1 74 ? -32.493 -17.464 18.574 1.000 24.560 55 THR C CA 1
ATOM 4819 C C . THR C 1 74 ? -31.413 -17.964 17.650 1.000 29.171 55 THR C C 1
ATOM 4820 O O . THR C 1 74 ? -31.669 -18.755 16.696 1.000 28.722 55 THR C O 1
ATOM 4831 N N . SER C 1 75 ? -30.210 -17.512 17.928 1.000 27.361 56 SER C N 1
ATOM 4832 C CA . SER C 1 75 ? -29.042 -18.076 17.327 1.000 28.134 56 SER C CA 1
ATOM 4833 C C . SER C 1 75 ? -27.951 -18.246 18.358 1.000 30.088 56 SER C C 1
ATOM 4834 O O . SER C 1 75 ? -27.852 -17.444 19.298 1.000 32.390 56 SER C O 1
ATOM 4842 N N . SER C 1 76 ? -27.199 -19.303 18.206 1.000 28.708 57 SER C N 1
ATOM 4843 C CA . SER C 1 76 ? -25.974 -19.512 18.970 1.000 33.063 57 SER C CA 1
ATOM 4844 C C . SER C 1 76 ? -24.844 -19.822 18.031 1.000 31.625 57 SER C C 1
ATOM 4845 O O . SER C 1 76 ? -24.975 -20.743 17.213 1.000 29.786 57 SER C O 1
ATOM 4853 N N . GLY C 1 77 ? -23.693 -19.167 18.189 1.000 27.239 58 GLY C N 1
ATOM 4854 C CA . GLY C 1 77 ? -22.578 -19.337 17.325 1.000 30.996 58 GLY C CA 1
ATOM 4855 C C . GLY C 1 77 ? -21.270 -18.853 17.902 1.000 34.468 58 GLY C C 1
ATOM 4856 O O . GLY C 1 77 ? -21.197 -18.407 19.047 1.000 32.912 58 GLY C O 1
ATOM 4860 N N . ASN C 1 78 ? -20.246 -18.948 17.086 1.000 30.494 59 ASN C N 1
ATOM 4861 C CA . ASN C 1 78 ? -18.894 -18.563 17.450 1.000 35.168 59 ASN C CA 1
ATOM 4862 C C . ASN C 1 78 ? -18.142 -18.142 16.192 1.000 35.535 59 ASN C C 1
ATOM 4863 O O . ASN C 1 78 ? -18.535 -18.376 15.044 1.000 32.979 59 ASN C O 1
ATOM 4874 N N . PHE C 1 79 ? -17.038 -17.435 16.366 1.000 29.587 60 PHE C N 1
ATOM 4875 C CA . PHE C 1 79 ? -16.190 -17.030 15.300 1.000 31.632 60 PHE C CA 1
ATOM 4876 C C . PHE C 1 79 ? -14.747 -16.959 15.777 1.000 33.646 60 PHE C C 1
ATOM 4877 O O . PHE C 1 79 ? -14.521 -16.878 17.014 1.000 37.028 60 PHE C O 1
ATOM 4894 N N . ARG C 1 80 ? -13.867 -16.952 14.781 1.000 35.305 61 ARG C N 1
ATOM 4895 C CA . ARG C 1 80 ? -12.441 -16.728 14.938 1.000 36.809 61 ARG C CA 1
ATOM 4896 C C . ARG C 1 80 ? -11.864 -15.959 13.777 1.000 35.239 61 ARG C C 1
ATOM 4897 O O . ARG C 1 80 ? -12.109 -16.287 12.596 1.000 33.892 61 ARG C O 1
ATOM 4918 N N . ILE C 1 81 ? -11.147 -14.867 14.103 1.000 33.191 62 ILE C N 1
ATOM 4919 C CA . ILE C 1 81 ? -10.431 -14.092 13.130 1.000 33.418 62 ILE C CA 1
ATOM 4920 C C . ILE C 1 81 ? -9.204 -14.902 12.733 1.000 41.207 62 ILE C C 1
ATOM 4921 O O . ILE C 1 81 ? -8.417 -15.233 13.613 1.000 44.306 62 ILE C O 1
ATOM 4937 N N . GLU C 1 82 ? -9.081 -15.231 11.438 1.000 38.550 63 GLU C N 1
ATOM 4938 C CA . GLU C 1 82 ? -8.139 -16.254 10.980 1.000 43.648 63 GLU C CA 1
ATOM 4939 C C . GLU C 1 82 ? -6.927 -15.677 10.228 1.000 42.039 63 GLU C C 1
ATOM 4940 O O . GLU C 1 82 ? -5.819 -16.207 10.333 1.000 42.793 63 GLU C O 1
ATOM 4952 N N . TYR C 1 83 ? -7.092 -14.660 9.414 1.000 38.787 64 TYR C N 1
ATOM 4953 C CA . TYR C 1 83 ? -6.007 -14.206 8.553 1.000 43.879 64 TYR C CA 1
ATOM 4954 C C . TYR C 1 83 ? -6.307 -12.817 8.031 1.000 47.037 64 TYR C C 1
ATOM 4955 O O . TYR C 1 83 ? -7.471 -12.400 7.999 1.000 42.247 64 TYR C O 1
ATOM 4973 N N . VAL C 1 84 ? -5.229 -12.132 7.631 1.000 39.563 65 VAL C N 1
ATOM 4974 C CA . VAL C 1 84 ? -5.293 -10.883 6.929 1.000 42.422 65 VAL C CA 1
ATOM 4975 C C . VAL C 1 84 ? -5.272 -11.151 5.441 1.000 47.038 65 VAL C C 1
ATOM 4976 O O . VAL C 1 84 ? -4.293 -11.686 4.898 1.000 43.969 65 VAL C O 1
ATOM 4989 N N . ARG C 1 85 ? -6.335 -10.713 4.768 1.000 40.515 66 ARG C N 1
ATOM 4990 C CA . ARG C 1 85 ? -6.399 -10.758 3.316 1.000 39.380 66 ARG C CA 1
ATOM 4991 C C . ARG C 1 85 ? -5.468 -9.699 2.722 1.000 47.459 66 ARG C C 1
ATOM 4992 O O . ARG C 1 85 ? -5.625 -8.518 2.994 1.000 43.570 66 ARG C O 1
ATOM 5013 N N . PRO C 1 86 ? -4.460 -10.121 1.910 1.000 52.827 67 PRO C N 1
ATOM 5014 C CA . PRO C 1 86 ? -3.397 -9.211 1.494 1.000 48.402 67 PRO C CA 1
ATOM 5015 C C . PRO C 1 86 ? -3.892 -8.118 0.564 1.000 54.428 67 PRO C C 1
ATOM 5016 O O . PRO C 1 86 ? -3.269 -7.070 0.494 1.000 60.741 67 PRO C O 1
ATOM 5027 N N . THR C 1 87 ? -5.005 -8.343 -0.151 1.000 43.933 68 THR C N 1
ATOM 5028 C CA . THR C 1 87 ? -5.457 -7.433 -1.174 1.000 46.975 68 THR C CA 1
ATOM 5029 C C . THR C 1 87 ? -5.948 -6.129 -0.557 1.000 50.454 68 THR C C 1
ATOM 5030 O O . THR C 1 87 ? -5.854 -5.069 -1.169 1.000 58.166 68 THR C O 1
ATOM 5041 N N . ASP C 1 88 ? -6.565 -6.224 0.617 1.000 47.135 69 ASP C N 1
ATOM 5042 C CA . ASP C 1 88 ? -7.222 -5.052 1.154 1.000 43.632 69 ASP C CA 1
ATOM 5043 C C . ASP C 1 88 ? -7.051 -4.944 2.652 1.000 39.503 69 ASP C C 1
ATOM 5044 O O . ASP C 1 88 ? -7.688 -4.042 3.216 1.000 43.549 69 ASP C O 1
ATOM 5053 N N . GLY C 1 89 ? -6.279 -5.826 3.268 1.000 38.679 70 GLY C N 1
ATOM 5054 C CA . GLY C 1 89 ? -6.149 -5.904 4.720 1.000 38.702 70 GLY C CA 1
ATOM 5055 C C . GLY C 1 89 ? -7.387 -6.447 5.455 1.000 46.525 70 GLY C C 1
ATOM 5056 O O . GLY C 1 89 ? -7.486 -6.339 6.688 1.000 40.055 70 GLY C O 1
ATOM 5060 N N . GLY C 1 90 ? -8.292 -7.142 4.736 1.000 42.501 71 GLY C N 1
ATOM 5061 C CA . GLY C 1 90 ? -9.458 -7.687 5.427 1.000 40.826 71 GLY C CA 1
ATOM 5062 C C . GLY C 1 90 ? -9.078 -8.629 6.552 1.000 35.562 71 GLY C C 1
ATOM 5063 O O . GLY C 1 90 ? -8.128 -9.393 6.448 1.000 38.237 71 GLY C O 1
ATOM 5067 N N . LEU C 1 91 ? -9.772 -8.534 7.686 1.000 34.156 72 LEU C N 1
ATOM 5068 C CA . LEU C 1 91 ? -9.605 -9.432 8.801 1.000 33.604 72 LEU C CA 1
ATOM 5069 C C . LEU C 1 91 ? -10.591 -10.588 8.607 1.000 38.774 72 LEU C C 1
ATOM 5070 O O . LEU C 1 91 ? -11.693 -10.578 9.188 1.000 32.856 72 LEU C O 1
ATOM 5086 N N . LEU C 1 92 ? -10.126 -11.609 7.880 1.000 32.120 73 LEU C N 1
ATOM 5087 C CA . LEU C 1 92 ? -11.017 -12.696 7.440 1.000 32.974 73 LEU C CA 1
ATOM 5088 C C . LEU C 1 92 ? -11.277 -13.637 8.597 1.000 32.511 73 LEU C C 1
ATOM 5089 O O . LEU C 1 92 ? -10.362 -14.165 9.236 1.000 35.274 73 LEU C O 1
ATOM 5105 N N . THR C 1 93 ? -12.576 -13.790 8.904 1.000 28.997 74 THR C N 1
ATOM 5106 C CA . THR C 1 93 ? -13.153 -14.380 10.090 1.000 27.186 74 THR C CA 1
ATOM 5107 C C . THR C 1 93 ? -14.100 -15.516 9.704 1.000 31.782 74 THR C C 1
ATOM 5108 O O . THR C 1 93 ? -14.874 -15.336 8.760 1.000 30.611 74 THR C O 1
ATOM 5119 N N . TYR C 1 94 ? -13.969 -16.644 10.401 1.000 31.963 75 TYR C N 1
ATOM 5120 C CA . TYR C 1 94 ? -14.837 -17.798 10.217 1.000 31.879 75 TYR C CA 1
ATOM 5121 C C . TYR C 1 94 ? -15.903 -17.839 11.278 1.000 32.901 75 TYR C C 1
ATOM 5122 O O . TYR C 1 94 ? -15.646 -17.890 12.498 1.000 32.620 75 TYR C O 1
ATOM 5140 N N . PHE C 1 95 ? -17.168 -17.790 10.777 1.000 27.370 76 PHE C N 1
ATOM 5141 C CA . PHE C 1 95 ? -18.348 -17.816 11.630 1.000 26.611 76 PHE C CA 1
ATOM 5142 C C . PHE C 1 95 ? -19.041 -19.159 11.521 1.000 28.410 76 PHE C C 1
ATOM 5143 O O . PHE C 1 95 ? -19.063 -19.714 10.415 1.000 29.079 76 PHE C O 1
ATOM 5160 N N . GLN C 1 96 ? -19.641 -19.618 12.618 1.000 29.061 77 GLN C N 1
ATOM 5161 C CA . GLN C 1 96 ? -20.478 -20.809 12.613 1.000 28.748 77 GLN C CA 1
ATOM 5162 C C . GLN C 1 96 ? -21.608 -20.591 13.568 1.000 28.874 77 GLN C C 1
ATOM 5163 O O . GLN C 1 96 ? -21.375 -20.142 14.723 1.000 32.081 77 GLN C O 1
ATOM 5177 N N . GLU C 1 97 ? -22.863 -20.888 13.172 1.000 26.934 78 GLU C N 1
ATOM 5178 C CA . GLU C 1 97 ? -23.964 -20.770 14.080 1.000 27.205 78 GLU C CA 1
ATOM 5179 C C . GLU C 1 97 ? -25.121 -21.654 13.720 1.000 26.501 78 GLU C C 1
ATOM 5180 O O . GLU C 1 97 ? -25.209 -22.207 12.612 1.000 27.471 78 GLU C O 1
ATOM 5192 N N . ASP C 1 98 ? -25.992 -21.777 14.706 1.000 25.264 79 ASP C N 1
ATOM 5193 C CA . ASP C 1 98 ? -27.217 -22.510 14.559 1.000 28.518 79 ASP C CA 1
ATOM 5194 C C . ASP C 1 98 ? -28.339 -21.562 14.907 1.000 29.056 79 ASP C C 1
ATOM 5195 O O . ASP C 1 98 ? -28.420 -21.053 16.058 1.000 28.456 79 ASP C O 1
ATOM 5204 N N . ILE C 1 99 ? -29.188 -21.342 13.897 1.000 26.493 80 ILE C N 1
ATOM 5205 C CA . ILE C 1 99 ? -30.357 -20.488 14.052 1.000 26.084 80 ILE C CA 1
ATOM 5206 C C . ILE C 1 99 ? -31.592 -21.317 14.290 1.000 26.911 80 ILE C C 1
ATOM 5207 O O . ILE C 1 99 ? -32.011 -22.083 13.440 1.000 26.256 80 ILE C O 1
ATOM 5223 N N . THR C 1 100 ? -32.151 -21.172 15.500 1.000 27.124 81 THR C N 1
ATOM 5224 C CA . THR C 1 100 ? -33.358 -21.911 15.866 1.000 28.563 81 THR C CA 1
ATOM 5225 C C . THR C 1 100 ? -34.546 -20.986 15.756 1.000 31.050 81 THR C C 1
ATOM 5226 O O . THR C 1 100 ? -34.749 -20.124 16.649 1.000 32.783 81 THR C O 1
ATOM 5237 N N . LEU C 1 101 ? -35.424 -21.254 14.779 1.000 29.229 82 LEU C N 1
ATOM 5238 C CA . LEU C 1 101 ? -36.645 -20.497 14.588 1.000 32.355 82 LEU C CA 1
ATOM 5239 C C . LEU C 1 101 ? -37.758 -21.330 15.157 1.000 34.927 82 LEU C C 1
ATOM 5240 O O . LEU C 1 101 ? -37.572 -22.501 15.449 1.000 35.590 82 LEU C O 1
ATOM 5256 N N . SER C 1 102 ? -38.928 -20.740 15.269 1.000 34.786 83 SER C N 1
ATOM 5257 C CA . SER C 1 102 ? -40.068 -21.405 15.864 1.000 40.129 83 SER C CA 1
ATOM 5258 C C . SER C 1 102 ? -40.454 -22.674 15.107 1.000 39.727 83 SER C C 1
ATOM 5259 O O . SER C 1 102 ? -40.978 -23.591 15.732 1.000 40.795 83 SER C O 1
ATOM 5267 N N . ASP C 1 103 ? -40.222 -22.755 13.794 1.000 35.435 84 ASP C N 1
ATOM 5268 C CA . ASP C 1 103 ? -40.657 -23.884 12.964 1.000 32.463 84 ASP C CA 1
ATOM 5269 C C . ASP C 1 103 ? -39.495 -24.676 12.318 1.000 29.541 84 ASP C C 1
ATOM 5270 O O . ASP C 1 103 ? -39.702 -25.452 11.367 1.000 31.530 84 ASP C O 1
ATOM 5279 N N . GLY C 1 104 ? -38.272 -24.468 12.778 1.000 27.885 85 GLY C N 1
ATOM 5280 C CA . GLY C 1 104 ? -37.151 -25.178 12.191 1.000 27.466 85 GLY C CA 1
ATOM 5281 C C . GLY C 1 104 ? -35.806 -24.616 12.599 1.000 26.339 85 GLY C C 1
ATOM 5282 O O . GLY C 1 104 ? -35.730 -23.493 13.090 1.000 29.756 85 GLY C O 1
ATOM 5286 N N . VAL C 1 105 ? -34.753 -25.303 12.238 1.000 25.667 86 VAL C N 1
ATOM 5287 C CA . VAL C 1 105 ? -33.382 -24.929 12.488 1.000 24.848 86 VAL C CA 1
ATOM 5288 C C . VAL C 1 105 ? -32.620 -24.780 11.172 1.000 25.559 86 VAL C C 1
ATOM 5289 O O . VAL C 1 105 ? -32.764 -25.572 10.218 1.000 23.941 86 VAL C O 1
ATOM 5302 N N . ILE C 1 106 ? -31.780 -23.723 11.146 1.000 26.854 87 ILE C N 1
ATOM 5303 C CA . ILE C 1 106 ? -30.928 -23.379 10.018 1.000 21.920 87 ILE C CA 1
ATOM 5304 C C . ILE C 1 106 ? -29.497 -23.257 10.532 1.000 24.407 87 ILE C C 1
ATOM 5305 O O . ILE C 1 106 ? -29.226 -22.450 11.449 1.000 25.980 87 ILE C O 1
ATOM 5321 N N . HIS C 1 107 ? -28.609 -24.054 9.986 1.000 22.618 88 HIS C N 1
ATOM 5322 C CA . HIS C 1 107 ? -27.172 -23.950 10.249 1.000 21.019 88 HIS C CA 1
ATOM 5323 C C . HIS C 1 107 ? -26.573 -22.939 9.284 1.000 28.759 88 HIS C C 1
ATOM 5324 O O . HIS C 1 107 ? -26.929 -22.926 8.106 1.000 29.239 88 HIS C O 1
ATOM 5339 N N . ALA C 1 108 ? -25.597 -22.128 9.724 1.000 24.211 89 ALA C N 1
ATOM 5340 C CA . ALA C 1 108 ? -24.885 -21.271 8.786 1.000 22.983 89 ALA C CA 1
ATOM 5341 C C . ALA C 1 108 ? -23.417 -21.157 9.181 1.000 24.912 89 ALA C C 1
ATOM 5342 O O . ALA C 1 108 ? -23.094 -21.051 10.363 1.000 25.494 89 ALA C O 1
ATOM 5349 N N . GLU C 1 109 ? -22.558 -21.149 8.203 1.000 25.306 90 GLU C N 1
ATOM 5350 C CA . GLU C 1 109 ? -21.128 -20.948 8.466 1.000 27.330 90 GLU C CA 1
ATOM 5351 C C . GLU C 1 109 ? -20.404 -20.472 7.231 1.000 25.488 90 GLU C C 1
ATOM 5352 O O . GLU C 1 109 ? -20.700 -20.805 6.066 1.000 26.895 90 GLU C O 1
ATOM 5364 N N . GLY C 1 110 ? -19.276 -19.774 7.468 1.000 24.597 91 GLY C N 1
ATOM 5365 C CA . GLY C 1 110 ? -18.412 -19.321 6.409 1.000 27.300 91 GLY C CA 1
ATOM 5366 C C . GLY C 1 110 ? -17.656 -18.048 6.781 1.000 24.718 91 GLY C C 1
ATOM 5367 O O . GLY C 1 110 ? -17.659 -17.672 7.961 1.000 27.189 91 GLY C O 1
ATOM 5371 N N . TRP C 1 111 ? -17.112 -17.423 5.773 1.000 30.011 92 TRP C N 1
ATOM 5372 C CA . TRP C 1 111 ? -16.145 -16.337 5.853 1.000 28.283 92 TRP C CA 1
ATOM 5373 C C . TRP C 1 111 ? -16.840 -14.969 5.835 1.000 30.055 92 TRP C C 1
ATOM 5374 O O . TRP C 1 111 ? -17.752 -14.724 5.059 1.000 29.529 92 TRP C O 1
ATOM 5395 N N . ALA C 1 112 ? -16.370 -14.030 6.670 1.000 28.491 93 ALA C N 1
ATOM 5396 C CA . ALA C 1 112 ? -16.713 -12.623 6.568 1.000 29.264 93 ALA C CA 1
ATOM 5397 C C . ALA C 1 112 ? -15.478 -11.793 7.009 1.000 31.826 93 ALA C C 1
ATOM 5398 O O . ALA C 1 112 ? -14.720 -12.272 7.820 1.000 33.168 93 ALA C O 1
ATOM 5405 N N . ASP C 1 113 ? -15.392 -10.602 6.488 1.000 28.736 94 ASP C N 1
ATOM 5406 C CA . ASP C 1 113 ? -14.401 -9.582 6.831 1.000 29.408 94 ASP C CA 1
ATOM 5407 C C . ASP C 1 113 ? -14.843 -8.862 8.102 1.000 28.820 94 ASP C C 1
ATOM 5408 O O . ASP C 1 113 ? -15.836 -8.137 8.091 1.000 29.288 94 ASP C O 1
ATOM 5417 N N . PHE C 1 114 ? -14.066 -8.990 9.151 1.000 29.143 95 PHE C N 1
ATOM 5418 C CA . PHE C 1 114 ? -14.384 -8.267 10.374 1.000 31.494 95 PHE C CA 1
ATOM 5419 C C . PHE C 1 114 ? -14.294 -6.753 10.184 1.000 30.809 95 PHE C C 1
ATOM 5420 O O . PHE C 1 114 ? -14.902 -6.059 10.983 1.000 32.244 95 PHE C O 1
ATOM 5437 N N . ASN C 1 115 ? -13.607 -6.254 9.157 1.000 31.380 96 ASN C N 1
ATOM 5438 C CA . ASN C 1 115 ? -13.616 -4.814 8.900 1.000 32.231 96 ASN C CA 1
ATOM 5439 C C . ASN C 1 115 ? -15.004 -4.373 8.471 1.000 33.470 96 ASN C C 1
ATOM 5440 O O . ASN C 1 115 ? -15.442 -3.281 8.805 1.000 32.496 96 ASN C O 1
ATOM 5451 N N . ASP C 1 116 ? -15.731 -5.286 7.800 1.000 30.312 97 ASP C N 1
ATOM 5452 C CA . ASP C 1 116 ? -17.118 -4.991 7.437 1.000 30.871 97 ASP C CA 1
ATOM 5453 C C . ASP C 1 116 ? -18.019 -5.102 8.657 1.000 27.227 97 ASP C C 1
ATOM 5454 O O . ASP C 1 116 ? -18.901 -4.282 8.831 1.000 30.226 97 ASP C O 1
ATOM 5463 N N . VAL C 1 117 ? -17.766 -6.086 9.534 1.000 27.698 98 VAL C N 1
ATOM 5464 C CA . VAL C 1 117 ? -18.579 -6.265 10.703 1.000 30.217 98 VAL C CA 1
ATOM 5465 C C . VAL C 1 117 ? -18.521 -4.980 11.535 1.000 30.223 98 VAL C C 1
ATOM 5466 O O . VAL C 1 117 ? -19.552 -4.419 11.847 1.000 30.919 98 VAL C O 1
ATOM 5479 N N . ARG C 1 118 ? -17.288 -4.546 11.806 1.000 32.235 99 ARG C N 1
ATOM 5480 C CA . ARG C 1 118 ? -17.077 -3.473 12.794 1.000 31.182 99 ARG C CA 1
ATOM 5481 C C . ARG C 1 118 ? -17.460 -2.146 12.242 1.000 31.918 99 ARG C C 1
ATOM 5482 O O . ARG C 1 118 ? -17.728 -1.235 13.056 1.000 36.853 99 ARG C O 1
ATOM 5503 N N . THR C 1 119 ? -17.579 -2.020 10.902 1.000 31.708 100 THR C N 1
ATOM 5504 C CA . THR C 1 119 ? -18.024 -0.776 10.282 1.000 35.200 100 THR C CA 1
ATOM 5505 C C . THR C 1 119 ? -19.495 -0.782 9.849 1.000 35.044 100 THR C C 1
ATOM 5506 O O . THR C 1 119 ? -19.895 0.035 9.046 1.000 30.610 100 THR C O 1
ATOM 5517 N N . SER C 1 120 ? -20.312 -1.731 10.360 1.000 31.278 101 SER C N 1
ATOM 5518 C CA . SER C 1 120 ? -21.734 -1.731 10.087 1.000 30.867 101 SER C CA 1
ATOM 5519 C C . SER C 1 120 ? -22.033 -1.920 8.591 1.000 30.541 101 SER C C 1
ATOM 5520 O O . SER C 1 120 ? -22.990 -1.384 8.047 1.000 34.113 101 SER C O 1
ATOM 5528 N N . LYS C 1 121 ? -21.286 -2.773 7.890 1.000 27.674 102 LYS C N 1
ATOM 5529 C CA . LYS C 1 121 ? -21.554 -3.216 6.521 1.000 28.242 102 LYS C CA 1
ATOM 5530 C C . LYS C 1 121 ? -22.062 -4.683 6.529 1.000 24.884 102 LYS C C 1
ATOM 5531 O O . LYS C 1 121 ? -21.829 -5.441 7.492 1.000 27.479 102 LYS C O 1
ATOM 5550 N N . TRP C 1 122 ? -22.869 -4.993 5.515 1.000 28.058 103 TRP C N 1
ATOM 5551 C CA . TRP C 1 122 ? -23.489 -6.343 5.427 1.000 28.584 103 TRP C CA 1
ATOM 5552 C C . TRP C 1 122 ? -22.384 -7.392 5.237 1.000 27.173 103 TRP C C 1
ATOM 5553 O O . TRP C 1 122 ? -21.427 -7.149 4.473 1.000 26.084 103 TRP C O 1
ATOM 5574 N N . VAL C 1 123 ? -22.515 -8.512 5.960 1.000 23.450 104 VAL C N 1
ATOM 5575 C CA . VAL C 1 123 ? -21.741 -9.709 5.769 1.000 24.491 104 VAL C CA 1
ATOM 5576 C C . VAL C 1 123 ? -22.694 -10.884 5.496 1.000 24.923 104 VAL C C 1
ATOM 5577 O O . VAL C 1 123 ? -23.891 -10.740 5.636 1.000 22.732 104 VAL C O 1
ATOM 5590 N N . PHE C 1 124 ? -22.165 -11.958 4.956 1.000 22.692 105 PHE C N 1
ATOM 5591 C CA . PHE C 1 124 ? -23.007 -13.107 4.602 1.000 23.856 105 PHE C CA 1
ATOM 5592 C C . PHE C 1 124 ? -22.170 -14.366 4.645 1.000 27.617 105 PHE C C 1
ATOM 5593 O O . PHE C 1 124 ? -20.961 -14.271 4.450 1.000 25.583 105 PHE C O 1
ATOM 5610 N N . TYR C 1 125 ? -22.861 -15.518 4.773 1.000 24.717 106 TYR C N 1
ATOM 5611 C CA . TYR C 1 125 ? -22.167 -16.795 4.520 1.000 25.041 106 TYR C CA 1
ATOM 5612 C C . TYR C 1 125 ? -23.246 -17.842 4.330 1.000 26.377 106 TYR C C 1
ATOM 5613 O O . TYR C 1 125 ? -24.453 -17.619 4.583 1.000 22.836 106 TYR C O 1
ATOM 5631 N N . PRO C 1 126 ? -22.898 -18.997 3.740 1.000 26.376 107 PRO C N 1
ATOM 5632 C CA . PRO C 1 126 ? -23.914 -19.990 3.408 1.000 24.778 107 PRO C CA 1
ATOM 5633 C C . PRO C 1 126 ? -24.670 -20.531 4.596 1.000 24.350 107 PRO C C 1
ATOM 5634 O O . PRO C 1 126 ? -24.169 -20.629 5.712 1.000 24.583 107 PRO C O 1
ATOM 5645 N N . ALA C 1 127 ? -25.942 -20.872 4.308 1.000 23.773 108 ALA C N 1
ATOM 5646 C CA . ALA C 1 127 ? -26.890 -21.413 5.260 1.000 24.938 108 ALA C CA 1
ATOM 5647 C C . ALA C 1 127 ? -27.506 -22.676 4.690 1.000 24.033 108 ALA C C 1
ATOM 5648 O O . ALA C 1 127 ? -27.736 -22.813 3.484 1.000 24.159 108 ALA C O 1
ATOM 5655 N N . THR C 1 128 ? -27.823 -23.580 5.619 1.000 23.993 109 THR C N 1
ATOM 5656 C CA . THR C 1 128 ? -28.386 -24.900 5.286 1.000 25.542 109 THR C CA 1
ATOM 5657 C C . THR C 1 128 ? -29.508 -25.195 6.269 1.000 23.977 109 THR C C 1
ATOM 5658 O O . THR C 1 128 ? -29.271 -25.213 7.462 1.000 24.019 109 THR C O 1
ATOM 5669 N N . GLY C 1 129 ? -30.743 -25.390 5.779 1.000 22.584 110 GLY C N 1
ATOM 5670 C CA . GLY C 1 129 ? -31.829 -25.767 6.617 1.000 25.465 110 GLY C CA 1
ATOM 5671 C C . GLY C 1 129 ? -31.645 -27.203 7.086 1.000 23.956 110 GLY C C 1
ATOM 5672 O O . GLY C 1 129 ? -31.368 -28.050 6.244 1.000 26.346 110 GLY C O 1
ATOM 5676 N N . VAL C 1 130 ? -31.812 -27.432 8.391 1.000 22.043 111 VAL C N 1
ATOM 5677 C CA . VAL C 1 130 ? -31.468 -28.782 8.934 1.000 23.082 111 VAL C CA 1
ATOM 5678 C C . VAL C 1 130 ? -32.649 -29.439 9.631 1.000 29.303 111 VAL C C 1
ATOM 5679 O O . VAL C 1 130 ? -32.649 -30.662 9.828 1.000 26.683 111 VAL C O 1
ATOM 5692 N N . SER C 1 131 ? -33.744 -28.727 9.854 1.000 24.648 112 SER C N 1
ATOM 5693 C CA . SER C 1 131 ? -34.976 -29.310 10.403 1.000 27.428 112 SER C CA 1
ATOM 5694 C C . SER C 1 131 ? -36.184 -28.469 10.152 1.000 32.686 112 SER C C 1
ATOM 5695 O O . SER C 1 131 ? -36.104 -27.289 9.789 1.000 27.869 112 SER C O 1
ATOM 5703 N N . GLY C 1 132 ? -37.328 -29.110 10.386 1.000 25.210 113 GLY C N 1
ATOM 5704 C CA . GLY C 1 132 ? -38.602 -28.463 10.266 1.000 29.473 113 GLY C CA 1
ATOM 5705 C C . GLY C 1 132 ? -38.845 -27.924 8.850 1.000 28.156 113 GLY C C 1
ATOM 5706 O O . GLY C 1 132 ? -38.550 -28.596 7.852 1.000 26.050 113 GLY C O 1
ATOM 5710 N N . ARG C 1 133 ? -39.386 -26.700 8.818 1.000 29.276 114 ARG C N 1
ATOM 5711 C CA . ARG C 1 133 ? -39.776 -26.042 7.581 1.000 34.147 114 ARG C CA 1
ATOM 5712 C C . ARG C 1 133 ? -38.593 -25.859 6.621 1.000 28.980 114 ARG C C 1
ATOM 5713 O O . ARG C 1 133 ? -38.774 -25.848 5.399 1.000 32.116 114 ARG C O 1
ATOM 5734 N N . TYR C 1 134 ? -37.383 -25.871 7.152 1.000 27.359 115 TYR C N 1
ATOM 5735 C CA . TYR C 1 134 ? -36.193 -25.507 6.356 1.000 26.190 115 TYR C CA 1
ATOM 5736 C C . TYR C 1 134 ? -35.443 -26.704 5.843 1.000 24.601 115 TYR C C 1
ATOM 5737 O O . TYR C 1 134 ? -34.472 -26.599 5.119 1.000 24.579 115 TYR C O 1
ATOM 5755 N N . LEU C 1 135 ? -35.855 -27.936 6.251 1.000 25.599 116 LEU C N 1
ATOM 5756 C CA . LEU C 1 135 ? -35.135 -29.126 5.806 1.000 25.272 116 LEU C CA 1
ATOM 5757 C C . LEU C 1 135 ? -34.987 -29.189 4.291 1.000 26.600 116 LEU C C 1
ATOM 5758 O O . LEU C 1 135 ? -35.971 -29.050 3.591 1.000 28.700 116 LEU C O 1
ATOM 5774 N N . GLY C 1 136 ? -33.788 -29.319 3.835 1.000 32.595 117 GLY C N 1
ATOM 5775 C CA . GLY C 1 136 ? -33.514 -29.443 2.410 1.000 35.794 117 GLY C CA 1
ATOM 5776 C C . GLY C 1 136 ? -33.235 -28.130 1.693 1.000 39.170 117 GLY C C 1
ATOM 5777 O O . GLY C 1 136 ? -32.887 -28.113 0.509 1.000 44.256 117 GLY C O 1
ATOM 5781 N N . LEU C 1 137 ? -33.532 -27.037 2.352 1.000 27.636 118 LEU C N 1
ATOM 5782 C CA . LEU C 1 137 ? -33.427 -25.704 1.745 1.000 23.628 118 LEU C CA 1
ATOM 5783 C C . LEU C 1 137 ? -32.009 -25.248 2.007 1.000 27.943 118 LEU C C 1
ATOM 5784 O O . LEU C 1 137 ? -31.435 -25.499 3.033 1.000 26.604 118 LEU C O 1
ATOM 5800 N N . THR C 1 138 ? -31.440 -24.471 1.073 1.000 26.586 119 THR C N 1
ATOM 5801 C CA . THR C 1 138 ? -30.071 -23.997 1.238 1.000 22.897 119 THR C CA 1
ATOM 5802 C C . THR C 1 138 ? -30.034 -22.537 0.720 1.000 23.643 119 THR C C 1
ATOM 5803 O O . THR C 1 138 ? -30.824 -22.200 -0.149 1.000 23.340 119 THR C O 1
ATOM 5814 N N . GLY C 1 139 ? -29.067 -21.742 1.170 1.000 21.020 120 GLY C N 1
ATOM 5815 C CA . GLY C 1 139 ? -28.956 -20.356 0.740 1.000 19.862 120 GLY C CA 1
ATOM 5816 C C . GLY C 1 139 ? -27.969 -19.622 1.587 1.000 20.873 120 GLY C C 1
ATOM 5817 O O . GLY C 1 139 ? -26.864 -20.130 1.742 1.000 22.937 120 GLY C O 1
ATOM 5821 N N . PHE C 1 140 ? -28.387 -18.502 2.112 1.000 21.260 121 PHE C N 1
ATOM 5822 C CA . PHE C 1 140 ? -27.405 -17.618 2.724 1.000 21.275 121 PHE C CA 1
ATOM 5823 C C . PHE C 1 140 ? -27.975 -16.912 3.951 1.000 21.003 121 PHE C C 1
ATOM 5824 O O . PHE C 1 140 ? -29.163 -16.521 3.944 1.000 23.199 121 PHE C O 1
ATOM 5841 N N . ARG C 1 141 ? -27.115 -16.720 4.942 1.000 21.347 122 ARG C N 1
ATOM 5842 C CA . ARG C 1 141 ? -27.339 -15.939 6.139 1.000 22.453 122 ARG C CA 1
ATOM 5843 C C . ARG C 1 141 ? -26.684 -14.590 5.925 1.000 22.316 122 ARG C C 1
ATOM 5844 O O . ARG C 1 141 ? -25.490 -14.583 5.561 1.000 22.799 122 ARG C O 1
ATOM 5865 N N . GLN C 1 142 ? -27.353 -13.481 6.191 1.000 23.370 123 GLN C N 1
ATOM 5866 C CA . GLN C 1 142 ? -26.829 -12.126 5.989 1.000 23.272 123 GLN C CA 1
ATOM 5867 C C . GLN C 1 142 ? -27.108 -11.298 7.219 1.000 22.858 123 GLN C C 1
ATOM 5868 O O . GLN C 1 142 ? -28.163 -11.471 7.862 1.000 24.886 123 GLN C O 1
ATOM 5882 N N . TRP C 1 143 ? -26.141 -10.501 7.692 1.000 23.616 124 TRP C N 1
ATOM 5883 C CA . TRP C 1 143 ? -26.400 -9.610 8.816 1.000 21.913 124 TRP C CA 1
ATOM 5884 C C . TRP C 1 143 ? -25.492 -8.365 8.720 1.000 23.229 124 TRP C C 1
ATOM 5885 O O . TRP C 1 143 ? -24.511 -8.378 8.009 1.000 23.328 124 TRP C O 1
ATOM 5906 N N . ARG C 1 144 ? -25.905 -7.317 9.450 1.000 24.788 125 ARG C N 1
ATOM 5907 C CA . ARG C 1 144 ? -25.109 -6.090 9.581 1.000 25.264 125 ARG C CA 1
ATOM 5908 C C . ARG C 1 144 ? -25.271 -5.576 11.001 1.000 27.486 125 ARG C C 1
ATOM 5909 O O . ARG C 1 144 ? -26.396 -5.495 11.460 1.000 28.995 125 ARG C O 1
ATOM 5930 N N . MET C 1 145 ? -24.154 -5.310 11.658 1.000 26.753 126 MET C N 1
ATOM 5931 C CA A MET C 1 145 ? -24.144 -4.813 13.034 0.500 31.633 126 MET C CA 1
ATOM 5932 C CA B MET C 1 145 ? -24.132 -4.783 13.018 0.500 33.576 126 MET C CA 1
ATOM 5933 C C . MET C 1 145 ? -24.626 -3.358 13.016 1.000 32.825 126 MET C C 1
ATOM 5934 O O . MET C 1 145 ? -24.267 -2.579 12.119 1.000 36.549 126 MET C O 1
ATOM 5960 N N . THR C 1 146 ? -25.580 -3.054 13.934 1.000 35.748 127 THR C N 1
ATOM 5961 C CA . THR C 1 146 ? -26.043 -1.689 14.153 1.000 42.698 127 THR C CA 1
ATOM 5962 C C . THR C 1 146 ? -25.525 -1.188 15.516 1.000 45.148 127 THR C C 1
ATOM 5963 O O . THR C 1 146 ? -25.380 0.009 15.680 1.000 53.143 127 THR C O 1
ATOM 5974 N N . GLY C 1 147 ? -25.322 -2.083 16.509 1.000 39.920 128 GLY C N 1
ATOM 5975 C CA . GLY C 1 147 ? -24.867 -1.731 17.871 1.000 35.351 128 GLY C CA 1
ATOM 5976 C C . GLY C 1 147 ? -23.804 -2.705 18.387 1.000 38.892 128 GLY C C 1
ATOM 5977 O O . GLY C 1 147 ? -24.089 -3.905 18.508 1.000 38.041 128 GLY C O 1
ATOM 5981 N N . VAL C 1 148 ? -22.574 -2.218 18.744 1.000 40.923 129 VAL C N 1
ATOM 5982 C CA . VAL C 1 148 ? -21.484 -3.112 19.142 1.000 37.865 129 VAL C CA 1
ATOM 5983 C C . VAL C 1 148 ? -21.875 -4.032 20.312 1.000 40.897 129 VAL C C 1
ATOM 5984 O O . VAL C 1 148 ? -22.217 -3.560 21.426 1.000 36.398 129 VAL C O 1
ATOM 5997 N N . ARG C 1 149 ? -21.820 -5.363 20.075 1.000 37.015 130 ARG C N 1
ATOM 5998 C CA . ARG C 1 149 ? -22.194 -6.352 21.100 1.000 37.826 130 ARG C CA 1
ATOM 5999 C C . ARG C 1 149 ? -23.619 -6.134 21.610 1.000 35.108 130 ARG C C 1
ATOM 6000 O O . ARG C 1 149 ? -23.943 -6.468 22.750 1.000 47.156 130 ARG C O 1
ATOM 6021 N N . LYS C 1 150 ? -24.460 -5.524 20.768 1.000 35.913 131 LYS C N 1
ATOM 6022 C CA . LYS C 1 150 ? -25.793 -5.083 21.086 1.000 41.792 131 LYS C CA 1
ATOM 6023 C C . LYS C 1 150 ? -26.798 -5.643 20.062 1.000 35.277 131 LYS C C 1
ATOM 6024 O O . LYS C 1 150 ? -27.812 -6.197 20.454 1.000 36.985 131 LYS C O 1
ATOM 6043 N N . SER C 1 151 ? -26.684 -5.218 18.804 1.000 34.225 132 SER C N 1
ATOM 6044 C CA . SER C 1 151 ? -27.838 -5.259 17.890 1.000 33.639 132 SER C CA 1
ATOM 6045 C C . SER C 1 151 ? -27.366 -5.310 16.435 1.000 34.047 132 SER C C 1
ATOM 6046 O O . SER C 1 151 ? -26.250 -4.883 16.092 1.000 33.503 132 SER C O 1
ATOM 6054 N N . ALA C 1 152 ? -28.225 -5.883 15.616 1.000 33.338 133 ALA C N 1
ATOM 6055 C CA . ALA C 1 152 ? -27.967 -6.075 14.194 1.000 27.906 133 ALA C CA 1
ATOM 6056 C C . ALA C 1 152 ? -29.295 -6.088 13.449 1.000 27.406 133 ALA C C 1
ATOM 6057 O O . ALA C 1 152 ? -30.364 -6.185 14.079 1.000 27.356 133 ALA C O 1
ATOM 6064 N N . GLU C 1 153 ? -29.219 -6.092 12.115 1.000 24.876 134 GLU C N 1
ATOM 6065 C CA . GLU C 1 153 ? -30.330 -6.420 11.244 1.000 26.497 134 GLU C CA 1
ATOM 6066 C C . GLU C 1 153 ? -29.882 -7.595 10.357 1.000 25.386 134 GLU C C 1
ATOM 6067 O O . GLU C 1 153 ? -28.673 -7.802 10.215 1.000 24.526 134 GLU C O 1
ATOM 6079 N N . ALA C 1 154 ? -30.817 -8.436 9.908 1.000 24.967 135 ALA C N 1
ATOM 6080 C CA . ALA C 1 154 ? -30.447 -9.691 9.257 1.000 23.191 135 ALA C CA 1
ATOM 6081 C C . ALA C 1 154 ? -31.472 -10.166 8.247 1.000 20.752 135 ALA C C 1
ATOM 6082 O O . ALA C 1 154 ? -32.617 -9.663 8.209 1.000 23.085 135 ALA C O 1
ATOM 6089 N N . ARG C 1 155 ? -31.045 -11.078 7.352 1.000 22.301 136 ARG C N 1
ATOM 6090 C CA . ARG C 1 155 ? -31.903 -11.690 6.355 1.000 22.591 136 ARG C CA 1
ATOM 6091 C C . ARG C 1 155 ? -31.416 -13.123 6.233 1.000 23.463 136 ARG C C 1
ATOM 6092 O O . ARG C 1 155 ? -30.245 -13.409 6.427 1.000 26.060 136 ARG C O 1
ATOM 6113 N N . ILE C 1 156 ? -32.337 -14.048 5.967 1.000 22.602 137 ILE C N 1
ATOM 6114 C CA . ILE C 1 156 ? -32.009 -15.384 5.586 1.000 20.289 137 ILE C CA 1
ATOM 6115 C C . ILE C 1 156 ? -32.747 -15.666 4.291 1.000 24.325 137 ILE C C 1
ATOM 6116 O O . ILE C 1 156 ? -33.958 -15.566 4.205 1.000 24.426 137 ILE C O 1
ATOM 6132 N N . LEU C 1 157 ? -32.014 -15.997 3.258 1.000 21.954 138 LEU C N 1
ATOM 6133 C CA . LEU C 1 157 ? -32.536 -16.287 1.973 1.000 21.686 138 LEU C CA 1
ATOM 6134 C C . LEU C 1 157 ? -32.275 -17.710 1.580 1.000 25.468 138 LEU C C 1
ATOM 6135 O O . LEU C 1 157 ? -31.122 -18.154 1.575 1.000 24.264 138 LEU C O 1
ATOM 6151 N N . LEU C 1 158 ? -33.313 -18.465 1.342 1.000 23.526 139 LEU C N 1
ATOM 6152 C CA . LEU C 1 158 ? -33.219 -19.899 1.089 1.000 23.795 139 LEU C CA 1
ATOM 6153 C C . LEU C 1 158 ? -33.986 -20.343 -0.172 1.000 26.493 139 LEU C C 1
ATOM 6154 O O . LEU C 1 158 ? -34.952 -19.728 -0.548 1.000 27.523 139 LEU C O 1
ATOM 6170 N N . GLY C 1 159 ? -33.492 -21.404 -0.818 1.000 27.078 140 GLY C N 1
ATOM 6171 C CA . GLY C 1 159 ? -34.164 -21.986 -1.974 1.000 29.159 140 GLY C CA 1
ATOM 6172 C C . GLY C 1 159 ? -34.069 -23.492 -1.951 1.000 32.407 140 GLY C C 1
ATOM 6173 O O . GLY C 1 159 ? -33.121 -24.092 -1.372 1.000 29.210 140 GLY C O 1
ATOM 6177 N N . GLU C 1 160 ? -35.013 -24.113 -2.679 1.000 30.417 141 GLU C N 1
ATOM 6178 C CA . GLU C 1 160 ? -34.984 -25.560 -2.794 1.000 40.469 141 GLU C CA 1
ATOM 6179 C C . GLU C 1 160 ? -33.829 -25.889 -3.762 1.000 46.432 141 GLU C C 1
ATOM 6180 O O . GLU C 1 160 ? -33.355 -27.048 -3.680 1.000 58.487 141 GLU C O 1
ATOM 6192 N N . PRO D 1 28 ? -43.980 -11.915 -5.435 1.000 106.149 9 PRO D N 1
ATOM 6193 C CA . PRO D 1 28 ? -43.003 -12.602 -4.573 1.000 95.164 9 PRO D CA 1
ATOM 6194 C C . PRO D 1 28 ? -41.911 -11.698 -3.984 1.000 90.859 9 PRO D C 1
ATOM 6195 O O . PRO D 1 28 ? -41.348 -10.822 -4.656 1.000 86.617 9 PRO D O 1
ATOM 6207 N N . GLN D 1 29 ? -41.568 -11.958 -2.717 1.000 61.782 10 GLN D N 1
ATOM 6208 C CA . GLN D 1 29 ? -40.470 -11.251 -2.089 1.000 47.455 10 GLN D CA 1
ATOM 6209 C C . GLN D 1 29 ? -39.124 -12.016 -2.230 1.000 39.939 10 GLN D C 1
ATOM 6210 O O . GLN D 1 29 ? -38.094 -11.450 -1.923 1.000 39.517 10 GLN D O 1
ATOM 6224 N N . ALA D 1 30 ? -39.145 -13.293 -2.621 1.000 37.410 11 ALA D N 1
ATOM 6225 C CA . ALA D 1 30 ? -37.941 -14.055 -2.940 1.000 34.369 11 ALA D CA 1
ATOM 6226 C C . ALA D 1 30 ? -38.112 -14.763 -4.286 1.000 38.616 11 ALA D C 1
ATOM 6227 O O . ALA D 1 30 ? -39.206 -15.251 -4.599 1.000 35.661 11 ALA D O 1
ATOM 6234 N N . LEU D 1 31 ? -36.991 -14.971 -4.975 1.000 29.973 12 LEU D N 1
ATOM 6235 C CA . LEU D 1 31 ? -36.987 -15.604 -6.300 1.000 32.317 12 LEU D CA 1
ATOM 6236 C C . LEU D 1 31 ? -35.778 -16.503 -6.426 1.000 29.914 12 LEU D C 1
ATOM 6237 O O . LEU D 1 31 ? -34.657 -16.135 -6.017 1.000 28.956 12 LEU D O 1
ATOM 6253 N N . LEU D 1 32 ? -36.011 -17.706 -6.956 1.000 29.184 13 LEU D N 1
ATOM 6254 C CA . LEU D 1 32 ? -34.976 -18.660 -7.207 1.000 24.582 13 LEU D CA 1
ATOM 6255 C C . LEU D 1 32 ? -35.012 -18.889 -8.692 1.000 31.030 13 LEU D C 1
ATOM 6256 O O . LEU D 1 32 ? -36.057 -19.375 -9.150 1.000 32.889 13 LEU D O 1
ATOM 6272 N N . ILE D 1 33 ? -33.892 -18.621 -9.351 1.000 25.983 14 ILE D N 1
ATOM 6273 C CA . ILE D 1 33 ? -33.689 -18.935 -10.765 1.000 28.717 14 ILE D CA 1
ATOM 6274 C C . ILE D 1 33 ? -32.765 -20.138 -10.840 1.000 27.113 14 ILE D C 1
ATOM 6275 O O . ILE D 1 33 ? -31.575 -20.061 -10.531 1.000 27.805 14 ILE D O 1
ATOM 6291 N N . LYS D 1 34 ? -33.338 -21.284 -11.271 1.000 28.124 15 LYS D N 1
ATOM 6292 C CA . LYS D 1 34 ? -32.558 -22.484 -11.478 1.000 29.797 15 LYS D CA 1
ATOM 6293 C C . LYS D 1 34 ? -32.037 -22.521 -12.899 1.000 28.859 15 LYS D C 1
ATOM 6294 O O . LYS D 1 34 ? -32.787 -22.175 -13.827 1.000 29.453 15 LYS D O 1
ATOM 6313 N N . VAL D 1 35 ? -30.761 -22.923 -13.023 1.000 25.425 16 VAL D N 1
ATOM 6314 C CA . VAL D 1 35 ? -30.015 -22.920 -14.279 1.000 27.520 16 VAL D CA 1
ATOM 6315 C C . VAL D 1 35 ? -29.322 -24.284 -14.346 1.000 24.059 16 VAL D C 1
ATOM 6316 O O . VAL D 1 35 ? -28.108 -24.475 -14.065 1.000 26.893 16 VAL D O 1
ATOM 6329 N N . PRO D 1 36 ? -30.054 -25.317 -14.798 1.000 27.110 17 PRO D N 1
ATOM 6330 C CA . PRO D 1 36 ? -29.523 -26.673 -14.805 1.000 30.257 17 PRO D CA 1
ATOM 6331 C C . PRO D 1 36 ? -28.388 -26.905 -15.771 1.000 30.842 17 PRO D C 1
ATOM 6332 O O . PRO D 1 36 ? -27.553 -27.783 -15.511 1.000 28.150 17 PRO D O 1
ATOM 6343 N N . THR D 1 37 ? -28.334 -26.087 -16.838 1.000 24.500 18 THR D N 1
ATOM 6344 C CA . THR D 1 37 ? -27.201 -26.086 -17.691 1.000 25.751 18 THR D CA 1
ATOM 6345 C C . THR D 1 37 ? -26.758 -24.655 -18.048 1.000 26.203 18 THR D C 1
ATOM 6346 O O . THR D 1 37 ? -27.562 -23.883 -18.534 1.000 28.009 18 THR D O 1
ATOM 6357 N N . GLU D 1 38 ? -25.494 -24.401 -17.838 1.000 28.190 19 GLU D N 1
ATOM 6358 C CA . GLU D 1 38 ? -24.827 -23.189 -18.224 1.000 29.143 19 GLU D CA 1
ATOM 6359 C C . GLU D 1 38 ? -23.596 -23.634 -18.992 1.000 28.996 19 GLU D C 1
ATOM 6360 O O . GLU D 1 38 ? -22.739 -24.294 -18.447 1.000 33.041 19 GLU D O 1
ATOM 6372 N N . ILE D 1 39 ? -23.577 -23.250 -20.275 1.000 31.468 20 ILE D N 1
ATOM 6373 C CA . ILE D 1 39 ? -22.531 -23.608 -21.228 1.000 34.203 20 ILE D CA 1
ATOM 6374 C C . ILE D 1 39 ? -21.577 -22.432 -21.404 1.000 36.381 20 ILE D C 1
ATOM 6375 O O . ILE D 1 39 ? -22.091 -21.327 -21.617 1.000 35.944 20 ILE D O 1
ATOM 6391 N N . VAL D 1 40 ? -20.264 -22.728 -21.309 1.000 35.308 21 VAL D N 1
ATOM 6392 C CA . VAL D 1 40 ? -19.187 -21.779 -21.554 1.000 48.630 21 VAL D CA 1
ATOM 6393 C C . VAL D 1 40 ? -18.914 -21.796 -23.047 1.000 54.827 21 VAL D C 1
ATOM 6394 O O . VAL D 1 40 ? -18.275 -22.731 -23.527 1.000 61.433 21 VAL D O 1
ATOM 6407 N N . VAL D 1 41 ? -19.468 -20.787 -23.742 1.000 48.577 22 VAL D N 1
ATOM 6408 C CA . VAL D 1 41 ? -19.350 -20.687 -25.182 1.000 52.032 22 VAL D CA 1
ATOM 6409 C C . VAL D 1 41 ? -17.951 -20.181 -25.516 1.000 60.516 22 VAL D C 1
ATOM 6410 O O . VAL D 1 41 ? -17.344 -20.651 -26.461 1.000 59.440 22 VAL D O 1
ATOM 6423 N N . LYS D 1 42 ? -17.379 -19.326 -24.685 1.000 53.491 23 LYS D N 1
ATOM 6424 C CA . LYS D 1 42 ? -16.135 -18.667 -25.050 1.000 56.886 23 LYS D CA 1
ATOM 6425 C C . LYS D 1 42 ? -15.393 -18.371 -23.755 1.000 61.673 23 LYS D C 1
ATOM 6426 O O . LYS D 1 42 ? -15.980 -17.820 -22.826 1.000 45.206 23 LYS D O 1
ATOM 6445 N N . VAL D 1 43 ? -14.142 -18.832 -23.671 1.000 57.195 24 VAL D N 1
ATOM 6446 C CA . VAL D 1 43 ? -13.265 -18.540 -22.551 1.000 57.286 24 VAL D CA 1
ATOM 6447 C C . VAL D 1 43 ? -11.865 -18.228 -23.086 1.000 70.288 24 VAL D C 1
ATOM 6448 O O . VAL D 1 43 ? -11.281 -19.029 -23.809 1.000 65.196 24 VAL D O 1
ATOM 6461 N N . VAL D 1 44 ? -11.362 -17.026 -22.772 1.000 65.145 25 VAL D N 1
ATOM 6462 C CA . VAL D 1 44 ? -10.000 -16.622 -23.086 1.000 61.708 25 VAL D CA 1
ATOM 6463 C C . VAL D 1 44 ? -9.301 -16.362 -21.756 1.000 66.001 25 VAL D C 1
ATOM 6464 O O . VAL D 1 44 ? -9.727 -15.477 -21.031 1.000 53.377 25 VAL D O 1
ATOM 6477 N N . ASP D 1 45 ? -8.284 -17.171 -21.440 1.000 61.200 26 ASP D N 1
ATOM 6478 C CA . ASP D 1 45 ? -7.656 -17.212 -20.126 1.000 76.299 26 ASP D CA 1
ATOM 6479 C C . ASP D 1 45 ? -6.173 -17.560 -20.283 1.000 81.124 26 ASP D C 1
ATOM 6480 O O . ASP D 1 45 ? -5.785 -18.189 -21.267 1.000 82.143 26 ASP D O 1
ATOM 6489 N N . ASP D 1 46 ? -5.355 -17.127 -19.312 1.000 79.247 27 ASP D N 1
ATOM 6490 C CA . ASP D 1 46 ? -3.975 -17.574 -19.173 1.000 75.294 27 ASP D CA 1
ATOM 6491 C C . ASP D 1 46 ? -3.836 -18.427 -17.902 1.000 65.708 27 ASP D C 1
ATOM 6492 O O . ASP D 1 46 ? -2.842 -18.333 -17.198 1.000 71.073 27 ASP D O 1
ATOM 6501 N N . VAL D 1 47 ? -4.834 -19.268 -17.599 1.000 69.409 28 VAL D N 1
ATOM 6502 C CA . VAL D 1 47 ? -4.814 -20.080 -16.390 1.000 78.604 28 VAL D CA 1
ATOM 6503 C C . VAL D 1 47 ? -4.042 -21.354 -16.717 1.000 94.838 28 VAL D C 1
ATOM 6504 O O . VAL D 1 47 ? -4.424 -22.102 -17.614 1.000 94.849 28 VAL D O 1
ATOM 6517 N N . ASP D 1 48 ? -2.929 -21.569 -16.010 1.000 108.352 29 ASP D N 1
ATOM 6518 C CA . ASP D 1 48 ? -2.188 -22.808 -16.142 1.000 104.889 29 ASP D CA 1
ATOM 6519 C C . ASP D 1 48 ? -3.061 -23.922 -15.576 1.000 99.182 29 ASP D C 1
ATOM 6520 O O . ASP D 1 48 ? -3.284 -23.962 -14.367 1.000 92.253 29 ASP D O 1
ATOM 6529 N N . VAL D 1 49 ? -3.577 -24.775 -16.479 1.000 110.810 30 VAL D N 1
ATOM 6530 C CA . VAL D 1 49 ? -4.534 -25.822 -16.140 1.000 110.895 30 VAL D CA 1
ATOM 6531 C C . VAL D 1 49 ? -3.892 -26.743 -15.107 1.000 112.189 30 VAL D C 1
ATOM 6532 O O . VAL D 1 49 ? -4.557 -27.130 -14.150 1.000 115.691 30 VAL D O 1
ATOM 6545 N N . ALA D 1 50 ? -2.592 -27.035 -15.290 1.000 112.250 31 ALA D N 1
ATOM 6546 C CA . ALA D 1 50 ? -1.835 -27.904 -14.400 1.000 112.460 31 ALA D CA 1
ATOM 6547 C C . ALA D 1 50 ? -1.798 -27.312 -12.990 1.000 103.944 31 ALA D C 1
ATOM 6548 O O . ALA D 1 50 ? -2.355 -27.899 -12.066 1.000 98.548 31 ALA D O 1
ATOM 6555 N N . ALA D 1 51 ? -1.160 -26.141 -12.852 1.000 108.525 32 ALA D N 1
ATOM 6556 C CA . ALA D 1 51 ? -1.047 -25.434 -11.582 1.000 105.745 32 ALA D CA 1
ATOM 6557 C C . ALA D 1 51 ? -1.540 -23.999 -11.764 1.000 102.345 32 ALA D C 1
ATOM 6558 O O . ALA D 1 51 ? -0.755 -23.123 -12.137 1.000 80.478 32 ALA D O 1
ATOM 6565 N N . PRO D 1 52 ? -2.858 -23.724 -11.564 1.000 89.080 33 PRO D N 1
ATOM 6566 C CA . PRO D 1 52 ? -3.363 -22.344 -11.562 1.000 75.017 33 PRO D CA 1
ATOM 6567 C C . PRO D 1 52 ? -2.643 -21.510 -10.498 1.000 53.525 33 PRO D C 1
ATOM 6568 O O . PRO D 1 52 ? -2.305 -22.035 -9.435 1.000 57.288 33 PRO D O 1
ATOM 6579 N N . ALA D 1 53 ? -2.384 -20.229 -10.780 1.000 55.089 34 ALA D N 1
ATOM 6580 C CA . ALA D 1 53 ? -1.688 -19.401 -9.815 1.000 60.917 34 ALA D CA 1
ATOM 6581 C C . ALA D 1 53 ? -2.135 -17.951 -9.896 1.000 49.995 34 ALA D C 1
ATOM 6582 O O . ALA D 1 53 ? -2.716 -17.502 -10.870 1.000 52.122 34 ALA D O 1
ATOM 6589 N N . VAL D 1 54 ? -1.714 -17.200 -8.885 1.000 52.139 35 VAL D N 1
ATOM 6590 C CA . VAL D 1 54 ? -1.968 -15.782 -8.735 1.000 48.395 35 VAL D CA 1
ATOM 6591 C C . VAL D 1 54 ? -1.520 -14.964 -9.946 1.000 59.218 35 VAL D C 1
ATOM 6592 O O . VAL D 1 54 ? -0.477 -15.189 -10.529 1.000 62.850 35 VAL D O 1
ATOM 6605 N N . GLY D 1 55 ? -2.299 -13.940 -10.275 1.000 50.248 36 GLY D N 1
ATOM 6606 C CA . GLY D 1 55 ? -2.075 -13.107 -11.435 1.000 53.619 36 GLY D CA 1
ATOM 6607 C C . GLY D 1 55 ? -2.739 -13.636 -12.704 1.000 48.980 36 GLY D C 1
ATOM 6608 O O . GLY D 1 55 ? -2.920 -12.852 -13.640 1.000 54.277 36 GLY D O 1
ATOM 6612 N N . GLN D 1 56 ? -3.107 -14.934 -12.738 1.000 41.588 37 GLN D N 1
ATOM 6613 C CA . GLN D 1 56 ? -3.856 -15.473 -13.853 1.000 47.918 37 GLN D CA 1
ATOM 6614 C C . GLN D 1 56 ? -5.286 -14.923 -13.901 1.000 57.802 37 GLN D C 1
ATOM 6615 O O . GLN D 1 56 ? -5.925 -14.655 -12.867 1.000 53.267 37 GLN D O 1
ATOM 6629 N N . VAL D 1 57 ? -5.762 -14.755 -15.145 1.000 50.296 38 VAL D N 1
ATOM 6630 C CA . VAL D 1 57 ? -7.019 -14.083 -15.447 1.000 54.513 38 VAL D CA 1
ATOM 6631 C C . VAL D 1 57 ? -7.750 -14.867 -16.529 1.000 55.732 38 VAL D C 1
ATOM 6632 O O . VAL D 1 57 ? -7.168 -15.756 -17.157 1.000 50.464 38 VAL D O 1
ATOM 6645 N N . GLY D 1 58 ? -9.038 -14.553 -16.703 1.000 47.565 39 GLY D N 1
ATOM 6646 C CA . GLY D 1 58 ? -9.906 -15.253 -17.624 1.000 45.431 3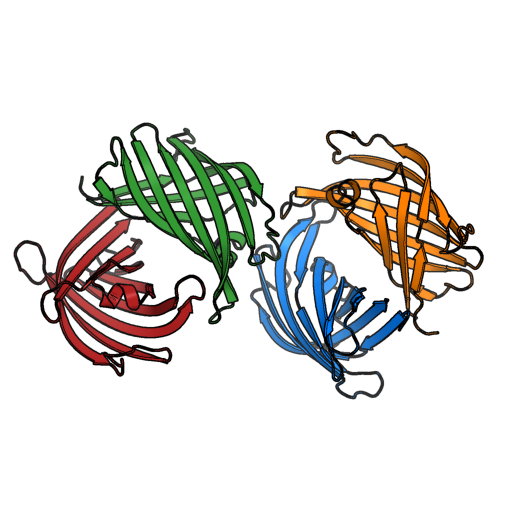9 G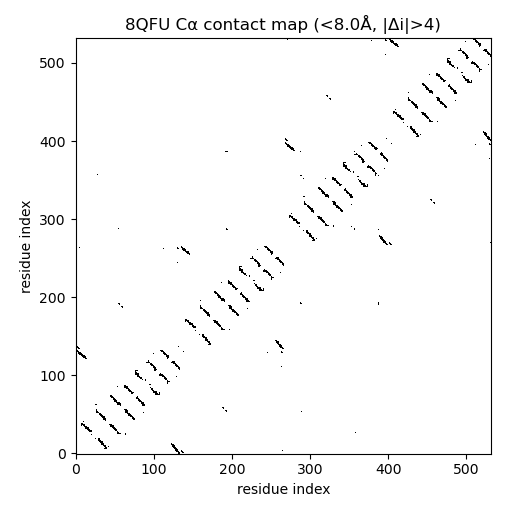LY D CA 1
ATOM 6647 C C . GLY D 1 58 ? -11.094 -14.385 -17.940 1.000 41.833 39 GLY D C 1
ATOM 6648 O O . GLY D 1 58 ? -11.477 -13.533 -17.124 1.000 46.355 39 GLY D O 1
ATOM 6652 N N . LYS D 1 59 ? -11.653 -14.584 -19.115 1.000 41.498 40 LYS D N 1
ATOM 6653 C CA . LYS D 1 59 ? -12.848 -13.901 -19.587 1.000 46.914 40 LYS D CA 1
ATOM 6654 C C . LYS D 1 59 ? -13.784 -15.011 -20.053 1.000 49.104 40 LYS D C 1
ATOM 6655 O O . LYS D 1 59 ? -13.287 -15.974 -20.625 1.000 44.743 40 LYS D O 1
ATOM 6674 N N . PHE D 1 60 ? -15.105 -14.896 -19.814 1.000 40.786 41 PHE D N 1
ATOM 6675 C CA . PHE D 1 60 ? -16.032 -15.940 -20.226 1.000 35.313 41 PHE D CA 1
ATOM 6676 C C . PHE D 1 60 ? -17.302 -15.307 -20.723 1.000 40.010 41 PHE D C 1
ATOM 6677 O O . PHE D 1 60 ? -17.664 -14.240 -20.259 1.000 38.443 41 PHE D O 1
ATOM 6694 N N . ASP D 1 61 ? -17.909 -16.030 -21.681 1.000 31.617 42 ASP D N 1
ATOM 6695 C CA . ASP D 1 61 ? -19.233 -15.806 -22.190 1.000 36.133 42 ASP D CA 1
ATOM 6696 C C . ASP D 1 61 ? -19.972 -17.143 -22.068 1.000 38.709 42 ASP D C 1
ATOM 6697 O O . ASP D 1 61 ? -19.439 -18.182 -22.508 1.000 36.232 42 ASP D O 1
ATOM 6706 N N . ASP D 1 62 ? -21.189 -17.099 -21.511 1.000 34.995 43 ASP D N 1
ATOM 6707 C CA . ASP D 1 62 ? -21.950 -18.310 -21.184 1.000 32.326 43 ASP D CA 1
ATOM 6708 C C . ASP D 1 62 ? -23.341 -18.143 -21.689 1.000 34.360 43 ASP D C 1
ATOM 6709 O O . ASP D 1 62 ? -23.786 -17.029 -21.912 1.000 34.816 43 ASP D O 1
ATOM 6718 N N . GLU D 1 63 ? -23.990 -19.295 -21.987 1.000 28.433 44 GLU D N 1
ATOM 6719 C CA . GLU D 1 63 ? -25.383 -19.336 -22.272 1.000 28.126 44 GLU D CA 1
ATOM 6720 C C . GLU D 1 63 ? -26.056 -20.169 -21.189 1.000 31.293 44 GLU D C 1
ATOM 6721 O O . GLU D 1 63 ? -25.461 -21.181 -20.784 1.000 33.807 44 GLU D O 1
ATOM 6733 N N . LEU D 1 64 ? -27.220 -19.699 -20.747 1.000 30.740 45 LEU D N 1
ATOM 6734 C CA . LEU D 1 64 ? -27.919 -20.254 -19.588 1.000 28.318 45 LEU D CA 1
ATOM 6735 C C . LEU D 1 64 ? -29.214 -20.875 -20.058 1.000 27.816 45 LEU D C 1
ATOM 6736 O O . LEU D 1 64 ? -29.929 -20.280 -20.846 1.000 29.868 45 LEU D O 1
ATOM 6752 N N . TYR D 1 65 ? -29.543 -22.109 -19.547 1.000 25.737 46 TYR D N 1
ATOM 6753 C CA . TYR D 1 65 ? -30.718 -22.809 -19.939 1.000 27.559 46 TYR D CA 1
ATOM 6754 C C . TYR D 1 65 ? -31.544 -23.313 -18.776 1.000 27.012 46 TYR D C 1
ATOM 6755 O O . TYR D 1 65 ? -30.997 -23.667 -17.725 1.000 31.076 46 TYR D O 1
ATOM 6773 N N . ASP D 1 66 ? -32.869 -23.337 -18.961 1.000 27.846 47 ASP D N 1
ATOM 6774 C CA . ASP D 1 66 ? -33.812 -23.780 -17.992 1.000 34.511 47 ASP D CA 1
ATOM 6775 C C . ASP D 1 66 ? -34.057 -25.302 -18.075 1.000 30.865 47 ASP D C 1
ATOM 6776 O O . ASP D 1 66 ? -33.291 -25.977 -18.817 1.000 30.578 47 ASP D O 1
ATOM 6785 N N . GLU D 1 67 ? -35.048 -25.761 -17.310 1.000 33.466 48 GLU D N 1
ATOM 6786 C CA . GLU D 1 67 ? -35.270 -27.189 -17.067 1.000 32.418 48 GLU D CA 1
ATOM 6787 C C . GLU D 1 67 ? -35.760 -27.883 -18.328 1.000 37.469 48 GLU D C 1
ATOM 6788 O O . GLU D 1 67 ? -35.627 -29.103 -18.467 1.000 33.602 48 GLU D O 1
ATOM 6800 N N . ALA D 1 68 ? -36.316 -27.077 -19.234 1.000 33.832 49 ALA D N 1
ATOM 6801 C CA . ALA D 1 68 ? -36.859 -27.576 -20.500 1.000 36.871 49 ALA D CA 1
ATOM 6802 C C . ALA D 1 68 ? -35.815 -27.537 -21.622 1.000 33.429 49 ALA D C 1
ATOM 6803 O O . ALA D 1 68 ? -36.096 -27.788 -22.788 1.000 35.147 49 ALA D O 1
ATOM 6810 N N . GLY D 1 69 ? -34.602 -27.079 -21.345 1.000 26.974 50 GLY D N 1
ATOM 6811 C CA . GLY D 1 69 ? -33.572 -26.877 -22.348 1.000 30.883 50 GLY D CA 1
ATOM 6812 C C . GLY D 1 69 ? -33.704 -25.634 -23.233 1.000 32.446 50 GLY D C 1
ATOM 6813 O O . GLY D 1 69 ? -32.999 -25.543 -24.219 1.000 36.323 50 GLY D O 1
ATOM 6817 N N . ALA D 1 70 ? -34.518 -24.674 -22.797 1.000 32.652 51 ALA D N 1
ATOM 6818 C CA . ALA D 1 70 ? -34.681 -23.406 -23.541 1.000 34.506 51 ALA D CA 1
ATOM 6819 C C . ALA D 1 70 ? -33.687 -22.377 -23.007 1.000 36.480 51 ALA D C 1
ATOM 6820 O O . ALA D 1 70 ? -33.404 -22.347 -21.776 1.000 30.656 51 ALA D O 1
ATOM 6827 N N . GLN D 1 71 ? -33.037 -21.643 -23.916 1.000 34.252 52 GLN D N 1
ATOM 6828 C CA . GLN D 1 71 ? -32.064 -20.641 -23.480 1.000 35.738 52 GLN D CA 1
ATOM 6829 C C . GLN D 1 71 ? -32.797 -19.528 -22.737 1.000 37.944 52 GLN D C 1
ATOM 6830 O O . GLN D 1 71 ? -33.850 -19.076 -23.170 1.000 36.583 52 GLN D O 1
ATOM 6844 N N . ILE D 1 72 ? -32.280 -19.131 -21.567 1.000 32.361 53 ILE D N 1
ATOM 6845 C CA . ILE D 1 72 ? -32.959 -18.098 -20.767 1.000 33.395 53 ILE D CA 1
ATOM 6846 C C . ILE D 1 72 ? -32.084 -16.846 -20.669 1.000 36.610 53 ILE D C 1
ATOM 6847 O O . ILE D 1 72 ? -32.573 -15.826 -20.197 1.000 39.552 53 ILE D O 1
ATOM 6863 N N . GLY D 1 73 ? -30.825 -16.931 -21.056 1.000 33.153 54 GLY D N 1
ATOM 6864 C CA . GLY D 1 73 ? -29.959 -15.796 -21.023 1.000 35.345 54 GLY D CA 1
ATOM 6865 C C . GLY D 1 73 ? -28.533 -16.077 -21.335 1.000 34.022 54 GLY D C 1
ATOM 6866 O O . GLY D 1 73 ? -28.145 -17.153 -21.756 1.000 35.140 54 GLY D O 1
ATOM 6870 N N . THR D 1 74 ? -27.713 -15.065 -21.102 1.000 28.803 55 THR D N 1
ATOM 6871 C CA . THR D 1 74 ? -26.286 -15.173 -21.242 1.000 25.442 55 THR D CA 1
ATOM 6872 C C . THR D 1 74 ? -25.573 -14.557 -20.059 1.000 28.899 55 THR D C 1
ATOM 6873 O O . THR D 1 74 ? -26.169 -13.794 -19.328 1.000 32.472 55 THR D O 1
ATOM 6884 N N . SER D 1 75 ? -24.295 -14.805 -19.951 1.000 30.526 56 SER D N 1
ATOM 6885 C CA . SER D 1 75 ? -23.490 -14.073 -18.993 1.000 33.695 56 SER D CA 1
ATOM 6886 C C . SER D 1 75 ? -22.196 -13.742 -19.649 1.000 36.117 56 SER D C 1
ATOM 6887 O O . SER D 1 75 ? -21.689 -14.555 -20.414 1.000 37.362 56 SER D O 1
ATOM 6895 N N . SER D 1 76 ? -21.649 -12.570 -19.296 1.000 33.929 57 SER D N 1
ATOM 6896 C CA . SER D 1 76 ? -20.310 -12.200 -19.678 1.000 35.243 57 SER D CA 1
ATOM 6897 C C . SER D 1 76 ? -19.582 -11.737 -18.436 1.000 32.240 57 SER D C 1
ATOM 6898 O O . SER D 1 76 ? -20.092 -10.849 -17.700 1.000 36.304 57 SER D O 1
ATOM 6906 N N . GLY D 1 77 ? -18.396 -12.276 -18.222 1.000 31.417 58 GLY D N 1
ATOM 6907 C CA . GLY D 1 77 ? -17.673 -11.859 -17.053 1.000 39.201 58 GLY D CA 1
ATOM 6908 C C . GLY D 1 77 ? -16.215 -12.190 -17.151 1.000 37.629 58 GLY D C 1
ATOM 6909 O O . GLY D 1 77 ? -15.714 -12.540 -18.230 1.000 37.409 58 GLY D O 1
ATOM 6913 N N . ASN D 1 78 ? -15.529 -11.985 -16.037 1.000 33.324 59 ASN D N 1
ATOM 6914 C CA . ASN D 1 78 ? -14.107 -12.174 -16.006 1.000 39.445 59 ASN D CA 1
ATOM 6915 C C . ASN D 1 78 ? -13.721 -12.507 -14.601 1.000 36.604 59 ASN D C 1
ATOM 6916 O O . ASN D 1 78 ? -14.497 -12.280 -13.653 1.000 37.820 59 ASN D O 1
ATOM 6927 N N . PHE D 1 79 ? -12.529 -13.039 -14.450 1.000 32.887 60 PHE D N 1
ATOM 6928 C CA . PHE D 1 79 ? -11.970 -13.356 -13.151 1.000 35.049 60 PHE D CA 1
ATOM 6929 C C . PHE D 1 79 ? -10.478 -13.089 -13.125 1.000 42.850 60 PHE D C 1
ATOM 6930 O O . PHE D 1 79 ? -9.870 -13.000 -14.200 1.000 41.284 60 PHE D O 1
ATOM 6947 N N . ARG D 1 80 ? -9.964 -12.930 -11.898 1.000 40.077 61 ARG D N 1
ATOM 6948 C CA . ARG D 1 80 ? -8.526 -12.868 -11.598 1.000 44.182 61 ARG D CA 1
ATOM 6949 C C . ARG D 1 80 ? -8.195 -13.601 -10.316 1.000 42.295 61 ARG D C 1
ATOM 6950 O O . ARG D 1 80 ? -8.809 -13.388 -9.271 1.000 40.449 61 ARG D O 1
ATOM 6971 N N . ILE D 1 81 ? -7.150 -14.442 -10.342 1.000 37.368 62 ILE D N 1
ATOM 6972 C CA . ILE D 1 81 ? -6.686 -15.119 -9.169 1.000 36.408 62 ILE D CA 1
ATOM 6973 C C . ILE D 1 81 ? -5.819 -14.109 -8.416 1.000 47.169 62 ILE D C 1
ATOM 6974 O O . ILE D 1 81 ? -4.994 -13.430 -9.031 1.000 49.079 62 ILE D O 1
ATOM 6990 N N . GLU D 1 82 ? -6.069 -13.935 -7.108 1.000 42.314 63 GLU D N 1
ATOM 6991 C CA . GLU D 1 82 ? -5.548 -12.775 -6.405 1.000 43.884 63 GLU D CA 1
ATOM 6992 C C . GLU D 1 82 ? -4.569 -13.163 -5.316 1.000 42.823 63 GLU D C 1
ATOM 6993 O O . GLU D 1 82 ? -3.620 -12.432 -5.076 1.000 51.565 63 GLU D O 1
ATOM 7005 N N . TYR D 1 83 ? -4.857 -14.196 -4.557 1.000 40.460 64 TYR D N 1
ATOM 7006 C CA . TYR D 1 83 ? -4.066 -14.510 -3.390 1.000 40.663 64 TYR D CA 1
ATOM 7007 C C . TYR D 1 83 ? -4.365 -15.922 -2.933 1.000 44.181 64 TYR D C 1
ATOM 7008 O O . TYR D 1 83 ? -5.377 -16.498 -3.283 1.000 46.211 64 TYR D O 1
ATOM 7026 N N . VAL D 1 84 ? -3.426 -16.483 -2.176 1.000 41.264 65 VAL D N 1
ATOM 7027 C CA . VAL D 1 84 ? -3.497 -17.797 -1.584 1.000 43.920 65 VAL D CA 1
ATOM 7028 C C . VAL D 1 84 ? -3.905 -17.612 -0.134 1.000 44.716 65 VAL D C 1
ATOM 7029 O O . VAL D 1 84 ? -3.281 -16.876 0.645 1.000 43.509 65 VAL D O 1
ATOM 7042 N N . ARG D 1 85 ? -5.020 -18.240 0.203 1.000 44.818 66 ARG D N 1
ATOM 7043 C CA . ARG D 1 85 ? -5.557 -18.205 1.544 1.000 50.457 66 ARG D CA 1
ATOM 7044 C C . ARG D 1 85 ? -4.671 -19.097 2.387 1.000 48.642 66 ARG D C 1
ATOM 7045 O O . ARG D 1 85 ? -4.495 -20.246 2.030 1.000 50.962 66 ARG D O 1
ATOM 7066 N N . PRO D 1 86 ? -4.086 -18.597 3.497 1.000 48.523 67 PRO D N 1
ATOM 7067 C CA . PRO D 1 86 ? -3.102 -19.386 4.258 1.000 51.382 67 PRO D CA 1
ATOM 7068 C C . PRO D 1 86 ? -3.672 -20.549 5.043 1.000 54.691 67 PRO D C 1
ATOM 7069 O O . PRO D 1 86 ? -2.946 -21.484 5.310 1.000 65.874 67 PRO D O 1
ATOM 7080 N N . THR D 1 87 ? -4.970 -20.544 5.353 1.000 54.260 68 THR D N 1
ATOM 7081 C CA . THR D 1 87 ? -5.582 -21.582 6.186 1.000 48.317 68 THR D CA 1
ATOM 7082 C C . THR D 1 87 ? -5.730 -22.946 5.505 1.000 55.266 68 THR D C 1
ATOM 7083 O O . THR D 1 87 ? -5.868 -23.949 6.196 1.000 58.502 68 THR D O 1
ATOM 7094 N N . ASP D 1 88 ? -5.826 -22.962 4.174 1.000 50.053 69 ASP D N 1
ATOM 7095 C CA . ASP D 1 88 ? -6.133 -24.161 3.437 1.000 45.399 69 ASP D CA 1
ATOM 7096 C C . ASP D 1 88 ? -5.469 -24.172 2.059 1.000 43.217 69 ASP D C 1
ATOM 7097 O O . ASP D 1 88 ? -5.733 -25.071 1.265 1.000 50.862 69 ASP D O 1
ATOM 7106 N N . GLY D 1 89 ? -4.665 -23.167 1.734 1.000 45.161 70 GLY D N 1
ATOM 7107 C CA . GLY D 1 89 ? -4.094 -23.011 0.410 1.000 49.528 70 GLY D CA 1
ATOM 7108 C C . GLY D 1 89 ? -5.108 -22.667 -0.686 1.000 54.186 70 GLY D C 1
ATOM 7109 O O . GLY D 1 89 ? -4.759 -22.682 -1.862 1.000 44.439 70 GLY D O 1
ATOM 7113 N N . GLY D 1 90 ? -6.317 -22.200 -0.333 1.000 50.626 71 GLY D N 1
ATOM 7114 C CA . GLY D 1 90 ? -7.251 -21.806 -1.374 1.000 40.311 71 GLY D CA 1
ATOM 7115 C C . GLY D 1 90 ? -6.662 -20.763 -2.309 1.000 37.787 71 GLY D C 1
ATOM 7116 O O . GLY D 1 90 ? -5.918 -19.878 -1.875 1.000 45.164 71 GLY D O 1
ATOM 7120 N N . LEU D 1 91 ? -7.018 -20.860 -3.593 1.000 38.297 72 LEU D N 1
ATOM 7121 C CA . LEU D 1 91 ? -6.686 -19.878 -4.597 1.000 40.608 72 LEU D CA 1
ATOM 7122 C C . LEU D 1 91 ? -7.847 -18.906 -4.748 1.000 38.256 72 LEU D C 1
ATOM 7123 O O . LEU D 1 91 ? -8.716 -19.071 -5.612 1.000 35.056 72 LEU D O 1
ATOM 7139 N N . LEU D 1 92 ? -7.786 -17.837 -3.955 1.000 39.192 73 LEU D N 1
ATOM 7140 C CA . LEU D 1 92 ? -8.912 -16.930 -3.848 1.000 40.217 73 LEU D CA 1
ATOM 7141 C C . LEU D 1 92 ? -8.919 -16.032 -5.067 1.000 39.205 73 LEU D C 1
ATOM 7142 O O . LEU D 1 92 ? -7.971 -15.299 -5.318 1.000 38.618 73 LEU D O 1
ATOM 7158 N N . THR D 1 93 ? -10.025 -16.066 -5.804 1.000 32.037 74 THR D N 1
ATOM 7159 C CA . THR D 1 93 ? -10.173 -15.503 -7.121 1.000 36.051 74 THR D CA 1
ATOM 7160 C C . THR D 1 93 ? -11.373 -14.570 -7.060 1.000 38.742 74 THR D C 1
ATOM 7161 O O . THR D 1 93 ? -12.414 -14.931 -6.481 1.000 36.918 74 THR D O 1
ATOM 7172 N N . TYR D 1 94 ? -11.234 -13.407 -7.679 1.000 36.039 75 TYR D N 1
ATOM 7173 C CA . TYR D 1 94 ? -12.319 -12.449 -7.769 1.000 35.988 75 TYR D CA 1
ATOM 7174 C C . TYR D 1 94 ? -13.004 -12.517 -9.118 1.000 40.853 75 TYR D C 1
ATOM 7175 O O . TYR D 1 94 ? -12.348 -12.343 -10.171 1.000 34.492 75 TYR D O 1
ATOM 7193 N N . PHE D 1 95 ? -14.345 -12.771 -9.057 1.000 30.158 76 PHE D N 1
ATOM 7194 C CA . PHE D 1 95 ? -15.223 -12.905 -10.205 1.000 29.515 76 PHE D CA 1
ATOM 7195 C C . PHE D 1 95 ? -16.102 -11.685 -10.359 1.000 30.921 76 PHE D C 1
ATOM 7196 O O . PHE D 1 95 ? -16.571 -11.174 -9.338 1.000 30.930 76 PHE D O 1
ATOM 7213 N N . GLN D 1 96 ? -16.385 -11.282 -11.580 1.000 30.413 77 GLN D N 1
ATOM 7214 C CA . GLN D 1 96 ? -17.282 -10.203 -11.915 1.000 30.252 77 GLN D CA 1
ATOM 7215 C C . GLN D 1 96 ? -18.038 -10.594 -13.155 1.000 30.442 77 GLN D C 1
ATOM 7216 O O . GLN D 1 96 ? -17.421 -11.094 -14.106 1.000 39.434 77 GLN D O 1
ATOM 7230 N N . GLU D 1 97 ? -19.345 -10.435 -13.179 1.000 27.367 78 GLU D N 1
ATOM 7231 C CA . GLU D 1 97 ? -20.078 -10.772 -14.378 1.000 30.661 78 GLU D CA 1
ATOM 7232 C C . GLU D 1 97 ? -21.392 -10.011 -14.417 1.000 29.683 78 GLU D C 1
ATOM 7233 O O . GLU D 1 97 ? -21.913 -9.535 -13.437 1.000 31.523 78 GLU D O 1
ATOM 7245 N N . ASP D 1 98 ? -21.914 -9.891 -15.599 1.000 27.556 79 ASP D N 1
ATOM 7246 C CA . ASP D 1 98 ? -23.238 -9.414 -15.873 1.000 29.825 79 ASP D CA 1
ATOM 7247 C C . ASP D 1 98 ? -24.032 -10.517 -16.542 1.000 34.983 79 ASP D C 1
ATOM 7248 O O . ASP D 1 98 ? -23.613 -11.028 -17.611 1.000 32.540 79 ASP D O 1
ATOM 7257 N N . ILE D 1 99 ? -25.141 -10.849 -15.926 1.000 28.027 80 ILE D N 1
ATOM 7258 C CA . ILE D 1 99 ? -26.023 -11.898 -16.384 1.000 29.101 80 ILE D CA 1
ATOM 7259 C C . ILE D 1 99 ? -27.253 -11.254 -16.999 1.000 29.846 80 ILE D C 1
ATOM 7260 O O . ILE D 1 99 ? -28.094 -10.621 -16.326 1.000 30.137 80 ILE D O 1
ATOM 7276 N N . THR D 1 100 ? -27.383 -11.438 -18.348 1.000 30.836 81 THR D N 1
ATOM 7277 C CA . THR D 1 100 ? -28.520 -10.873 -19.074 1.000 29.752 81 THR D CA 1
ATOM 7278 C C . THR D 1 100 ? -29.540 -11.947 -19.330 1.000 30.076 81 THR D C 1
ATOM 7279 O O . THR D 1 100 ? -29.327 -12.821 -20.190 1.000 32.145 81 THR D O 1
ATOM 7290 N N . LEU D 1 101 ? -30.700 -11.825 -18.707 1.000 32.043 82 LEU D N 1
ATOM 7291 C CA . LEU D 1 101 ? -31.763 -12.764 -18.892 1.000 34.323 82 LEU D CA 1
ATOM 7292 C C . LEU D 1 101 ? -32.747 -12.035 -19.784 1.000 44.620 82 LEU D C 1
ATOM 7293 O O . LEU D 1 101 ? -32.561 -10.830 -20.059 1.000 37.356 82 LEU D O 1
ATOM 7309 N N . SER D 1 102 ? -33.730 -12.813 -20.198 1.000 37.471 83 SER D N 1
ATOM 7310 C CA . SER D 1 102 ? -34.828 -12.399 -21.049 1.000 45.177 83 SER D CA 1
ATOM 7311 C C . SER D 1 102 ? -35.549 -11.151 -20.526 1.000 40.698 83 SER D C 1
ATOM 7312 O O . SER D 1 102 ? -36.026 -10.348 -21.313 1.000 39.986 83 SER D O 1
ATOM 7320 N N . ASP D 1 103 ? -35.638 -10.989 -19.208 1.000 36.334 84 ASP D N 1
ATOM 7321 C CA . ASP D 1 103 ? -36.488 -10.006 -18.594 1.000 38.010 84 ASP D CA 1
ATOM 7322 C C . ASP D 1 103 ? -35.718 -9.098 -17.607 1.000 30.216 84 ASP D C 1
ATOM 7323 O O . ASP D 1 103 ? -36.367 -8.378 -16.861 1.000 32.781 84 ASP D O 1
ATOM 7332 N N . GLY D 1 104 ? -34.408 -9.073 -17.677 1.000 31.614 85 GLY D N 1
ATOM 7333 C CA . GLY D 1 104 ? -33.636 -8.134 -16.852 1.000 32.436 85 GLY D CA 1
ATOM 7334 C C . GLY D 1 104 ? -32.209 -8.556 -16.773 1.000 27.975 85 GLY D C 1
ATOM 7335 O O . GLY D 1 104 ? -31.832 -9.611 -17.223 1.000 32.677 85 GLY D O 1
ATOM 7339 N N . VAL D 1 105 ? -31.425 -7.756 -16.068 1.000 22.975 86 VAL D N 1
ATOM 7340 C CA . VAL D 1 105 ? -30.012 -7.950 -15.932 1.000 23.134 86 VAL D CA 1
ATOM 7341 C C . VAL D 1 105 ? -29.622 -8.004 -14.448 1.000 28.193 86 VAL D C 1
ATOM 7342 O O . VAL D 1 105 ? -30.220 -7.302 -13.617 1.000 25.119 86 VAL D O 1
ATOM 7355 N N . ILE D 1 106 ? -28.664 -8.887 -14.156 1.000 28.937 87 ILE D N 1
ATOM 7356 C CA . ILE D 1 106 ? -28.206 -9.134 -12.805 1.000 25.271 87 ILE D CA 1
ATOM 7357 C C . ILE D 1 106 ? -26.707 -9.031 -12.828 1.000 25.537 87 ILE D C 1
ATOM 7358 O O . ILE D 1 106 ? -26.072 -9.774 -13.531 1.000 29.552 87 ILE D O 1
ATOM 7374 N N . HIS D 1 107 ? -26.162 -8.160 -11.988 1.000 23.367 88 HIS D N 1
ATOM 7375 C CA . HIS D 1 107 ? -24.733 -8.094 -11.813 1.000 23.942 88 HIS D CA 1
ATOM 7376 C C . HIS D 1 107 ? -24.375 -9.046 -10.662 1.000 28.333 88 HIS D C 1
ATOM 7377 O O . HIS D 1 107 ? -25.109 -9.139 -9.682 1.000 31.602 88 HIS D O 1
ATOM 7392 N N . ALA D 1 108 ? -23.210 -9.656 -10.732 1.000 26.283 89 ALA D N 1
ATOM 7393 C CA . ALA D 1 108 ? -22.645 -10.422 -9.656 1.000 27.936 89 ALA D CA 1
ATOM 7394 C C . ALA D 1 108 ? -21.143 -10.338 -9.598 1.000 31.975 89 ALA D C 1
ATOM 7395 O O . ALA D 1 108 ? -20.454 -10.331 -10.599 1.000 32.213 89 ALA D O 1
ATOM 7402 N N . GLU D 1 109 ? -20.612 -10.285 -8.380 1.000 24.139 90 GLU D N 1
ATOM 7403 C CA . GLU D 1 109 ? -19.166 -10.220 -8.144 1.000 27.845 90 GLU D CA 1
ATOM 7404 C C . GLU D 1 109 ? -18.845 -10.660 -6.758 1.000 29.431 90 GLU D C 1
ATOM 7405 O O . GLU D 1 109 ? -19.533 -10.379 -5.776 1.000 27.511 90 GLU D O 1
ATOM 7417 N N . GLY D 1 110 ? -17.645 -11.192 -6.633 1.000 27.221 91 GLY D N 1
ATOM 7418 C CA . GLY D 1 110 ? -17.099 -11.576 -5.376 1.000 27.913 91 GLY D CA 1
ATOM 7419 C C . GLY D 1 110 ? -16.109 -12.701 -5.465 1.000 29.773 91 GLY D C 1
ATOM 7420 O O . GLY D 1 110 ? -15.701 -13.015 -6.571 1.000 29.571 91 GLY D O 1
ATOM 7424 N N . TRP D 1 111 ? -15.856 -13.274 -4.295 1.000 29.517 92 TRP D N 1
ATOM 7425 C CA . TRP D 1 111 ? -14.739 -14.180 -4.056 1.000 30.133 92 TRP D CA 1
ATOM 7426 C C . TRP D 1 111 ? -15.147 -15.633 -4.299 1.000 34.132 92 TRP D C 1
ATOM 7427 O O . TRP D 1 111 ? -16.167 -16.038 -3.811 1.000 30.789 92 TRP D O 1
ATOM 7448 N N . ALA D 1 112 ? -14.224 -16.481 -4.834 1.000 32.164 93 ALA D N 1
ATOM 7449 C CA . ALA D 1 112 ? -14.379 -17.927 -4.803 1.000 33.598 93 ALA D CA 1
ATOM 7450 C C . ALA D 1 112 ? -13.005 -18.597 -4.851 1.000 32.596 93 ALA D C 1
ATOM 7451 O O . ALA D 1 112 ? -12.095 -17.984 -5.349 1.000 36.121 93 ALA D O 1
ATOM 7458 N N . ASP D 1 113 ? -12.937 -19.767 -4.256 1.000 32.108 94 ASP D N 1
ATOM 7459 C CA . ASP D 1 113 ? -11.730 -20.582 -4.195 1.000 34.515 94 ASP D CA 1
ATOM 7460 C C . ASP D 1 113 ? -11.592 -21.303 -5.542 1.000 35.053 94 ASP D C 1
ATOM 7461 O O . ASP D 1 113 ? -12.447 -22.089 -5.910 1.000 33.305 94 ASP D O 1
ATOM 7470 N N . PHE D 1 114 ? -10.593 -20.935 -6.367 1.000 39.036 95 PHE D N 1
ATOM 7471 C CA . PHE D 1 114 ? -10.389 -21.612 -7.653 1.000 41.110 95 PHE D CA 1
ATOM 7472 C C . PHE D 1 114 ? -10.166 -23.121 -7.509 1.000 37.890 95 PHE D C 1
ATOM 7473 O O . PHE D 1 114 ? -10.454 -23.866 -8.470 1.000 40.483 95 PHE D O 1
ATOM 7490 N N . ASN D 1 115 ? -9.766 -23.606 -6.341 1.000 38.479 96 ASN D N 1
ATOM 7491 C CA . ASN D 1 115 ? -9.614 -25.041 -6.144 1.000 48.492 96 ASN D CA 1
ATOM 7492 C C . ASN D 1 115 ? -11.002 -25.691 -6.090 1.000 50.236 96 ASN D C 1
ATOM 7493 O O . ASN D 1 115 ? -11.209 -26.822 -6.532 1.000 42.962 96 ASN D O 1
ATOM 7504 N N . ASP D 1 116 ? -12.006 -24.976 -5.569 1.000 41.773 97 ASP D N 1
ATOM 7505 C CA . ASP D 1 116 ? -13.374 -25.490 -5.653 1.000 35.838 97 ASP D CA 1
ATOM 7506 C C . ASP D 1 116 ? -13.877 -25.461 -7.093 1.000 35.297 97 ASP D C 1
ATOM 7507 O O . ASP D 1 116 ? -14.585 -26.356 -7.508 1.000 39.812 97 ASP D O 1
ATOM 7516 N N . VAL D 1 117 ? -13.587 -24.391 -7.832 1.000 31.910 98 VAL D N 1
ATOM 7517 C CA . VAL D 1 117 ? -13.983 -24.251 -9.202 1.000 35.262 98 VAL D CA 1
ATOM 7518 C C . VAL D 1 117 ? -13.526 -25.531 -9.914 1.000 38.465 98 VAL D C 1
ATOM 7519 O O . VAL D 1 117 ? -14.347 -26.218 -10.506 1.000 37.149 98 VAL D O 1
ATOM 7532 N N . ARG D 1 118 ? -12.277 -25.914 -9.651 1.000 38.537 99 ARG D N 1
ATOM 7533 C CA . ARG D 1 118 ? -11.667 -26.968 -10.483 1.000 45.273 99 ARG D CA 1
ATOM 7534 C C . ARG D 1 118 ? -12.042 -28.359 -9.993 1.000 41.008 99 ARG D C 1
ATOM 7535 O O . ARG D 1 118 ? -11.801 -29.321 -10.708 1.000 42.078 99 ARG D O 1
ATOM 7556 N N . THR D 1 119 ? -12.564 -28.514 -8.784 1.000 38.801 100 THR D N 1
ATOM 7557 C CA . THR D 1 119 ? -12.986 -29.815 -8.300 1.000 41.371 100 THR D CA 1
ATOM 7558 C C . THR D 1 119 ? -14.515 -29.974 -8.291 1.000 36.462 100 THR D C 1
ATOM 7559 O O . THR D 1 119 ? -15.058 -30.729 -7.497 1.000 37.857 100 THR D O 1
ATOM 7570 N N . SER D 1 120 ? -15.231 -29.134 -9.069 1.000 36.275 101 SER D N 1
ATOM 7571 C CA . SER D 1 120 ? -16.670 -29.281 -9.256 1.000 38.441 101 SER D CA 1
ATOM 7572 C C . SER D 1 120 ? -17.442 -29.139 -7.948 1.000 38.697 101 SER D C 1
ATOM 7573 O O . SER D 1 120 ? -18.447 -29.815 -7.777 1.000 37.935 101 SER D O 1
ATOM 7581 N N . LYS D 1 121 ? -17.033 -28.198 -7.094 1.000 33.133 102 LYS D N 1
ATOM 7582 C CA . LYS D 1 121 ? -17.757 -27.830 -5.890 1.000 34.503 102 LYS D CA 1
ATOM 7583 C C . LYS D 1 121 ? -18.433 -26.482 -6.124 1.000 29.184 102 LYS D C 1
ATOM 7584 O O . LYS D 1 121 ? -17.986 -25.780 -6.999 1.000 31.167 102 LYS D O 1
ATOM 7603 N N . TRP D 1 122 ? -19.559 -26.284 -5.431 1.000 31.143 103 TRP D N 1
ATOM 7604 C CA . TRP D 1 122 ? -20.282 -25.030 -5.581 1.000 27.937 103 TRP D CA 1
ATOM 7605 C C . TRP D 1 122 ? -19.422 -23.845 -5.130 1.000 29.650 103 TRP D C 1
ATOM 7606 O O . TRP D 1 122 ? -18.745 -23.953 -4.115 1.000 31.795 103 TRP D O 1
ATOM 7627 N N . VAL D 1 123 ? -19.529 -22.719 -5.852 1.000 28.284 104 VAL D N 1
ATOM 7628 C CA . VAL D 1 123 ? -18.967 -21.424 -5.467 1.000 29.672 104 VAL D CA 1
ATOM 7629 C C . VAL D 1 123 ? -20.123 -20.431 -5.562 1.000 27.843 104 VAL D C 1
ATOM 7630 O O . VAL D 1 123 ? -21.191 -20.743 -6.074 1.000 25.145 104 VAL D O 1
ATOM 7643 N N . PHE D 1 124 ? -19.943 -19.267 -4.945 1.000 27.804 105 PHE D N 1
ATOM 7644 C CA . PHE D 1 124 ? -21.048 -18.327 -4.855 1.000 22.396 105 PHE D CA 1
ATOM 7645 C C . PHE D 1 124 ? -20.453 -16.936 -4.614 1.000 27.632 105 PHE D C 1
ATOM 7646 O O . PHE D 1 124 ? -19.386 -16.827 -4.022 1.000 27.722 105 PHE D O 1
ATOM 7663 N N . TYR D 1 125 ? -21.231 -15.908 -4.901 1.000 24.560 106 TYR D N 1
ATOM 7664 C CA . TYR D 1 125 ? -20.874 -14.529 -4.583 1.000 24.745 106 TYR D CA 1
ATOM 7665 C C . TYR D 1 125 ? -22.098 -13.697 -4.715 1.000 24.399 106 TYR D C 1
ATOM 7666 O O . TYR D 1 125 ? -23.118 -14.096 -5.325 1.000 23.799 106 TYR D O 1
ATOM 7684 N N . PRO D 1 126 ? -22.099 -12.493 -4.078 1.000 24.423 107 PRO D N 1
ATOM 7685 C CA . PRO D 1 126 ? -23.277 -11.622 -4.170 1.000 25.260 107 PRO D CA 1
ATOM 7686 C C . PRO D 1 126 ? -23.694 -11.261 -5.570 1.000 24.139 107 PRO D C 1
ATOM 7687 O O . PRO D 1 126 ? -22.891 -11.079 -6.462 1.000 27.855 107 PRO D O 1
ATOM 7698 N N . ALA D 1 127 ? -25.008 -11.082 -5.718 1.000 23.560 108 ALA D N 1
ATOM 7699 C CA . ALA D 1 127 ? -25.650 -10.652 -6.924 1.000 24.700 108 ALA D CA 1
ATOM 7700 C C . ALA D 1 127 ? -26.575 -9.506 -6.621 1.000 25.461 108 ALA D C 1
ATOM 7701 O O . ALA D 1 127 ? -27.136 -9.414 -5.531 1.000 25.656 108 ALA D O 1
ATOM 7708 N N . THR D 1 128 ? -26.695 -8.570 -7.595 1.000 24.156 109 THR D N 1
ATOM 7709 C CA . THR D 1 128 ? -27.526 -7.389 -7.512 1.000 26.760 109 THR D CA 1
ATOM 7710 C C . THR D 1 128 ? -28.312 -7.249 -8.811 1.000 26.789 109 THR D C 1
ATOM 7711 O O . THR D 1 128 ? -27.702 -7.186 -9.870 1.000 28.169 109 THR D O 1
ATOM 7722 N N . GLY D 1 129 ? -29.626 -7.223 -8.746 1.000 23.870 110 GLY D N 1
ATOM 7723 C CA . GLY D 1 129 ? -30.476 -6.929 -9.882 1.000 28.546 110 GLY D CA 1
ATOM 7724 C C . GLY D 1 129 ? -30.285 -5.448 -10.290 1.000 28.959 110 GLY D C 1
ATOM 7725 O O . GLY D 1 129 ? -30.292 -4.582 -9.417 1.000 30.051 110 GLY D O 1
ATOM 7729 N N . VAL D 1 130 ? -29.974 -5.211 -11.571 1.000 26.357 111 VAL D N 1
ATOM 7730 C CA . VAL D 1 130 ? -29.752 -3.841 -12.069 1.000 25.677 111 VAL D CA 1
ATOM 7731 C C . VAL D 1 130 ? -30.778 -3.403 -13.093 1.000 31.338 111 VAL D C 1
ATOM 7732 O O . VAL D 1 130 ? -30.920 -2.186 -13.286 1.000 30.783 111 VAL D O 1
ATOM 7745 N N . SER D 1 131 ? -31.621 -4.282 -13.659 1.000 26.593 112 SER D N 1
ATOM 7746 C CA . SER D 1 131 ? -32.696 -3.826 -14.533 1.000 31.799 112 SER D CA 1
ATOM 7747 C C . SER D 1 131 ? -33.780 -4.846 -14.714 1.000 37.387 112 SER D C 1
ATOM 7748 O O . SER D 1 131 ? -33.586 -6.030 -14.394 1.000 30.892 112 SER D O 1
ATOM 7756 N N . GLY D 1 132 ? -34.941 -4.351 -15.189 1.000 30.330 113 GLY D N 1
ATOM 7757 C CA . GLY D 1 132 ? -36.103 -5.135 -15.497 1.000 31.767 113 GLY D CA 1
ATOM 7758 C C . GLY D 1 132 ? -36.664 -5.781 -14.230 1.000 34.051 113 GLY D C 1
ATOM 7759 O O . GLY D 1 132 ? -36.817 -5.122 -13.214 1.000 31.779 113 GLY D O 1
ATOM 7763 N N . ARG D 1 133 ? -37.015 -7.054 -14.340 1.000 30.427 114 ARG D N 1
ATOM 7764 C CA . ARG D 1 133 ? -37.636 -7.803 -13.262 1.000 34.329 114 ARG D CA 1
ATOM 7765 C C . ARG D 1 133 ? -36.778 -7.717 -11.994 1.000 27.743 114 ARG D C 1
ATOM 7766 O O . ARG D 1 133 ? -37.298 -7.832 -10.912 1.000 33.281 114 ARG D O 1
ATOM 7787 N N . TYR D 1 134 ? -35.467 -7.597 -12.127 1.000 27.996 115 TYR D N 1
ATOM 7788 C CA . TYR D 1 134 ? -34.566 -7.835 -11.014 1.000 28.488 115 TYR D CA 1
ATOM 7789 C C . TYR D 1 134 ? -34.194 -6.543 -10.306 1.000 30.067 115 TYR D C 1
ATOM 7790 O O . TYR D 1 134 ? -33.487 -6.565 -9.356 1.000 25.268 115 TYR D O 1
ATOM 7808 N N . LEU D 1 135 ? -34.596 -5.385 -10.826 1.000 29.072 116 LEU D N 1
ATOM 7809 C CA . LEU D 1 135 ? -34.318 -4.140 -10.134 1.000 28.285 116 LEU D CA 1
ATOM 7810 C C . LEU D 1 135 ? -34.751 -4.146 -8.669 1.000 29.544 116 LEU D C 1
ATOM 7811 O O . LEU D 1 135 ? -35.892 -4.382 -8.376 1.000 33.227 116 LEU D O 1
ATOM 7827 N N . GLY D 1 136 ? -33.812 -3.797 -7.814 1.000 32.083 117 GLY D N 1
ATOM 7828 C CA . GLY D 1 136 ? -33.919 -3.679 -6.381 1.000 36.427 117 GLY D CA 1
ATOM 7829 C C . GLY D 1 136 ? -33.887 -5.036 -5.671 1.000 39.040 117 GLY D C 1
ATOM 7830 O O . GLY D 1 136 ? -34.151 -5.082 -4.473 1.000 43.466 117 GLY D O 1
ATOM 7834 N N . LEU D 1 137 ? -33.651 -6.132 -6.397 1.000 28.736 118 LEU D N 1
ATOM 7835 C CA . LEU D 1 137 ? -33.514 -7.446 -5.761 1.000 28.318 118 LEU D CA 1
ATOM 7836 C C . LEU D 1 137 ? -32.028 -7.630 -5.505 1.000 28.208 118 LEU D C 1
ATOM 7837 O O . LEU D 1 137 ? -31.237 -7.241 -6.325 1.000 27.372 118 LEU D O 1
ATOM 7853 N N . THR D 1 138 ? -31.655 -8.329 -4.413 1.000 25.076 119 THR D N 1
ATOM 7854 C CA . THR D 1 138 ? -30.266 -8.656 -4.189 1.000 22.839 119 THR D CA 1
ATOM 7855 C C . THR D 1 138 ? -30.205 -10.075 -3.630 1.000 23.829 119 THR D C 1
ATOM 7856 O O . THR D 1 138 ? -31.147 -10.505 -3.040 1.000 25.113 119 THR D O 1
ATOM 7867 N N . GLY D 1 139 ? -29.044 -10.684 -3.724 1.000 22.464 120 GLY D N 1
ATOM 7868 C CA . GLY D 1 139 ? -28.912 -12.055 -3.266 1.000 21.575 120 GLY D CA 1
ATOM 7869 C C . GLY D 1 139 ? -27.599 -12.584 -3.690 1.000 21.246 120 GLY D C 1
ATOM 7870 O O . GLY D 1 139 ? -26.571 -11.921 -3.476 1.000 23.581 120 GLY D O 1
ATOM 7874 N N . PHE D 1 140 ? -27.634 -13.757 -4.352 1.000 21.750 121 PHE D N 1
ATOM 7875 C CA . PHE D 1 140 ? -26.437 -14.570 -4.524 1.000 20.673 121 PHE D CA 1
ATOM 7876 C C . PHE D 1 140 ? -26.514 -15.317 -5.833 1.000 22.364 121 PHE D C 1
ATOM 7877 O O . PHE D 1 140 ? -27.539 -15.865 -6.231 1.000 24.343 121 PHE D O 1
ATOM 7894 N N . ARG D 1 141 ? -25.357 -15.384 -6.465 1.000 22.028 122 ARG D N 1
ATOM 7895 C CA . ARG D 1 141 ? -25.091 -16.143 -7.691 1.000 23.562 122 ARG D CA 1
ATOM 7896 C C . ARG D 1 141 ? -24.286 -17.374 -7.247 1.000 24.047 122 ARG D C 1
ATOM 7897 O O . ARG D 1 141 ? -23.272 -17.232 -6.550 1.000 25.621 122 ARG D O 1
ATOM 7918 N N . GLN D 1 142 ? -24.685 -18.567 -7.716 1.000 22.321 123 GLN D N 1
ATOM 7919 C CA . GLN D 1 142 ? -24.044 -19.815 -7.328 1.000 22.519 123 GLN D CA 1
ATOM 7920 C C . GLN D 1 142 ? -23.860 -20.658 -8.564 1.000 25.973 123 GLN D C 1
ATOM 7921 O O . GLN D 1 142 ? -24.713 -20.671 -9.473 1.000 26.347 123 GLN D O 1
ATOM 7935 N N . TRP D 1 143 ? -22.681 -21.273 -8.694 1.000 25.122 124 TRP D N 1
ATOM 7936 C CA . TRP D 1 143 ? -22.493 -22.210 -9.806 1.000 23.963 124 TRP D CA 1
ATOM 7937 C C . TRP D 1 143 ? -21.447 -23.259 -9.405 1.000 26.586 124 TRP D C 1
ATOM 7938 O O . TRP D 1 143 ? -20.659 -23.118 -8.454 1.000 27.172 124 TRP D O 1
ATOM 7959 N N . ARG D 1 144 ? -21.493 -24.393 -10.182 1.000 29.089 125 ARG D N 1
ATOM 7960 C CA . ARG D 1 144 ? -20.579 -25.515 -10.029 1.000 29.410 125 ARG D CA 1
ATOM 7961 C C . ARG D 1 144 ? -20.252 -26.019 -11.445 1.000 28.923 125 ARG D C 1
ATOM 7962 O O . ARG D 1 144 ? -21.174 -26.223 -12.254 1.000 29.820 125 ARG D O 1
ATOM 7983 N N . MET D 1 145 ? -18.972 -26.232 -11.762 1.000 29.378 126 MET D N 1
ATOM 7984 C CA . MET D 1 145 ? -18.608 -26.909 -13.027 1.000 35.594 126 MET D CA 1
ATOM 7985 C C . MET D 1 145 ? -18.957 -28.390 -12.861 1.000 39.777 126 MET D C 1
ATOM 7986 O O . MET D 1 145 ? -18.816 -28.945 -11.782 1.000 36.679 126 MET D O 1
ATOM 8000 N N . THR D 1 146 ? -19.500 -29.041 -13.916 1.000 38.674 127 THR D N 1
ATOM 8001 C CA . THR D 1 146 ? -19.948 -30.401 -13.712 1.000 42.347 127 THR D CA 1
ATOM 8002 C C . THR D 1 146 ? -18.891 -31.307 -14.348 1.000 57.645 127 THR D C 1
ATOM 8003 O O . THR D 1 146 ? -17.939 -30.830 -14.963 1.000 51.752 127 THR D O 1
ATOM 8014 N N . GLY D 1 147 ? -19.120 -32.621 -14.357 1.000 65.788 128 GLY D N 1
ATOM 8015 C CA . GLY D 1 147 ? -18.295 -33.502 -15.191 1.000 71.668 128 GLY D CA 1
ATOM 8016 C C . GLY D 1 147 ? -18.207 -33.086 -16.670 1.000 69.236 128 GLY D C 1
ATOM 8017 O O . GLY D 1 147 ? -17.180 -33.293 -17.313 1.000 70.454 128 GLY D O 1
ATOM 8021 N N . VAL D 1 148 ? -19.276 -32.472 -17.195 1.000 65.346 129 VAL D N 1
ATOM 8022 C CA . VAL D 1 148 ? -19.579 -32.407 -18.627 1.000 68.467 129 VAL D CA 1
ATOM 8023 C C . VAL D 1 148 ? -18.874 -31.211 -19.255 1.000 76.687 129 VAL D C 1
ATOM 8024 O O . VAL D 1 148 ? -19.123 -30.087 -18.830 1.000 67.285 129 VAL D O 1
ATOM 8037 N N . ARG D 1 149 ? -18.071 -31.483 -20.298 1.000 78.319 130 ARG D N 1
ATOM 8038 C CA . ARG D 1 149 ? -17.227 -30.528 -21.012 1.000 85.503 130 ARG D CA 1
ATOM 8039 C C . ARG D 1 149 ? -17.869 -29.136 -21.083 1.000 75.531 130 ARG D C 1
ATOM 8040 O O . ARG D 1 149 ? -18.968 -28.950 -21.633 1.000 64.435 130 ARG D O 1
ATOM 8061 N N . LYS D 1 150 ? -17.149 -28.154 -20.514 1.000 69.039 131 LYS D N 1
ATOM 8062 C CA . LYS D 1 150 ? -17.486 -26.736 -20.630 1.000 78.150 131 LYS D CA 1
ATOM 8063 C C . LYS D 1 150 ? -18.871 -26.418 -20.051 1.000 59.740 131 LYS D C 1
ATOM 8064 O O . LYS D 1 150 ? -19.470 -25.442 -20.484 1.000 58.318 131 LYS D O 1
ATOM 8083 N N . SER D 1 151 ? -19.397 -27.263 -19.149 1.000 47.500 132 SER D N 1
ATOM 8084 C CA . SER D 1 151 ? -20.775 -27.155 -18.656 1.000 41.363 132 SER D CA 1
ATOM 8085 C C . SER D 1 151 ? -20.771 -26.920 -17.140 1.000 40.927 132 SER D C 1
ATOM 8086 O O . SER D 1 151 ? -19.894 -27.363 -16.377 1.000 40.066 132 SER D O 1
ATOM 8094 N N . ALA D 1 152 ? -21.729 -26.115 -16.702 1.000 35.769 133 ALA D N 1
ATOM 8095 C CA . ALA D 1 152 ? -21.874 -25.884 -15.275 1.000 31.409 133 ALA D CA 1
ATOM 8096 C C . ALA D 1 152 ? -23.357 -26.011 -15.000 1.000 28.326 133 ALA D C 1
ATOM 8097 O O . ALA D 1 152 ? -24.179 -26.047 -15.904 1.000 29.998 133 ALA D O 1
ATOM 8104 N N . GLU D 1 153 ? -23.702 -25.985 -13.725 1.000 27.348 134 GLU D N 1
ATOM 8105 C CA . GLU D 1 153 ? -25.059 -25.773 -13.296 1.000 28.685 134 GLU D CA 1
ATOM 8106 C C . GLU D 1 153 ? -25.034 -24.568 -12.335 1.000 26.248 134 GLU D C 1
ATOM 8107 O O . GLU D 1 153 ? -24.003 -24.286 -11.762 1.000 26.211 134 GLU D O 1
ATOM 8119 N N . ALA D 1 154 ? -26.139 -23.892 -12.225 1.000 26.392 135 ALA D N 1
ATOM 8120 C CA . ALA D 1 154 ? -26.130 -22.650 -11.460 1.000 25.551 135 ALA D CA 1
ATOM 8121 C C . ALA D 1 154 ? -27.466 -22.406 -10.820 1.000 25.086 135 ALA D C 1
ATOM 8122 O O . ALA D 1 154 ? -28.551 -22.987 -11.182 1.000 26.399 135 ALA D O 1
ATOM 8129 N N . ARG D 1 155 ? -27.435 -21.412 -9.913 1.000 24.322 136 ARG D N 1
ATOM 8130 C CA . ARG D 1 155 ? -28.632 -20.932 -9.266 1.000 25.716 136 ARG D CA 1
ATOM 8131 C C . ARG D 1 155 ? -28.470 -19.443 -8.987 1.000 24.633 136 ARG D C 1
ATOM 8132 O O . ARG D 1 155 ? -27.336 -19.061 -8.679 1.000 26.757 136 ARG D O 1
ATOM 8153 N N . ILE D 1 156 ? -29.551 -18.673 -9.086 1.000 22.862 137 ILE D N 1
ATOM 8154 C CA . ILE D 1 156 ? -29.553 -17.285 -8.648 1.000 22.258 137 ILE D CA 1
ATOM 8155 C C . ILE D 1 156 ? -30.667 -17.134 -7.665 1.000 25.848 137 ILE D C 1
ATOM 8156 O O . ILE D 1 156 ? -31.807 -17.431 -7.984 1.000 25.109 137 ILE D O 1
ATOM 8172 N N . LEU D 1 157 ? -30.347 -16.700 -6.438 1.000 24.129 138 LEU D N 1
ATOM 8173 C CA . LEU D 1 157 ? -31.290 -16.572 -5.355 1.000 26.298 138 LEU D CA 1
ATOM 8174 C C . LEU D 1 157 ? -31.342 -15.103 -4.985 1.000 25.452 138 LEU D C 1
ATOM 8175 O O . LEU D 1 157 ? -30.306 -14.514 -4.636 1.000 26.081 138 LEU D O 1
ATOM 8191 N N . LEU D 1 158 ? -32.510 -14.482 -5.092 1.000 22.435 139 LEU D N 1
ATOM 8192 C CA . LEU D 1 158 ? -32.733 -13.075 -4.909 1.000 23.212 139 LEU D CA 1
ATOM 8193 C C . LEU D 1 158 ? -33.887 -12.795 -3.972 1.000 26.257 139 LEU D C 1
ATOM 8194 O O . LEU D 1 158 ? -34.832 -13.562 -3.907 1.000 29.680 139 LEU D O 1
ATOM 8210 N N . GLY D 1 159 ? -33.774 -11.705 -3.258 1.000 26.844 140 GLY D N 1
ATOM 8211 C CA . GLY D 1 159 ? -34.858 -11.234 -2.428 1.000 27.978 140 GLY D CA 1
ATOM 8212 C C . GLY D 1 159 ? -34.950 -9.730 -2.462 1.000 30.472 140 GLY D C 1
ATOM 8213 O O . GLY D 1 159 ? -33.968 -8.998 -2.685 1.000 29.498 140 GLY D O 1
ATOM 8217 N N . GLU D 1 160 ? -36.120 -9.233 -2.019 1.000 31.011 141 GLU D N 1
ATOM 8218 C CA . GLU D 1 160 ? -36.394 -7.801 -2.034 1.000 39.388 141 GLU D CA 1
ATOM 8219 C C . GLU D 1 160 ? -35.706 -7.041 -0.887 1.000 48.827 141 GLU D C 1
ATOM 8220 O O . GLU D 1 160 ? -35.300 -7.739 0.076 1.000 57.093 141 GLU D O 1
#

Secondary structure (DSSP, 8-state):
--EEEEEEEEEEEEEEEE---SSS--TT-EEEEEEEEE-TTS-EEEEEEEEEEEEEE-TTT--EEEEEEEEEEETTEEEEEEEEEEHHHHTTT--EEEEEEEEEETTTT-EEEEEEEE-SSTTEEE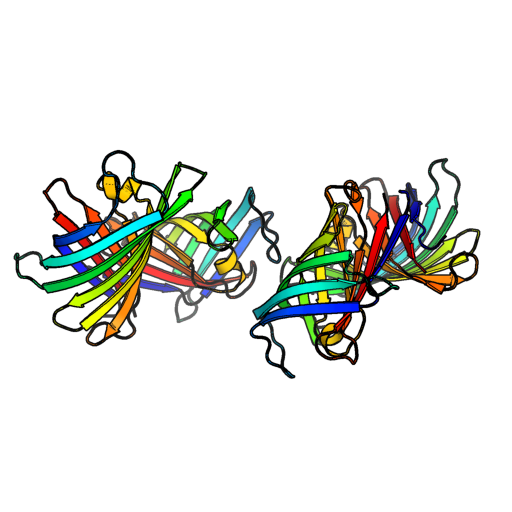EEEEEE-/--EEEEEEEEEEEEEEEE---SSS--TT-EEEEEEEEE-TTS-EEEEEEEEEEEEEE-TTT--EEEEEEEEEEETTEEEEEEEEEEHHHHTTT--EEEEEEE-SGGGTT-EEEEEEEE-SSTTEEEEEEEEE-/--EEEEEEEEEEEEEEEE---TTS--TT-EEEEEEEEE-TTS-EEEEEEEEEEEEEE-TTT--EEEEEEEEEEETTEEEEEEEEEEHHHHHTT--EEEEEEE-SGGGTT-EEEEEEEEEETTTEEEEEEEEE-/--EEEEEEEEEEEEEEEE---SSS--TT-EEEEEEEEE-TTS-EEEEEEEEEEEEEE-TTT--EEEEEEEEEEETTEEEEEEEEEEHHHHHTT--EEEEEEEEEETTTT-EEEEEEEE-SSTTEEEEEEEEE-

Sequence (532 aa):
PQALLIKVPTEIVVKVVDDVDVAAPAVGQVGKFDDELYDEEAGAQIGTSSGNFRIEYVRPTDGGLLTYFQQEDITLSDGVIHAEGWADFNDVRTSKWVFYPATGVSGRYLGLTGFRQWRMTGVRKSAEARILLGEPQALLLIKVPTEIVVKVVDDVDVAAPAVGQVGKFDDELYDEAGAQIGTSSGNFRIEYVRPTDGGLLTYFQEDITLSDGVIHAEGWADFNDVRTSKWVFYPATGVSGRYLGLTGFRQWRMTGVRKSAEARILLGEPQALLIKVPTEIVVKVVDDVDDVAAPAVGQVGKFDDELYDEEAGAQIGTSSGNFRIEYVRPTDGGLLTYFQEDITLSDGVIHAEGWADFNDVRTSKWVFYPATGVSGRYLGLTGFRQWRMMTGVRKSAEARILLGEPQALLIKVPTEIVVKVVDDVDVAAPAVGQVGKFDDELYDEAGAQIGTSSGNFRIEYVRPTDGGLLTYFQEDITLSDGVIHAEGWADFNDVRTSKWVFYPATGVSGRYLGLTGFRQWRMTGVRKSAEARILLGE

Nearest PDB structures (foldseek):
  8qfu-assembly1_B  TM=1.001E+00  e=7.977E-25  Micromonospora maris AB-18-032
  7pxo-assembly2_C  TM=9.855E-01  e=2.076E-24  Micromonospora maris AB-18-032
  5dyq-assembly1_D  TM=9.829E-01  e=9.187E-24  Micromonospora maris AB-18-032
  6le0-assembly2_C  TM=8.728E-01  e=3.448E-11  Streptomyces koyangensis
  6le0-assembly1_A  TM=8.828E-01  e=1.234E-10  Streptomyces koyangensis